Protein 6K5J (pdb70)

InterPro domains:
  IPR001764 Glycoside hydrolase, family 3, N-termina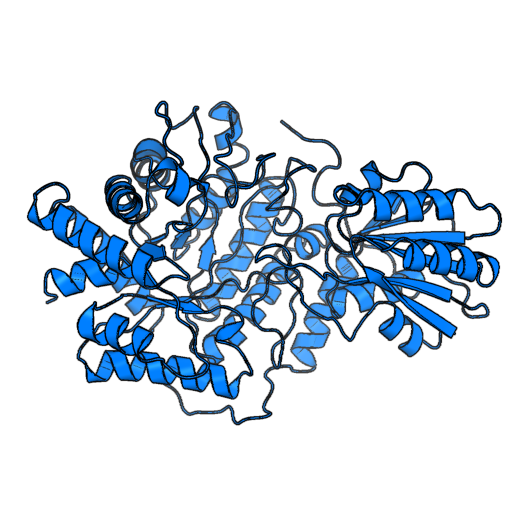l [PF00933] (12-335)
  IPR001764 Glycoside hydrolase, family 3, N-terminal [PR00133] (99-118)
  IPR001764 Glycoside hydrolase, family 3, N-terminal [PR00133] (177-193)
  IPR001764 Glycoside hydrolase, family 3, N-terminal [PR00133] (254-272)
  IPR017853 Glycoside hydrolase superfamily [SSF51445] (10-372)
  IPR036881 Glycoside hydrolase family 3 C-terminal domain superfamily [G3DSA:3.40.50.1700] (359-534)
  IPR036962 Glycoside hydrolase, family 3, N-terminal domain superfamily [G3DSA:3.20.20.300] (8-349)
  IPR050226 NagZ Beta-hexosaminidase [PTHR30480] (13-531)

Secondary structure (DSSP, 8-state):
---HHHHHHHTEEE----SS--HHHHHHHHTS--SEEE--GGG-S-HHHHHHHHHHHHHHHHHTT-PPPEEE----BTTB-S--TTS-----HHHHHHHT-HHHHHHHHHHHHHHHHHTT--EE---B------TT-SSSGGGSS-S-HHHHHHHHHHHHHHHHHTT-EEEEEEET--TT-SS-TTTS--B----HHHHHHTTHHHHHHHHHH--SEEEE-S-B-TTT--SS--GGG-TIIIIIIIIIIS---SEEE----SHHHHTTT-HHHHHHHHHHHT-SBEEE-S-HHHHHHHHHHHHHHHHTTSS-HHHHHHHHHHHHHHHHHTTTT--------TT-----HHHHHHHHHHHHHH-EEEE-SS-----TTS-EEEEEEE--S--SSS-----SS-HHHHHHHTT--EEEEEEESS--HHHHHHHHHHHHH--EEEEEESSGGG-HHHHHHHHHHHT-TT-EEEEEESS-GGGGGG-TT-S-EEE-SS--HHHHHHHHHHHTTSS-------S-SS---

Sequence (525 aa):
ALTLKQKVGQLVMAGFNGLEASDDARKLITEDHVGGIIYFRRNLAEPAQVAKLSAELQQIAAESDNVPLLISIDQEGGMVTRLENGVTVVPGNMALGAAGDAELAYEAAHIIGSELRALGINMNFAPSLDINNNPGNPVIGVRSYGGTAELVARLGTEAVRGFQDAGVAATVKHFPGHGDTGEDSHHALPTVPHARERLDRLELAPFREAIARGVDAVMTAHVLFPAVEPEKLPATLSSNVIEGLLRGELGYDGVVVTDLEMNAISKFYGVGEGAVQAVEAGADLILVSHRYERQKAALDALLAAVESGRISEERIDRSVGRLLALKQRRAVDAGAAVTLSSGDTLVTDEKTELVERISEKSITLLRSEGEFTLDKTKPVLVVWPEVRVGSEVDEVLPRKETLGYWLKSAGYDVNEQTIGVQPTEEEVAHIQELSGQISQVVVVSYNAIFSPDQAALIEALAAKPDVQLIVASARNPFDINALPTVKTFFAAYENTPSAMRALALVLTGQIAVVQGTLPAPLTTVTV

Nearest PDB structures (foldseek):
  6k5j-assembly1_A  TM=1.002E+00  e=5.428E-104  Paenibacillaceae
  3nvd-assembly2_B  TM=8.770E-01  e=1.686E-44  Bacillus subtilis
  3lk6-assembly1_A  TM=8.119E-01  e=3.381E-44  Bacillus subtilis
  3sql-assembly1_A  TM=7.931E-01  e=9.236E-35  Picosynechococcus sp. PCC 7002
  3sqm-assembly2_C  TM=7.866E-01  e=1.954E-34  Picosynechococcus sp. PCC 7002

Organism: NCBI:txid186822

Foldseek 3Di:
DDDPQLLLQLQEEEEDADLAQDPLLLCSCQPSLHAEYEDALRNEDELLSLLVRLVRSQVSNVVSVGDGHAYEYADQAFQFHRDDHQADRFHHQQLLLQLQDLVSLLLSLLRVQLSCVLSLHQEYADDELAAQLALLAPQCFLSANAHFNVSSLSNRLSSQVSNVVNLHAYEYDAPLHSNQWNDDQLAEATEDEDAPVVSVRGSNRSVLSNQVVDGQEYEHDLYHYCNQAVDPGGLLLALSNAVNVVCNVSVRLAAYEYPDNRCSHCVPPRLQRSLVSNLVSPHQHYYDYYDSVSSVSNSVSNSVCDVVVNADPVSSVSSSVNSVVSCVSSVSVDDDDSDDDPPHHPDDPVSNVSSLVSLLSRKFWDFADDDQADDQVFEEEEEAEAEDDADSSRHRDDDPLFLQNLLVVVNGHYDYDYAYLQGDPVSLVVVVVVCVVGQHYEYAHECCVPHVNRLVSLLVQLPDPSHSYAYEYAARQLSVVSRVSHRIYMYSNHRHNSNSNSVNCCNNVNGDHNTDSRYDNHRDD

Radius of gyration: 23.39 Å; Cα contacts (8 Å, |Δi|>4): 1267; chains: 1; bounding box: 54×74×45 Å

Solvent-accessible surface area: 18699 Å² total

CATH classification: 3.20.20.300

Structure (mmCIF, N/CA/C/O backbone):
data_6K5J
#
_entry.id   6K5J
#
_cell.length_a   84.230
_cell.length_b   84.230
_cell.length_c   157.805
_cell.angle_alpha   90.000
_cell.angle_beta   90.000
_cell.angle_gamma   90.000
#
_symmetry.space_group_name_H-M   'P 43 21 2'
#
loop_
_entity.id
_entity.type
_entity.pdbx_description
1 polymer 'GH3 beta-N-acetylglucosaminidase'
2 non-polymer 2-acetamido-2-deoxy-beta-D-glucopyranose
3 non-polymer GLYCEROL
4 water water
#
loop_
_atom_site.group_PDB
_atom_site.id
_atom_site.type_symbol
_atom_site.label_atom_id
_atom_site.label_alt_id
_atom_site.label_comp_id
_atom_site.label_asym_id
_atom_site.label_entity_id
_atom_site.label_seq_id
_atom_site.pdbx_PDB_ins_code
_atom_site.Cartn_x
_atom_site.Cartn_y
_atom_site.Cartn_z
_atom_site.occupancy
_atom_site.B_iso_or_equiv
_atom_site.auth_seq_id
_atom_site.auth_comp_id
_atom_site.auth_asym_id
_atom_site.auth_atom_id
_atom_site.pdbx_PDB_model_num
ATOM 1 N N . ALA A 1 10 ? 36.152 40.048 65.875 1.00 37.59 10 ALA A N 1
ATOM 2 C CA . ALA A 1 10 ? 34.734 40.380 65.911 1.00 42.39 10 ALA A CA 1
ATOM 3 C C . ALA A 1 10 ? 34.447 41.374 67.037 1.00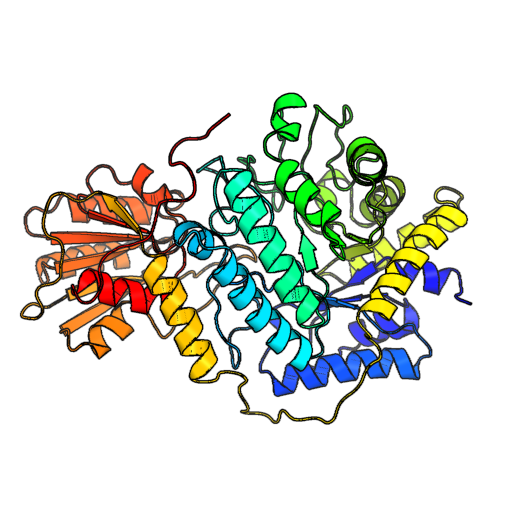 42.44 10 ALA A C 1
ATOM 4 O O . ALA A 1 10 ? 34.764 41.137 68.206 1.00 41.49 10 ALA A O 1
ATOM 6 N N . LEU A 1 11 ? 33.837 42.493 66.672 1.00 35.67 11 LEU A N 1
ATOM 7 C CA . LEU A 1 11 ? 33.647 43.599 67.597 1.00 36.56 11 LEU A CA 1
ATOM 8 C C . LEU A 1 11 ? 32.398 43.395 68.442 1.00 32.14 11 LEU A C 1
ATOM 9 O O . LEU A 1 11 ? 31.391 42.858 67.969 1.00 28.35 11 LEU A O 1
ATOM 14 N N . THR A 1 12 ? 32.475 43.822 69.702 1.00 29.94 12 THR A N 1
ATOM 15 C CA . THR A 1 12 ? 31.288 43.911 70.538 1.00 31.82 12 THR A CA 1
ATOM 16 C C . THR A 1 12 ? 30.398 45.053 70.062 1.00 31.92 12 THR A C 1
ATOM 17 O O . THR A 1 12 ? 30.811 45.918 69.282 1.00 28.31 12 THR A O 1
ATOM 21 N N . LEU A 1 13 ? 29.160 45.056 70.559 1.00 28.50 13 LEU A N 1
ATOM 22 C CA . LEU A 1 13 ? 28.244 46.139 70.234 1.00 32.03 13 LEU A CA 1
ATOM 23 C C . LEU A 1 13 ? 28.813 47.488 70.652 1.00 29.00 13 LEU A C 1
ATOM 24 O O . LEU A 1 13 ? 28.697 48.470 69.912 1.00 25.54 13 LEU A O 1
ATOM 29 N N . LYS A 1 14 ? 29.428 47.561 71.836 1.00 25.96 14 LYS A N 1
ATOM 30 C CA . LYS A 1 14 ? 29.980 48.837 72.279 1.00 26.74 14 LYS A CA 1
ATOM 31 C C . LYS A 1 14 ? 31.141 49.273 71.388 1.00 26.38 14 LYS A C 1
ATOM 32 O O . LYS A 1 14 ? 31.316 50.471 71.128 1.00 23.72 14 LYS A O 1
ATOM 38 N N . GLN A 1 15 ? 31.953 48.322 70.916 1.00 25.02 15 GLN A N 1
ATOM 39 C CA . GLN A 1 15 ? 33.017 48.677 69.979 1.00 26.48 15 GLN A CA 1
ATOM 40 C C . GLN A 1 15 ? 32.451 49.138 68.641 1.00 24.47 15 GLN A C 1
ATOM 41 O O . GLN A 1 15 ? 33.000 50.048 68.011 1.00 24.28 15 GLN A O 1
ATOM 47 N N . LYS A 1 16 ? 31.390 48.489 68.159 1.00 25.55 16 LYS A N 1
ATOM 48 C CA . LYS A 1 16 ? 30.799 48.912 66.892 1.00 25.39 16 LYS A CA 1
ATOM 49 C C . LYS A 1 16 ? 30.239 50.319 67.007 1.00 24.44 16 LYS A C 1
ATOM 50 O O . LYS A 1 16 ? 30.456 51.158 66.122 1.00 23.98 16 LYS A O 1
ATOM 56 N N . VAL A 1 17 ? 29.534 50.603 68.102 1.00 22.84 17 VAL A N 1
ATOM 57 C CA . VAL A 1 17 ? 28.972 51.937 68.283 1.00 22.33 17 VAL A CA 1
ATOM 58 C C . VAL A 1 17 ? 30.091 52.964 68.390 1.00 22.00 17 VAL A C 1
ATOM 59 O O . VAL A 1 17 ? 30.011 54.054 67.813 1.00 21.02 17 VAL A O 1
ATOM 63 N N . GLY A 1 18 ? 31.158 52.627 69.119 1.00 21.45 18 GLY A N 1
ATOM 64 C CA . GLY A 1 18 ? 32.279 53.547 69.243 1.00 23.90 18 GLY A CA 1
ATOM 65 C C . GLY A 1 18 ? 32.926 53.895 67.913 1.00 23.11 18 GLY A C 1
ATOM 66 O O . GLY A 1 18 ? 33.392 55.025 67.724 1.00 20.73 18 GLY A O 1
ATOM 67 N N . GLN A 1 19 ? 32.960 52.939 66.975 1.00 20.35 19 GLN A N 1
ATOM 68 C CA . GLN A 1 19 ? 33.528 53.205 65.653 1.00 22.21 19 GLN A CA 1
ATOM 69 C C . GLN A 1 19 ? 32.828 54.364 64.955 1.00 20.92 19 GLN A C 1
ATOM 70 O O . GLN A 1 19 ? 33.435 55.034 64.112 1.00 22.50 19 GLN A O 1
ATOM 76 N N . LEU A 1 20 ? 31.561 54.610 65.286 1.00 19.84 20 LEU A N 1
ATOM 77 C CA . LEU A 1 20 ? 30.757 55.632 64.627 1.00 20.35 20 LEU A CA 1
ATOM 78 C C . LEU A 1 20 ? 31.013 57.044 65.143 1.00 20.74 20 LEU A C 1
ATOM 79 O O . LEU A 1 20 ? 30.346 57.976 64.682 1.00 20.75 20 LEU A O 1
ATOM 84 N N . VAL A 1 21 ? 31.948 57.243 66.064 1.00 16.19 21 VAL A N 1
ATOM 85 C CA . VAL A 1 21 ? 32.146 58.556 66.676 1.00 19.17 21 VAL A CA 1
ATOM 86 C C . VAL A 1 21 ? 33.586 59.008 66.471 1.00 20.56 21 VAL A C 1
ATOM 87 O O . VAL A 1 21 ? 34.524 58.228 66.661 1.00 19.23 21 VAL A O 1
ATOM 91 N N . MET A 1 22 ? 33.755 60.265 66.072 1.00 21.16 22 MET A N 1
ATOM 92 C CA . MET A 1 22 ? 35.054 60.923 66.052 1.00 18.80 22 MET A CA 1
ATOM 93 C C . MET A 1 22 ? 35.015 62.071 67.048 1.00 17.77 22 MET A C 1
ATOM 94 O O . MET A 1 22 ? 34.092 62.897 67.011 1.00 18.31 22 MET A O 1
ATOM 99 N N . ALA A 1 23 ? 36.008 62.121 67.937 1.00 18.12 23 ALA A N 1
ATOM 100 C CA . ALA A 1 23 ? 35.994 63.065 69.048 1.00 19.94 23 ALA A CA 1
ATOM 101 C C . ALA A 1 23 ? 37.280 63.870 69.074 1.00 19.81 23 ALA A C 1
ATOM 102 O O . ALA A 1 23 ? 38.337 63.401 68.647 1.00 20.26 23 ALA A O 1
ATOM 104 N N . GLY A 1 24 ? 37.182 65.092 69.598 1.00 19.20 24 GLY A N 1
ATOM 105 C CA . GLY A 1 24 ? 38.355 65.875 69.911 1.00 20.86 24 GLY A CA 1
ATOM 106 C C . GLY A 1 24 ? 38.659 65.833 71.397 1.00 20.65 24 GLY A C 1
ATOM 107 O O . GLY A 1 24 ? 37.910 65.279 72.196 1.00 19.21 24 GLY A O 1
ATOM 108 N N . PHE A 1 25 ? 39.794 66.431 71.752 1.00 15.68 25 PHE A N 1
ATOM 109 C CA . PHE A 1 25 ? 40.246 66.448 73.131 1.00 21.21 25 PHE A CA 1
ATOM 110 C C . PHE A 1 25 ? 41.246 67.585 73.266 1.00 19.77 25 PHE A C 1
ATOM 111 O O . PHE A 1 25 ? 41.730 68.142 72.274 1.00 19.51 25 PHE A O 1
ATOM 119 N N . ASN A 1 26 ? 41.565 67.921 74.505 1.00 18.93 26 ASN A N 1
ATOM 120 C CA . ASN A 1 26 ? 42.574 68.935 74.768 1.00 18.08 26 ASN A CA 1
ATOM 121 C C . ASN A 1 26 ? 43.875 68.263 75.196 1.00 18.45 26 ASN A C 1
ATOM 122 O O . ASN A 1 26 ? 43.895 67.506 76.166 1.00 20.36 26 ASN A O 1
ATOM 127 N N . GLY A 1 27 ? 44.964 68.576 74.501 1.00 20.72 27 GLY A N 1
ATOM 128 C CA . GLY A 1 27 ? 46.255 68.052 74.900 1.00 18.90 27 GLY A CA 1
ATOM 129 C C . GLY A 1 27 ? 47.295 68.090 73.800 1.00 22.03 27 GLY A C 1
ATOM 130 O O . GLY A 1 27 ? 46.981 67.858 72.628 1.00 18.93 27 GLY A O 1
ATOM 131 N N . LEU A 1 28 ? 48.538 68.403 74.175 1.00 19.56 28 LEU A N 1
ATOM 132 C CA . LEU A 1 28 ? 49.701 68.167 73.325 1.00 19.26 28 LEU A CA 1
ATOM 133 C C . LEU A 1 28 ? 50.219 66.742 73.441 1.00 23.03 28 LEU A C 1
ATOM 134 O O . LEU A 1 28 ? 50.935 66.282 72.546 1.00 22.10 28 LEU A O 1
ATOM 139 N N . GLU A 1 29 ? 49.915 66.071 74.552 1.00 23.77 29 GLU A N 1
ATOM 140 C CA . GLU A 1 29 ? 50.015 64.631 74.722 1.00 21.07 29 GLU A CA 1
ATOM 141 C C . GLU A 1 29 ? 48.610 64.116 74.997 1.00 21.38 29 GLU A C 1
ATOM 142 O O . GLU A 1 29 ? 47.697 64.892 75.284 1.00 22.28 29 GLU A O 1
ATOM 148 N N . ALA A 1 30 ? 48.419 62.805 74.885 1.00 20.89 30 ALA A N 1
ATOM 149 C CA . ALA A 1 30 ? 47.084 62.249 75.091 1.00 21.36 30 ALA A CA 1
ATOM 150 C C . ALA A 1 30 ? 46.590 62.575 76.496 1.00 23.83 30 ALA A C 1
ATOM 151 O O . ALA A 1 30 ? 47.305 62.372 77.481 1.00 27.45 30 ALA A O 1
ATOM 153 N N . SER A 1 31 ? 45.377 63.101 76.592 1.00 23.71 31 SER A N 1
ATOM 154 C CA . SER A 1 31 ? 44.804 63.411 77.890 1.00 24.53 31 SER A CA 1
ATOM 155 C C . SER A 1 31 ? 44.085 62.188 78.461 1.00 26.38 31 SER A C 1
ATOM 156 O O . SER A 1 31 ? 43.896 61.170 77.789 1.00 23.86 31 SER A O 1
ATOM 159 N N . ASP A 1 32 ? 43.695 62.296 79.737 1.00 26.73 32 ASP A N 1
ATOM 160 C CA . ASP A 1 32 ? 42.884 61.250 80.356 1.00 28.05 32 ASP A CA 1
ATOM 161 C C . ASP A 1 32 ? 41.555 61.079 79.629 1.00 24.04 32 ASP A C 1
ATOM 162 O O . ASP A 1 32 ? 41.053 59.957 79.494 1.00 26.35 32 ASP A O 1
ATOM 167 N N . ASP A 1 33 ? 40.958 62.181 79.164 1.00 24.03 33 ASP A N 1
ATOM 168 C CA . ASP A 1 33 ? 39.740 62.066 78.369 1.00 22.45 33 ASP A CA 1
ATOM 169 C C . ASP A 1 33 ? 40.000 61.289 77.082 1.00 23.15 33 ASP A C 1
ATOM 170 O O . ASP A 1 33 ? 39.189 60.449 76.675 1.00 24.11 33 ASP A O 1
ATOM 175 N N . ALA A 1 34 ? 41.116 61.575 76.416 1.00 22.35 34 ALA A N 1
ATOM 176 C CA . ALA A 1 34 ? 41.431 60.859 75.183 1.00 22.27 34 ALA A CA 1
ATOM 177 C C . ALA A 1 34 ? 41.632 59.370 75.459 1.00 24.06 34 ALA A C 1
ATOM 178 O O . ALA A 1 34 ? 41.162 58.509 74.698 1.00 20.51 34 ALA A O 1
ATOM 180 N N . ARG A 1 35 ? 42.285 59.055 76.576 1.00 22.89 35 ARG A N 1
ATOM 181 C CA . ARG A 1 35 ? 42.532 57.665 76.945 1.00 24.66 35 ARG A CA 1
ATOM 182 C C . ARG A 1 35 ? 41.227 56.908 77.189 1.00 24.45 35 ARG A C 1
ATOM 183 O O . ARG A 1 35 ? 41.076 55.757 76.757 1.00 24.02 35 ARG A O 1
ATOM 191 N N . LYS A 1 36 ? 40.269 57.544 77.867 1.00 24.03 36 LYS A N 1
ATOM 192 C CA . LYS A 1 36 ? 38.989 56.900 78.158 1.00 29.17 36 LYS A CA 1
ATOM 193 C C . LYS A 1 36 ? 38.125 56.781 76.902 1.00 26.27 36 LYS A C 1
ATOM 194 O O . LYS A 1 36 ? 37.438 55.769 76.702 1.00 25.65 36 LYS A O 1
ATOM 200 N N . LEU A 1 37 ? 38.144 57.805 76.045 1.00 24.25 37 LEU A N 1
ATOM 201 C CA . LEU A 1 37 ? 37.429 57.717 74.774 1.00 26.28 37 LEU A CA 1
ATOM 202 C C . LEU A 1 37 ? 37.915 56.525 73.958 1.00 22.77 37 LEU A C 1
ATOM 203 O O . LEU A 1 37 ? 37.112 55.805 73.353 1.00 25.00 37 LEU A O 1
ATOM 208 N N . ILE A 1 38 ? 39.227 56.301 73.936 1.00 20.68 38 ILE A N 1
ATOM 209 C CA . ILE A 1 38 ? 39.781 55.222 73.130 1.00 23.89 38 ILE A CA 1
ATOM 210 C C . ILE A 1 38 ? 39.565 53.875 73.806 1.00 25.66 38 ILE A C 1
ATOM 211 O O . ILE A 1 38 ? 39.063 52.934 73.184 1.00 25.14 38 ILE A O 1
ATOM 216 N N . THR A 1 39 ? 39.939 53.760 75.088 1.00 24.50 39 THR A N 1
ATOM 217 C CA . THR A 1 39 ? 39.956 52.447 75.737 1.00 26.20 39 THR A CA 1
ATOM 218 C C . THR A 1 39 ? 38.599 52.053 76.305 1.00 29.30 39 THR A C 1
ATOM 219 O O . THR A 1 39 ? 38.262 50.866 76.315 1.00 32.81 39 THR A O 1
ATOM 223 N N . GLU A 1 40 ? 37.806 53.007 76.777 1.00 28.76 40 GLU A N 1
ATOM 224 C CA . GLU A 1 40 ? 36.521 52.670 77.373 1.00 31.59 40 GLU A CA 1
ATOM 225 C C . GLU A 1 40 ? 35.351 52.891 76.433 1.00 29.55 40 GLU A C 1
ATOM 226 O O . GLU A 1 40 ? 34.412 52.097 76.433 1.00 30.00 40 GLU A O 1
ATOM 232 N N . ASP A 1 41 ? 35.383 53.939 75.618 1.00 28.32 41 ASP A N 1
ATOM 233 C CA . ASP A 1 41 ? 34.291 54.179 74.690 1.00 26.11 41 ASP A CA 1
ATOM 234 C C . ASP A 1 41 ? 34.584 53.675 73.284 1.00 26.69 41 ASP A C 1
ATOM 235 O O . ASP A 1 41 ? 33.689 53.706 72.439 1.00 24.85 41 ASP A O 1
ATOM 240 N N . HIS A 1 42 ? 35.803 53.211 73.022 1.00 23.27 42 HIS A N 1
ATOM 241 C CA . HIS A 1 42 ? 36.143 52.551 71.760 1.00 25.19 42 HIS A CA 1
ATOM 242 C C . HIS A 1 42 ? 35.932 53.473 70.558 1.00 24.78 42 HIS A C 1
ATOM 243 O O . HIS A 1 42 ? 35.508 53.027 69.487 1.00 21.61 42 HIS A O 1
ATOM 250 N N . VAL A 1 43 ? 36.227 54.769 70.722 1.00 21.73 43 VAL A N 1
ATOM 251 C CA . VAL A 1 43 ? 35.972 55.705 69.630 1.00 20.49 43 VAL A CA 1
ATOM 252 C C . VAL A 1 43 ? 36.757 55.295 68.385 1.00 20.22 43 VAL A C 1
ATOM 253 O O . VAL A 1 43 ? 37.852 54.724 68.459 1.00 21.53 43 VAL A O 1
ATOM 257 N N . GLY A 1 44 ? 36.191 55.607 67.227 1.00 18.04 44 GLY A N 1
ATOM 258 C CA . GLY A 1 44 ? 36.796 55.223 65.965 1.00 22.42 44 GLY A CA 1
ATOM 259 C C . GLY A 1 44 ? 37.774 56.250 65.441 1.00 19.60 44 GLY A C 1
ATOM 260 O O . GLY A 1 44 ? 38.641 55.929 64.620 1.00 19.88 44 GLY A O 1
ATOM 261 N N . GLY A 1 45 ? 37.659 57.489 65.913 1.00 19.71 45 GLY A N 1
ATOM 262 C CA . GLY A 1 45 ? 38.448 58.567 65.344 1.00 19.77 45 GLY A CA 1
ATOM 263 C C . GLY A 1 45 ? 38.710 59.686 66.331 1.00 20.45 45 GLY A C 1
ATOM 264 O O . GLY A 1 45 ? 37.990 59.862 67.319 1.00 19.20 45 GLY A O 1
ATOM 265 N N . ILE A 1 46 ? 39.757 60.453 66.022 1.00 19.14 46 ILE A N 1
ATOM 266 C CA . ILE A 1 46 ? 40.166 61.648 66.751 1.00 19.64 46 ILE A CA 1
ATOM 267 C C . ILE A 1 46 ? 40.265 62.786 65.747 1.00 20.36 46 ILE A C 1
ATOM 268 O O . ILE A 1 46 ? 40.772 62.588 64.640 1.00 20.13 46 ILE A O 1
ATOM 273 N N . ILE A 1 47 ? 39.781 63.971 66.114 1.00 17.79 47 ILE A N 1
ATOM 274 C CA . ILE A 1 47 ? 40.000 65.179 65.321 1.00 16.21 47 ILE A CA 1
ATOM 275 C C . ILE A 1 47 ? 40.884 66.134 66.119 1.00 18.16 47 ILE A C 1
ATOM 276 O O . ILE A 1 47 ? 40.645 66.367 67.312 1.00 19.47 47 ILE A O 1
ATOM 281 N N . TYR A 1 48 ? 41.904 66.683 65.458 1.00 17.96 48 TYR A N 1
ATOM 282 C CA . TYR A 1 48 ? 42.816 67.659 66.045 1.00 17.38 48 TYR A CA 1
ATOM 283 C C . TYR A 1 48 ? 42.327 69.087 65.795 1.00 18.32 48 TYR A C 1
ATOM 284 O O . TYR A 1 48 ? 41.797 69.401 64.722 1.00 18.10 48 TYR A O 1
ATOM 293 N N . PHE A 1 49 ? 42.569 69.960 66.775 1.00 16.28 49 PHE A N 1
ATOM 294 C CA . PHE A 1 49 ? 42.457 71.410 66.619 1.00 19.17 49 PHE A CA 1
ATOM 295 C C . PHE A 1 49 ? 43.778 72.065 67.023 1.00 20.36 49 PHE A C 1
ATOM 296 O O . PHE A 1 49 ? 44.733 71.384 67.386 1.00 19.03 49 PHE A O 1
ATOM 304 N N . ARG A 1 50 ? 43.830 73.401 66.911 1.00 18.52 50 ARG A N 1
ATOM 305 C CA . ARG A 1 50 ? 45.053 74.153 67.213 1.00 21.16 50 ARG A CA 1
ATOM 306 C C . ARG A 1 50 ? 45.617 73.797 68.592 1.00 21.44 50 ARG A C 1
ATOM 307 O O . ARG A 1 50 ? 46.839 73.749 68.781 1.00 19.96 50 ARG A O 1
ATOM 315 N N . ARG A 1 51 ? 44.736 73.531 69.564 1.00 21.13 51 ARG A N 1
ATOM 316 C CA . ARG A 1 51 ? 45.148 73.178 70.924 1.00 19.25 51 ARG A CA 1
ATOM 317 C C . ARG A 1 51 ? 45.988 71.904 70.980 1.00 20.33 51 ARG A C 1
ATOM 318 O O . ARG A 1 51 ? 46.729 71.711 71.950 1.00 18.56 51 ARG A O 1
ATOM 326 N N . ASN A 1 52 ? 45.898 71.035 69.973 1.00 20.77 52 ASN A N 1
ATOM 327 C CA . ASN A 1 52 ? 46.691 69.808 69.935 1.00 18.55 52 ASN A CA 1
ATOM 328 C C . ASN A 1 52 ? 47.973 69.948 69.135 1.00 17.99 52 ASN A C 1
ATOM 329 O O . ASN A 1 52 ? 48.722 68.974 69.037 1.00 18.14 52 ASN A O 1
ATOM 334 N N . LEU A 1 53 ? 48.234 71.108 68.530 1.00 19.05 53 LEU A N 1
ATOM 335 C CA . LEU A 1 53 ? 49.227 71.205 67.459 1.00 19.46 53 LEU A CA 1
ATOM 336 C C . LEU A 1 53 ? 50.215 72.324 67.780 1.00 21.42 53 LEU A C 1
ATOM 337 O O . LEU A 1 53 ? 49.964 73.493 67.479 1.00 20.51 53 LEU A O 1
ATOM 342 N N . ALA A 1 54 ? 51.347 71.961 68.381 1.00 20.03 54 ALA A N 1
ATOM 343 C CA . ALA A 1 54 ? 52.410 72.916 68.673 1.00 21.24 54 ALA A CA 1
ATOM 344 C C . ALA A 1 54 ? 53.523 72.885 67.628 1.00 24.64 54 ALA A C 1
ATOM 345 O O . ALA A 1 54 ? 53.866 73.929 67.059 1.00 21.83 54 ALA A O 1
ATOM 347 N N . GLU A 1 55 ? 54.095 71.713 67.342 1.00 21.45 55 GLU A N 1
ATOM 348 C CA . GLU A 1 55 ? 55.148 71.623 66.335 1.00 21.23 55 GLU A CA 1
ATOM 349 C C . GLU A 1 55 ? 55.168 70.202 65.781 1.00 19.37 55 GLU A C 1
ATOM 350 O O . GLU A 1 55 ? 54.627 69.288 66.408 1.00 21.25 55 GLU A O 1
ATOM 356 N N . PRO A 1 56 ? 55.776 69.993 64.603 1.00 21.29 56 PRO A N 1
ATOM 357 C CA . PRO A 1 56 ? 55.729 68.659 63.967 1.00 21.10 56 PRO A CA 1
ATOM 358 C C . PRO A 1 56 ? 56.162 67.494 64.846 1.00 22.82 56 PRO A C 1
ATOM 359 O O . PRO A 1 56 ? 55.486 66.460 64.857 1.00 20.31 56 PRO A O 1
ATOM 363 N N . ALA A 1 57 ? 57.286 67.614 65.562 1.00 21.38 57 ALA A N 1
ATOM 364 C CA . ALA A 1 57 ? 57.751 66.496 66.380 1.00 21.13 57 ALA A CA 1
ATOM 365 C C . ALA A 1 57 ? 56.721 66.128 67.438 1.00 20.76 57 ALA A C 1
ATOM 366 O O . ALA A 1 57 ? 56.477 64.944 67.695 1.00 19.40 57 ALA A O 1
ATOM 368 N N . GLN A 1 58 ? 56.087 67.136 68.038 1.00 20.26 58 GLN A N 1
ATOM 369 C CA . GLN A 1 58 ? 55.080 66.892 69.063 1.00 21.31 58 GLN A CA 1
ATOM 370 C C . GLN A 1 58 ? 53.821 66.255 68.472 1.00 18.45 58 GLN A C 1
ATOM 371 O O . GLN A 1 58 ? 53.223 65.360 69.090 1.00 18.87 58 GLN A O 1
ATOM 377 N N . VAL A 1 59 ? 53.401 66.694 67.279 1.00 17.79 59 VAL A N 1
ATOM 378 C CA . VAL A 1 59 ? 52.191 66.139 66.671 1.00 17.35 59 VAL A CA 1
ATOM 379 C C . VAL A 1 59 ? 52.415 64.680 66.288 1.00 17.19 59 VAL A C 1
ATOM 380 O O . VAL A 1 59 ? 51.578 63.812 66.559 1.00 18.63 59 VAL A O 1
ATOM 384 N N . ALA A 1 60 ? 53.541 64.398 65.629 1.00 19.41 60 ALA A N 1
ATOM 385 C CA . ALA A 1 60 ? 53.869 63.020 65.274 1.00 19.82 60 ALA A CA 1
ATOM 386 C C . ALA A 1 60 ? 53.912 62.130 66.511 1.00 19.99 60 ALA A C 1
ATOM 387 O O . ALA A 1 60 ? 53.398 61.002 66.497 1.00 22.01 60 ALA A O 1
ATOM 389 N N . LYS A 1 61 ? 54.517 62.621 67.596 1.00 18.89 61 LYS A N 1
ATOM 390 C CA . LYS A 1 61 ? 54.523 61.859 68.843 1.00 23.21 61 LYS A CA 1
ATOM 391 C C . LYS A 1 61 ? 53.110 61.619 69.352 1.00 21.55 61 LYS A C 1
ATOM 392 O O . LYS A 1 61 ? 52.789 60.524 69.834 1.00 19.49 61 LYS A O 1
ATOM 398 N N . LEU A 1 62 ? 52.261 62.645 69.274 1.00 19.27 62 LEU A N 1
ATOM 399 C CA . LEU A 1 62 ? 50.897 62.535 69.781 1.00 17.15 62 LEU A CA 1
ATOM 400 C C . LEU A 1 62 ? 50.084 61.527 68.975 1.00 20.33 62 LEU A C 1
ATOM 401 O O . LEU A 1 62 ? 49.363 60.698 69.543 1.00 20.76 62 LEU A O 1
ATOM 406 N N . SER A 1 63 ? 50.181 61.582 67.643 1.00 18.44 63 SER A N 1
ATOM 407 C CA . SER A 1 63 ? 49.469 60.605 66.826 1.00 19.85 63 SER A CA 1
ATOM 408 C C . SER A 1 63 ? 49.931 59.189 67.131 1.00 18.69 63 SER A C 1
ATOM 409 O O . SER A 1 63 ? 49.111 58.272 67.246 1.00 18.02 63 SER A O 1
ATOM 412 N N . ALA A 1 64 ? 51.241 58.988 67.268 1.00 19.12 64 ALA A N 1
ATOM 413 C CA . ALA A 1 64 ? 51.740 57.649 67.565 1.00 21.19 64 ALA A CA 1
ATOM 414 C C . ALA A 1 64 ? 51.282 57.186 68.943 1.00 23.26 64 ALA A C 1
ATOM 415 O O . ALA A 1 64 ? 50.992 55.998 69.142 1.00 19.76 64 ALA A O 1
ATOM 417 N N . GLU A 1 65 ? 51.216 58.115 69.907 1.00 20.85 65 GLU A N 1
ATOM 418 C CA . GLU A 1 65 ? 50.733 57.786 71.245 1.00 21.01 65 GLU A CA 1
ATOM 419 C C . GLU A 1 65 ? 49.277 57.353 71.209 1.00 22.27 65 GLU A C 1
ATOM 420 O O . GLU A 1 65 ? 48.905 56.346 71.821 1.00 20.29 65 GLU A O 1
ATOM 426 N N . LEU A 1 66 ? 48.429 58.112 70.505 1.00 20.44 66 LEU A N 1
ATOM 427 C CA . LEU A 1 66 ? 47.023 57.735 70.411 1.00 18.96 66 LEU A CA 1
ATOM 428 C C . LEU A 1 66 ? 46.863 56.355 69.781 1.00 21.49 66 LEU A C 1
ATOM 429 O O . LEU A 1 66 ? 46.045 55.548 70.236 1.00 20.70 66 LEU A O 1
ATOM 434 N N . GLN A 1 67 ? 47.623 56.074 68.723 1.00 21.18 67 GLN A N 1
ATOM 435 C CA . GLN A 1 67 ? 47.542 54.763 68.090 1.00 22.87 67 GLN A CA 1
ATOM 436 C C . GLN A 1 67 ? 48.047 53.667 69.020 1.00 22.75 67 GLN A C 1
ATOM 437 O O . GLN A 1 67 ? 47.511 52.551 69.028 1.00 21.31 67 GLN A O 1
ATOM 443 N N . GLN A 1 68 ? 49.071 53.971 69.814 1.00 21.12 68 GLN A N 1
ATOM 444 C CA . GLN A 1 68 ? 49.582 52.992 70.766 1.00 25.19 68 GLN A CA 1
ATOM 445 C C . GLN A 1 68 ? 48.559 52.694 71.851 1.00 26.39 68 GLN A C 1
ATOM 446 O O . GLN A 1 68 ? 48.404 51.541 72.265 1.00 25.53 68 GLN A O 1
ATOM 452 N N . ILE A 1 69 ? 47.857 53.726 72.326 1.00 24.32 69 ILE A N 1
ATOM 453 C CA . ILE A 1 69 ? 46.809 53.528 73.324 1.00 22.86 69 ILE A CA 1
ATOM 454 C C . ILE A 1 69 ? 45.726 52.615 72.775 1.00 26.63 69 ILE A C 1
ATOM 455 O O . ILE A 1 69 ? 45.226 51.724 73.477 1.00 24.53 69 ILE A O 1
ATOM 460 N N . ALA A 1 70 ? 45.348 52.815 71.511 1.00 21.37 70 ALA A N 1
ATOM 461 C CA . ALA A 1 70 ? 44.347 51.943 70.913 1.00 23.38 70 ALA A CA 1
ATOM 462 C C . ALA A 1 70 ? 44.896 50.534 70.725 1.00 25.55 70 ALA A C 1
ATOM 463 O O . ALA A 1 70 ? 44.202 49.552 71.007 1.00 25.56 70 ALA A O 1
ATOM 465 N N . ALA A 1 71 ? 46.139 50.416 70.256 1.00 23.79 71 ALA A N 1
ATOM 466 C CA . ALA A 1 71 ? 46.693 49.093 69.976 1.00 29.09 71 ALA A CA 1
ATOM 467 C C . ALA A 1 71 ? 46.828 48.284 71.255 1.00 30.81 71 ALA A C 1
ATOM 468 O O . ALA A 1 71 ? 46.438 47.112 71.309 1.00 30.71 71 ALA A O 1
ATOM 470 N N . GLU A 1 72 ? 47.355 48.910 72.310 1.00 29.81 72 GLU A N 1
ATOM 471 C CA . GLU A 1 72 ? 47.613 48.206 73.558 1.00 30.39 72 GLU A CA 1
ATOM 472 C C . GLU A 1 72 ? 46.340 47.852 74.313 1.00 33.67 72 GLU A C 1
ATOM 473 O O . GLU A 1 72 ? 46.390 47.002 75.207 1.00 33.85 72 GLU A O 1
ATOM 479 N N . SER A 1 73 ? 45.209 48.474 73.979 1.00 26.58 73 SER A N 1
ATOM 480 C CA . SER A 1 73 ? 43.915 48.140 74.563 1.00 26.18 73 SER A CA 1
ATOM 481 C C . SER A 1 73 ? 43.047 47.311 73.623 1.00 29.51 73 SER A C 1
ATOM 482 O O . SER A 1 73 ? 41.840 47.181 73.862 1.00 29.50 73 SER A O 1
ATOM 485 N N . ASP A 1 74 ? 43.643 46.756 72.562 1.00 31.04 74 ASP A N 1
ATOM 486 C CA . ASP A 1 74 ? 42.967 45.881 71.603 1.00 30.42 74 ASP A CA 1
ATOM 487 C C . ASP A 1 74 ? 41.776 46.567 70.947 1.00 30.69 74 ASP A C 1
ATOM 488 O O . ASP A 1 74 ? 40.720 45.964 70.742 1.00 29.00 74 ASP A O 1
ATOM 493 N N . ASN A 1 75 ? 41.951 47.835 70.601 1.00 26.69 75 ASN A N 1
ATOM 494 C CA . ASN A 1 75 ? 40.952 48.571 69.847 1.00 27.10 75 ASN A CA 1
ATOM 495 C C . ASN A 1 75 ? 41.402 48.768 68.403 1.00 23.46 75 ASN A C 1
ATOM 496 O O . ASN A 1 75 ? 42.586 48.691 68.075 1.00 26.14 75 ASN A O 1
ATOM 501 N N . VAL A 1 76 ? 40.425 49.014 67.536 1.00 25.90 76 VAL A N 1
ATOM 502 C CA . VAL A 1 76 ? 40.699 49.221 66.111 1.00 21.56 76 VAL A CA 1
ATOM 503 C C . VAL A 1 76 ? 41.600 50.441 65.946 1.00 23.64 76 VAL A C 1
ATOM 504 O O . VAL A 1 76 ? 41.452 51.421 66.705 1.00 24.68 76 VAL A O 1
ATOM 508 N N . PRO A 1 77 ? 42.570 50.437 65.021 1.00 22.64 77 PRO A N 1
ATOM 509 C CA . PRO A 1 77 ? 43.372 51.649 64.787 1.00 22.64 77 PRO A CA 1
ATOM 510 C C . PRO A 1 77 ? 42.489 52.843 64.450 1.00 20.33 77 PRO A C 1
ATOM 511 O O . PRO A 1 77 ? 41.385 52.696 63.924 1.00 19.22 77 PRO A O 1
ATOM 515 N N . LEU A 1 78 ? 42.993 54.037 64.762 1.00 20.26 78 LEU A N 1
ATOM 516 C CA . LEU A 1 78 ? 42.186 55.253 64.713 1.00 18.60 78 LEU A CA 1
ATOM 517 C C . LEU A 1 78 ? 42.317 55.995 63.389 1.00 19.39 78 LEU A C 1
ATOM 518 O O . LEU A 1 78 ? 43.408 56.099 62.819 1.00 20.65 78 LEU A O 1
ATOM 523 N N . LEU A 1 79 ? 41.200 56.552 62.927 1.00 19.44 79 LEU A N 1
ATOM 524 C CA . LEU A 1 79 ? 41.275 57.703 62.038 1.00 19.86 79 LEU A CA 1
ATOM 525 C C . LEU A 1 79 ? 41.669 58.937 62.848 1.00 21.30 79 LEU A C 1
ATOM 526 O O . LEU A 1 79 ? 41.171 59.161 63.953 1.00 18.12 79 LEU A O 1
ATOM 531 N N . ILE A 1 80 ? 42.573 59.742 62.296 1.00 19.17 80 ILE A N 1
ATOM 532 C CA . ILE A 1 80 ? 43.025 60.971 62.932 1.00 20.05 80 ILE A CA 1
ATOM 533 C C . ILE A 1 80 ? 42.890 62.073 61.888 1.00 19.55 80 ILE A C 1
ATOM 534 O O . ILE A 1 80 ? 43.582 62.052 60.860 1.00 15.94 80 ILE A O 1
ATOM 539 N N . SER A 1 81 ? 41.982 63.014 62.133 1.00 17.80 81 SER A N 1
ATOM 540 C CA . SER A 1 81 ? 41.607 64.023 61.152 1.00 18.17 81 SER A CA 1
ATOM 541 C C . SER A 1 81 ? 41.920 65.428 61.667 1.00 17.00 81 SER A C 1
ATOM 542 O O . SER A 1 81 ? 42.411 65.608 62.786 1.00 18.10 81 SER A O 1
ATOM 545 N N . ILE A 1 82 ? 41.592 66.414 60.843 1.00 19.46 82 ILE A N 1
ATOM 546 C CA . ILE A 1 82 ? 42.000 67.802 61.046 1.00 19.07 82 ILE A CA 1
ATOM 547 C C . ILE A 1 82 ? 41.294 68.640 59.990 1.00 18.84 82 ILE A C 1
ATOM 548 O O . ILE A 1 82 ? 40.876 68.114 58.955 1.00 18.21 82 ILE A O 1
ATOM 553 N N . ASP A 1 83 ? 41.126 69.942 60.253 1.00 19.30 83 ASP A N 1
ATOM 554 C CA . ASP A 1 83 ? 40.634 70.880 59.229 1.00 17.53 83 ASP A CA 1
ATOM 555 C C . ASP A 1 83 ? 41.810 71.646 58.623 1.00 21.74 83 ASP A C 1
ATOM 556 O O . ASP A 1 83 ? 42.012 72.829 58.881 1.00 19.50 83 ASP A O 1
ATOM 561 N N . GLN A 1 84 ? 42.600 70.947 57.817 1.00 18.40 84 GLN A N 1
ATOM 562 C CA . GLN A 1 84 ? 43.751 71.568 57.155 1.00 18.80 84 GLN A CA 1
ATOM 563 C C . GLN A 1 84 ? 43.412 71.820 55.683 1.00 18.27 84 GLN A C 1
ATOM 564 O O . GLN A 1 84 ? 43.892 71.152 54.765 1.00 19.46 84 GLN A O 1
ATOM 570 N N . GLU A 1 85 ? 42.547 72.830 55.475 1.00 17.31 85 GLU A N 1
ATOM 571 C CA . GLU A 1 85 ? 42.043 73.136 54.137 1.00 18.59 85 GLU A CA 1
ATOM 572 C C . GLU A 1 85 ? 43.087 73.846 53.287 1.00 17.93 85 GLU A C 1
ATOM 573 O O . GLU A 1 85 ? 43.135 73.638 52.070 1.00 21.92 85 GLU A O 1
ATOM 579 N N . GLY A 1 86 ? 43.942 74.646 53.906 1.00 18.15 86 GLY A N 1
ATOM 580 C CA . GLY A 1 86 ? 44.868 75.510 53.201 1.00 18.17 86 GLY A CA 1
ATOM 581 C C . GLY A 1 86 ? 44.450 76.969 53.296 1.00 18.20 86 GLY A C 1
ATOM 582 O O . GLY A 1 86 ? 43.331 77.308 53.687 1.00 18.79 86 GLY A O 1
ATOM 583 N N . GLY A 1 87 ? 45.386 77.847 52.929 1.00 20.40 87 GLY A N 1
ATOM 584 C CA . GLY A 1 87 ? 45.103 79.274 52.953 1.00 23.59 87 GLY A CA 1
ATOM 585 C C . GLY A 1 87 ? 44.562 79.838 54.265 1.00 20.37 87 GLY A C 1
ATOM 586 O O . GLY A 1 87 ? 45.300 79.953 55.239 1.00 24.58 87 GLY A O 1
ATOM 587 N N . MET A 1 88 ? 43.276 80.191 54.317 1.00 25.87 88 MET A N 1
ATOM 588 C CA . MET A 1 88 ? 42.743 80.847 55.509 1.00 27.92 88 MET A CA 1
ATOM 589 C C . MET A 1 88 ? 42.146 79.876 56.527 1.00 29.88 88 MET A C 1
ATOM 590 O O . MET A 1 88 ? 41.678 80.321 57.580 1.00 29.92 88 MET A O 1
ATOM 595 N N . VAL A 1 89 ? 42.157 78.569 56.276 1.00 22.52 89 VAL A N 1
ATOM 596 C CA . VAL A 1 89 ? 41.681 77.592 57.257 1.00 22.64 89 VAL A CA 1
ATOM 597 C C . VAL A 1 89 ? 42.788 76.553 57.404 1.00 19.90 89 VAL A C 1
ATOM 598 O O . VAL A 1 89 ? 42.863 75.583 56.644 1.00 19.89 89 VAL A O 1
ATOM 602 N N . THR A 1 90 ? 43.674 76.771 58.367 1.00 19.14 90 THR A N 1
ATOM 603 C CA . THR A 1 90 ? 44.647 75.773 58.778 1.00 22.78 90 THR A CA 1
ATOM 604 C C . THR A 1 90 ? 44.656 75.727 60.300 1.00 25.01 90 THR A C 1
ATOM 605 O O . THR A 1 90 ? 44.282 76.695 60.969 1.00 22.13 90 THR A O 1
ATOM 609 N N . ARG A 1 91 ? 45.068 74.582 60.848 1.00 20.17 91 ARG A N 1
ATOM 610 C CA . ARG A 1 91 ? 45.201 74.430 62.292 1.00 20.13 91 ARG A CA 1
ATOM 611 C C . ARG A 1 91 ? 46.644 74.395 62.757 1.00 22.41 91 ARG A C 1
ATOM 612 O O . ARG A 1 91 ? 46.896 74.568 63.955 1.00 24.13 91 ARG A O 1
ATOM 620 N N . LEU A 1 92 ? 47.580 74.160 61.842 1.00 22.29 92 LEU A N 1
ATOM 621 C CA . LEU A 1 92 ? 49.005 74.135 62.140 1.00 23.15 92 LEU A CA 1
ATOM 622 C C . LEU A 1 92 ? 49.737 74.858 61.023 1.00 21.48 92 LEU A C 1
ATOM 623 O O . LEU A 1 92 ? 49.583 74.506 59.853 1.00 21.66 92 LEU A O 1
ATOM 628 N N . GLU A 1 93 ? 50.530 75.866 61.387 1.00 19.92 93 GLU A N 1
ATOM 629 C CA . GLU A 1 93 ? 51.466 76.489 60.468 1.00 22.09 93 GLU A CA 1
ATOM 630 C C . GLU A 1 93 ? 52.915 76.395 60.928 1.00 23.26 93 GLU A C 1
ATOM 631 O O . GLU A 1 93 ? 53.814 76.543 60.100 1.00 23.89 93 GLU A O 1
ATOM 637 N N . ASN A 1 94 ? 53.166 76.124 62.207 1.00 23.58 94 ASN A N 1
ATOM 638 C CA . ASN A 1 94 ? 54.532 76.060 62.705 1.00 23.00 94 ASN A CA 1
ATOM 639 C C . ASN A 1 94 ? 55.202 74.790 62.200 1.00 21.96 94 ASN A C 1
ATOM 640 O O . ASN A 1 94 ? 54.743 73.689 62.508 1.00 22.65 94 ASN A O 1
ATOM 645 N N . GLY A 1 95 ? 56.279 74.937 61.424 1.00 20.58 95 GLY A N 1
ATOM 646 C CA . GLY A 1 95 ? 57.023 73.782 60.963 1.00 22.60 95 GLY A CA 1
ATOM 647 C C . GLY A 1 95 ? 56.446 73.058 59.769 1.00 22.08 95 GLY A C 1
ATOM 648 O O . GLY A 1 95 ? 56.937 71.975 59.427 1.00 19.47 95 GLY A O 1
ATOM 649 N N . VAL A 1 96 ? 55.408 73.602 59.133 1.00 20.11 96 VAL A N 1
ATOM 650 C CA . VAL A 1 96 ? 54.828 73.017 57.933 1.00 21.15 96 VAL A CA 1
ATOM 651 C C . VAL A 1 96 ? 54.675 74.118 56.893 1.00 22.28 96 VAL A C 1
ATOM 652 O O . VAL A 1 96 ? 54.749 75.310 57.200 1.00 20.90 96 VAL A O 1
ATOM 656 N N . THR A 1 97 ? 54.487 73.696 55.643 1.00 22.14 97 THR A N 1
ATOM 657 C CA . THR A 1 97 ? 54.284 74.633 54.546 1.00 24.20 97 THR A CA 1
ATOM 658 C C . THR A 1 97 ? 52.911 75.272 54.663 1.00 22.60 97 THR A C 1
ATOM 659 O O . THR A 1 97 ? 51.909 74.569 54.814 1.00 21.38 97 THR A O 1
ATOM 663 N N . VAL A 1 98 ? 52.853 76.596 54.553 1.00 18.15 98 VAL A N 1
ATOM 664 C CA . VAL A 1 98 ? 51.575 77.292 54.456 1.00 20.40 98 VAL A CA 1
ATOM 665 C C . VAL A 1 98 ? 51.191 77.284 52.979 1.00 24.33 98 VAL A C 1
ATOM 666 O O . VAL A 1 98 ? 51.855 77.903 52.147 1.00 25.28 98 VAL A O 1
ATOM 670 N N . VAL A 1 99 ? 50.142 76.543 52.649 1.00 16.93 99 VAL A N 1
ATOM 671 C CA . VAL A 1 99 ? 49.765 76.264 51.271 1.00 20.41 99 VAL A CA 1
ATOM 672 C C . VAL A 1 99 ? 48.643 77.230 50.892 1.00 20.80 99 VAL A C 1
ATOM 673 O O . VAL A 1 99 ? 47.795 77.528 51.741 1.00 23.60 99 VAL A O 1
ATOM 677 N N . PRO A 1 100 ? 48.590 77.734 49.656 1.00 21.86 100 PRO A N 1
ATOM 678 C CA . PRO A 1 100 ? 47.458 78.582 49.249 1.00 22.14 100 PRO A CA 1
ATOM 679 C C . PRO A 1 100 ? 46.127 77.862 49.394 1.00 21.30 100 PRO A C 1
ATOM 680 O O . PRO A 1 100 ? 46.030 76.645 49.218 1.00 20.76 100 PRO A O 1
ATOM 684 N N . GLY A 1 101 ? 45.089 78.643 49.699 1.00 20.87 101 GLY A N 1
ATOM 685 C CA . GLY A 1 101 ? 43.768 78.108 49.935 1.00 18.90 101 GLY A CA 1
ATOM 686 C C . GLY A 1 101 ? 42.933 78.097 48.668 1.00 18.40 101 GLY A C 1
ATOM 687 O O . GLY A 1 101 ? 43.378 78.473 47.588 1.00 16.97 101 GLY A O 1
ATOM 688 N N . ASN A 1 102 ? 41.680 77.675 48.829 1.00 17.19 102 ASN A N 1
ATOM 689 C CA . ASN A 1 102 ? 40.882 77.278 47.674 1.00 18.52 102 ASN A CA 1
ATOM 690 C C . ASN A 1 102 ? 40.660 78.437 46.711 1.00 16.36 102 ASN A C 1
ATOM 691 O O . ASN A 1 102 ? 40.917 78.307 45.512 1.00 16.21 102 ASN A O 1
ATOM 696 N N . MET A 1 103 ? 40.181 79.582 47.201 1.00 15.50 103 MET A N 1
ATOM 697 C CA . MET A 1 103 ? 39.852 80.618 46.229 1.00 17.77 103 MET A CA 1
ATOM 698 C C . MET A 1 103 ? 41.109 81.221 45.605 1.00 18.09 103 MET A C 1
ATOM 699 O O . MET A 1 103 ? 41.077 81.635 44.443 1.00 16.56 103 MET A O 1
ATOM 704 N N . ALA A 1 104 ? 42.230 81.239 46.332 1.00 17.49 104 ALA A N 1
ATOM 705 C CA . ALA A 1 104 ? 43.495 81.612 45.702 1.00 18.12 104 ALA A CA 1
ATOM 706 C C . ALA A 1 104 ? 43.839 80.647 44.570 1.00 16.31 104 ALA A C 1
ATOM 707 O O . ALA A 1 104 ? 44.258 81.068 43.481 1.00 15.52 104 ALA A O 1
ATOM 709 N N . LEU A 1 105 ? 43.630 79.348 44.793 1.00 15.78 105 LEU A N 1
ATOM 710 C CA . LEU A 1 105 ? 43.878 78.370 43.737 1.00 17.36 105 LEU A CA 1
ATOM 711 C C . LEU A 1 105 ? 42.899 78.549 42.579 1.00 18.92 105 LEU A C 1
ATOM 712 O O . LEU A 1 105 ? 43.275 78.395 41.412 1.00 18.58 105 LEU A O 1
ATOM 717 N N . GLY A 1 106 ? 41.636 78.858 42.887 1.00 18.72 106 GLY A N 1
ATOM 718 C CA . GLY A 1 106 ? 40.652 79.083 41.834 1.00 14.93 106 GLY A CA 1
ATOM 719 C C . GLY A 1 106 ? 41.010 80.247 40.928 1.00 17.23 106 GLY A C 1
ATOM 720 O O . GLY A 1 106 ? 40.823 80.176 39.708 1.00 16.95 106 GLY A O 1
ATOM 721 N N . ALA A 1 107 ? 41.537 81.332 41.507 1.00 16.80 107 ALA A N 1
ATOM 722 C CA . ALA A 1 107 ? 41.933 82.485 40.695 1.00 18.46 107 ALA A CA 1
ATOM 723 C C . ALA A 1 107 ? 43.128 82.177 39.802 1.00 19.03 107 ALA A C 1
ATOM 724 O O . ALA A 1 107 ? 43.266 82.779 38.731 1.00 20.46 107 ALA A O 1
ATOM 726 N N . ALA A 1 108 ? 44.020 81.281 40.231 1.00 19.08 108 ALA A N 1
ATOM 727 C CA . ALA A 1 108 ? 45.103 80.847 39.348 1.00 19.41 108 ALA A CA 1
ATOM 728 C C . ALA A 1 108 ? 44.585 79.946 38.226 1.00 23.86 108 ALA A C 1
ATOM 729 O O . ALA A 1 108 ? 45.182 79.898 37.143 1.00 21.80 108 ALA A O 1
ATOM 731 N N . GLY A 1 109 ? 43.489 79.226 38.466 1.00 21.59 109 GLY A N 1
ATOM 732 C CA . GLY A 1 109 ? 42.755 78.530 37.423 1.00 23.51 109 GLY A CA 1
ATOM 733 C C . GLY A 1 109 ? 43.314 77.194 36.987 1.00 26.30 109 GLY A C 1
ATOM 734 O O . GLY A 1 109 ? 42.831 76.640 35.992 1.00 27.73 109 GLY A O 1
ATOM 735 N N . ASP A 1 110 ? 44.296 76.642 37.697 1.00 24.13 110 ASP A N 1
ATOM 736 C CA . ASP A 1 110 ? 45.080 75.505 37.208 1.00 25.12 110 ASP A CA 1
ATOM 737 C C . ASP A 1 110 ? 44.844 74.297 38.109 1.00 23.14 110 ASP A C 1
ATOM 738 O O . ASP A 1 110 ? 45.233 74.308 39.280 1.00 21.77 110 ASP A O 1
ATOM 743 N N . ALA A 1 111 ? 44.224 73.245 37.562 1.00 22.84 111 ALA A N 1
ATOM 744 C CA . ALA A 1 111 ? 43.918 72.074 38.385 1.00 23.88 111 ALA A CA 1
ATOM 745 C C . ALA A 1 111 ? 45.180 71.376 38.870 1.00 25.73 111 ALA A C 1
ATOM 746 O O . ALA A 1 111 ? 45.176 70.769 39.951 1.00 23.98 111 ALA A O 1
ATOM 748 N N . GLU A 1 112 ? 46.263 71.442 38.088 1.00 21.75 112 GLU A N 1
ATOM 749 C CA . GLU A 1 112 ? 47.521 70.836 38.501 1.00 27.50 112 GLU A CA 1
ATOM 750 C C . GLU A 1 112 ? 48.071 71.482 39.770 1.00 23.03 112 GLU A C 1
ATOM 751 O O . GLU A 1 112 ? 48.720 70.812 40.579 1.00 20.32 112 GLU A O 1
ATOM 757 N N . LEU A 1 113 ? 47.829 72.775 39.965 1.00 23.69 113 LEU A N 1
ATOM 758 C CA . LEU A 1 113 ? 48.333 73.416 41.172 1.00 24.14 113 LEU A CA 1
ATOM 759 C C . LEU A 1 113 ? 47.509 73.036 42.386 1.00 21.55 113 LEU A C 1
ATOM 760 O O . LEU A 1 113 ? 48.042 72.997 43.501 1.00 20.91 113 LEU A O 1
ATOM 765 N N . ALA A 1 114 ? 46.215 72.771 42.199 1.00 19.73 114 ALA A N 1
ATOM 766 C CA . ALA A 1 114 ? 45.418 72.276 43.316 1.00 20.40 114 ALA A CA 1
ATOM 767 C C . ALA A 1 114 ? 45.886 70.890 43.738 1.00 19.32 114 ALA A C 1
ATOM 768 O O . ALA A 1 114 ? 45.909 70.575 44.935 1.00 20.78 114 ALA A O 1
ATOM 770 N N . TYR A 1 115 ? 46.275 70.049 42.774 1.00 17.22 115 TYR A N 1
ATOM 771 C CA . TYR A 1 115 ? 46.880 68.767 43.131 1.00 23.02 115 TYR A CA 1
ATOM 772 C C . TYR A 1 115 ? 48.142 68.973 43.959 1.00 22.37 115 TYR A C 1
ATOM 773 O O . TYR A 1 115 ? 48.323 68.341 45.006 1.00 19.84 115 TYR A O 1
ATOM 782 N N . GLU A 1 116 ? 49.055 69.814 43.476 1.00 20.95 116 GLU A N 1
ATOM 783 C CA . GLU A 1 116 ? 50.326 69.948 44.175 1.00 20.10 116 GLU A CA 1
ATOM 784 C C . GLU A 1 116 ? 50.130 70.563 45.553 1.00 20.21 116 GLU A C 1
ATOM 785 O O . GLU A 1 116 ? 50.778 70.145 46.516 1.00 19.73 116 GLU A O 1
ATOM 791 N N . ALA A 1 117 ? 49.233 71.547 45.667 1.00 18.51 117 ALA A N 1
ATOM 792 C CA . ALA A 1 117 ? 48.943 72.134 46.971 1.00 18.99 117 ALA A CA 1
ATOM 793 C C . ALA A 1 117 ? 48.422 71.077 47.939 1.00 21.07 117 ALA A C 1
ATOM 794 O O . ALA A 1 117 ? 48.888 70.971 49.082 1.00 20.79 117 ALA A O 1
ATOM 796 N N . ALA A 1 118 ? 47.468 70.267 47.485 1.00 17.37 118 ALA A N 1
ATOM 797 C CA . ALA A 1 118 ? 46.894 69.240 48.346 1.00 19.23 118 ALA A CA 1
ATOM 798 C C . ALA A 1 118 ? 47.909 68.157 48.662 1.00 21.07 118 ALA A C 1
ATOM 799 O O . ALA A 1 118 ? 47.910 67.597 49.768 1.00 19.10 118 ALA A O 1
ATOM 801 N N . HIS A 1 119 ? 48.779 67.834 47.702 1.00 18.25 119 HIS A N 1
ATOM 802 C CA . HIS A 1 119 ? 49.770 66.790 47.956 1.00 20.44 119 HIS A CA 1
ATOM 803 C C . HIS A 1 119 ? 50.802 67.240 48.986 1.00 17.97 119 HIS A C 1
ATOM 804 O O . HIS A 1 119 ? 51.269 66.433 49.796 1.00 18.29 119 HIS A O 1
ATOM 811 N N . ILE A 1 120 ? 51.176 68.518 48.977 1.00 19.49 120 ILE A N 1
ATOM 812 C CA . ILE A 1 120 ? 52.052 69.022 50.032 1.00 18.91 120 ILE A CA 1
ATOM 813 C C . ILE A 1 120 ? 51.360 68.918 51.386 1.00 20.06 120 ILE A C 1
ATOM 814 O O . ILE A 1 120 ? 51.933 68.407 52.357 1.00 19.08 120 ILE A O 1
ATOM 819 N N . ILE A 1 121 ? 50.122 69.420 51.477 1.00 15.97 121 ILE A N 1
ATOM 820 C CA . ILE A 1 121 ? 49.384 69.314 52.740 1.00 17.61 121 ILE A CA 1
ATOM 821 C C . ILE A 1 121 ? 49.320 67.861 53.196 1.00 18.35 121 ILE A C 1
ATOM 822 O O . ILE A 1 121 ? 49.580 67.541 54.363 1.00 17.75 121 ILE A O 1
ATOM 827 N N . GLY A 1 122 ? 48.938 66.965 52.284 1.00 18.38 122 GLY A N 1
ATOM 828 C CA . GLY A 1 122 ? 48.728 65.578 52.669 1.00 18.38 122 GLY A CA 1
ATOM 829 C C . GLY A 1 122 ? 50.017 64.867 53.037 1.00 17.23 122 GLY A C 1
ATOM 830 O O . GLY A 1 122 ? 50.040 64.034 53.947 1.00 16.23 122 GLY A O 1
ATOM 831 N N . SER A 1 123 ? 51.103 65.174 52.324 1.00 19.11 123 SER A N 1
ATOM 832 C CA . SER A 1 123 ? 52.398 64.578 52.641 1.00 20.18 123 SER A CA 1
ATOM 833 C C . SER A 1 123 ? 52.839 64.974 54.034 1.00 22.16 123 SER A C 1
ATOM 834 O O . SER A 1 123 ? 53.343 64.146 54.802 1.00 20.68 123 SER A O 1
ATOM 837 N N . GLU A 1 124 ? 52.678 66.251 54.365 1.00 20.77 124 GLU A N 1
ATOM 838 C CA . GLU A 1 124 ? 53.091 66.722 55.675 1.00 19.01 124 GLU A CA 1
ATOM 839 C C . GLU A 1 124 ? 52.165 66.188 56.766 1.00 20.00 124 GLU A C 1
ATOM 840 O O . GLU A 1 124 ? 52.633 65.790 57.838 1.00 20.61 124 GLU A O 1
ATOM 846 N N . LEU A 1 125 ? 50.856 66.133 56.506 1.00 18.98 125 LEU A N 1
ATOM 847 C CA . LEU A 1 125 ? 49.950 65.570 57.505 1.00 19.78 125 LEU A CA 1
ATOM 848 C C . LEU A 1 125 ? 50.302 64.117 57.795 1.00 19.78 125 LEU A C 1
ATOM 849 O O . LEU A 1 125 ? 50.371 63.701 58.959 1.00 19.62 125 LEU A O 1
ATOM 854 N N . ARG A 1 126 ? 50.520 63.324 56.743 1.00 20.25 126 ARG A N 1
ATOM 855 C CA . ARG A 1 126 ? 50.800 61.903 56.938 1.00 22.42 126 ARG A CA 1
ATOM 856 C C . ARG A 1 126 ? 52.091 61.700 57.723 1.00 21.07 126 ARG A C 1
ATOM 857 O O . ARG A 1 126 ? 52.182 60.796 58.566 1.00 21.03 126 ARG A O 1
ATOM 865 N N . ALA A 1 127 ? 53.089 62.554 57.482 1.00 20.12 127 ALA A N 1
ATOM 866 C CA . ALA A 1 127 ? 54.320 62.510 58.266 1.00 22.68 127 ALA A CA 1
ATOM 867 C C . ALA A 1 127 ? 54.067 62.780 59.741 1.00 24.36 127 ALA A C 1
ATOM 868 O O . ALA A 1 127 ? 54.874 62.369 60.584 1.00 23.24 127 ALA A O 1
ATOM 870 N N . LEU A 1 128 ? 52.957 63.444 60.080 1.00 19.56 128 LEU A N 1
ATOM 871 C CA . LEU A 1 128 ? 52.609 63.704 61.466 1.00 17.29 128 LEU A CA 1
ATOM 872 C C . LEU A 1 128 ? 51.656 62.660 62.042 1.00 21.42 128 LEU A C 1
ATOM 873 O O . LEU A 1 128 ? 51.150 62.849 63.152 1.00 20.75 128 LEU A O 1
ATOM 878 N N . GLY A 1 129 ? 51.394 61.570 61.319 1.00 18.64 129 GLY A N 1
ATOM 879 C CA . GLY A 1 129 ? 50.465 60.566 61.796 1.00 20.54 129 GLY A CA 1
ATOM 880 C C . GLY A 1 129 ? 49.008 60.901 61.570 1.00 18.00 129 GLY A C 1
ATOM 881 O O . GLY A 1 129 ? 48.130 60.186 62.076 1.00 20.32 129 GLY A O 1
ATOM 882 N N . ILE A 1 130 ? 48.723 61.967 60.839 1.00 18.14 130 ILE A N 1
ATOM 883 C CA . ILE A 1 130 ? 47.356 62.341 60.483 1.00 17.61 130 ILE A CA 1
ATOM 884 C C . ILE A 1 130 ? 47.004 61.660 59.164 1.00 19.21 130 ILE A C 1
ATOM 885 O O . ILE A 1 130 ? 47.727 61.797 58.171 1.00 20.96 130 ILE A O 1
ATOM 890 N N . ASN A 1 131 ? 45.893 60.928 59.145 1.00 17.12 131 ASN A N 1
ATOM 891 C CA . ASN A 1 131 ? 45.556 60.086 58.002 1.00 17.98 131 ASN A CA 1
ATOM 892 C C . ASN A 1 131 ? 44.218 60.457 57.378 1.00 18.90 131 ASN A C 1
ATOM 893 O O . ASN A 1 131 ? 43.735 59.740 56.497 1.00 16.98 131 ASN A O 1
ATOM 898 N N . MET A 1 132 ? 43.621 61.566 57.800 1.00 18.06 132 MET A N 1
ATOM 899 C CA . MET A 1 132 ? 42.351 62.034 57.270 1.00 17.40 132 MET A CA 1
ATOM 900 C C . MET A 1 132 ? 42.361 63.556 57.322 1.00 16.59 132 MET A C 1
ATOM 901 O O . MET A 1 132 ? 42.968 64.155 58.214 1.00 18.80 132 MET A O 1
ATOM 906 N N . ASN A 1 133 ? 41.709 64.178 56.343 1.00 18.06 133 ASN A N 1
ATOM 907 C CA . ASN A 1 133 ? 41.614 65.635 56.299 1.00 18.36 133 ASN A CA 1
ATOM 908 C C . ASN A 1 133 ? 40.176 65.986 55.974 1.00 19.93 133 ASN A C 1
ATOM 909 O O . ASN A 1 133 ? 39.576 65.380 55.081 1.00 17.71 133 ASN A O 1
ATOM 914 N N . PHE A 1 134 ? 39.615 66.946 56.699 1.00 18.77 134 PHE A N 1
ATOM 915 C CA . PHE A 1 134 ? 38.280 67.423 56.354 1.00 18.65 134 PHE A CA 1
ATOM 916 C C . PHE A 1 134 ? 38.416 68.504 55.284 1.00 20.51 134 PHE A C 1
ATOM 917 O O . PHE A 1 134 ? 38.242 69.702 55.513 1.00 19.03 134 PHE A O 1
ATOM 925 N N . ALA A 1 135 ? 38.738 68.028 54.088 1.00 17.43 135 ALA A N 1
ATOM 926 C CA . ALA A 1 135 ? 39.028 68.850 52.924 1.00 18.76 135 ALA A CA 1
ATOM 927 C C . ALA A 1 135 ? 39.047 67.934 51.706 1.00 15.38 135 ALA A C 1
ATOM 928 O O . ALA A 1 135 ? 39.300 66.734 51.847 1.00 17.72 135 ALA A O 1
ATOM 930 N N . PRO A 1 136 ? 38.798 68.476 50.498 1.00 15.72 136 PRO A N 1
ATOM 931 C CA . PRO A 1 136 ? 38.535 69.885 50.203 1.00 17.12 136 PRO A CA 1
ATOM 932 C C . PRO A 1 136 ? 37.059 70.260 50.319 1.00 21.01 136 PRO A C 1
ATOM 933 O O . PRO A 1 136 ? 36.184 69.415 50.122 1.00 16.81 136 PRO A O 1
ATOM 937 N N . SER A 1 137 ? 36.791 71.527 50.622 1.00 16.22 137 SER A N 1
ATOM 938 C CA . SER A 1 137 ? 35.467 72.064 50.340 1.00 19.03 137 SER A CA 1
ATOM 939 C C . SER A 1 137 ? 35.193 72.010 48.841 1.00 20.72 137 SER A C 1
ATOM 940 O O . SER A 1 137 ? 35.993 72.500 48.037 1.00 18.30 137 SER A O 1
ATOM 943 N N . LEU A 1 138 ? 34.058 71.409 48.469 1.00 16.96 138 LEU A N 1
ATOM 944 C CA . LEU A 1 138 ? 33.513 71.498 47.124 1.00 17.06 138 LEU A CA 1
ATOM 945 C C . LEU A 1 138 ? 32.332 72.455 47.066 1.00 17.18 138 LEU A C 1
ATOM 946 O O . LEU A 1 138 ? 31.533 72.400 46.122 1.00 19.55 138 LEU A O 1
ATOM 951 N N . ASP A 1 139 ? 32.196 73.319 48.067 1.00 17.42 139 ASP A N 1
ATOM 952 C CA . ASP A 1 139 ? 31.147 74.326 48.024 1.00 17.24 139 ASP A CA 1
ATOM 953 C C . ASP A 1 139 ? 31.440 75.332 46.917 1.00 20.74 139 ASP A C 1
ATOM 954 O O . ASP A 1 139 ? 32.596 75.659 46.634 1.00 18.81 139 ASP A O 1
ATOM 959 N N . ILE A 1 140 ? 30.377 75.803 46.269 1.00 17.91 140 ILE A N 1
ATOM 960 C CA . ILE A 1 140 ? 30.470 76.731 45.147 1.00 18.02 140 ILE A CA 1
ATOM 961 C C . ILE A 1 140 ? 29.945 78.071 45.644 1.00 18.81 140 ILE A C 1
ATOM 962 O O . ILE A 1 140 ? 28.736 78.229 45.870 1.00 18.50 140 ILE A O 1
ATOM 967 N N . ASN A 1 141 ? 30.846 79.037 45.834 1.00 16.65 141 ASN A N 1
ATOM 968 C CA . ASN A 1 141 ? 30.487 80.312 46.461 1.00 16.97 141 ASN A CA 1
ATOM 969 C C . ASN A 1 141 ? 29.917 81.256 45.403 1.00 20.77 141 ASN A C 1
ATOM 970 O O . ASN A 1 141 ? 30.565 82.192 44.931 1.00 22.47 141 ASN A O 1
ATOM 975 N N . ASN A 1 142 ? 28.676 80.970 45.010 1.00 20.03 142 ASN A N 1
ATOM 976 C CA . ASN A 1 142 ? 27.936 81.783 44.050 1.00 22.39 142 ASN A CA 1
ATOM 977 C C . ASN A 1 142 ? 27.191 82.933 44.718 1.00 22.60 142 ASN A C 1
ATOM 978 O O . ASN A 1 142 ? 26.526 83.710 44.025 1.00 21.49 142 ASN A O 1
ATOM 983 N N . ASN A 1 143 ? 27.261 83.032 46.039 1.00 19.67 143 ASN A N 1
ATOM 984 C CA . ASN A 1 143 ? 26.649 84.126 46.793 1.00 18.31 143 ASN A CA 1
ATOM 985 C C . ASN A 1 143 ? 27.741 84.944 47.465 1.00 17.69 143 ASN A C 1
ATOM 986 O O . ASN A 1 143 ? 28.364 84.457 48.427 1.00 19.04 143 ASN A O 1
ATOM 991 N N . PRO A 1 144 ? 27.996 86.185 47.038 1.00 21.53 144 PRO A N 1
ATOM 992 C CA . PRO A 1 144 ? 29.106 86.946 47.642 1.00 16.69 144 PRO A CA 1
ATOM 993 C C . PRO A 1 144 ? 28.886 87.259 49.111 1.00 20.56 144 PRO A C 1
ATOM 994 O O . PRO A 1 144 ? 29.869 87.480 49.833 1.00 20.62 144 PRO A O 1
ATOM 998 N N . GLY A 1 145 ? 27.635 87.243 49.580 1.00 21.21 145 GLY A N 1
ATOM 999 C CA . GLY A 1 145 ? 27.291 87.405 50.982 1.00 22.26 145 GLY A CA 1
ATOM 1000 C C . GLY A 1 145 ? 27.519 86.198 51.868 1.00 23.68 145 GLY A C 1
ATOM 1001 O O . GLY A 1 145 ? 27.318 86.304 53.080 1.00 21.39 145 GLY A O 1
ATOM 1002 N N . ASN A 1 146 ? 27.938 85.060 51.319 1.00 21.47 146 ASN A N 1
ATOM 1003 C CA . ASN A 1 146 ? 28.079 83.848 52.124 1.00 18.68 146 ASN A CA 1
ATOM 1004 C C . ASN A 1 146 ? 29.020 84.102 53.304 1.00 20.71 146 ASN A C 1
ATOM 1005 O O . ASN A 1 146 ? 30.197 84.436 53.092 1.00 20.99 146 ASN A O 1
ATOM 1010 N N . PRO A 1 147 ? 28.547 83.985 54.547 1.00 21.06 147 PRO A N 1
ATOM 1011 C CA . PRO A 1 147 ? 29.377 84.359 55.698 1.00 23.35 147 PRO A CA 1
ATOM 1012 C C . PRO A 1 147 ? 30.275 83.254 56.228 1.00 20.98 147 PRO A C 1
ATOM 1013 O O . PRO A 1 147 ? 31.059 83.520 57.145 1.00 22.02 147 PRO A O 1
ATOM 1017 N N . VAL A 1 148 ? 30.184 82.036 55.704 1.00 17.40 148 VAL A N 1
ATOM 1018 C CA . VAL A 1 148 ? 30.948 80.926 56.257 1.00 18.29 148 VAL A CA 1
ATOM 1019 C C . VAL A 1 148 ? 31.862 80.253 55.235 1.00 20.16 148 VAL A C 1
ATOM 1020 O O . VAL A 1 148 ? 32.884 79.665 55.634 1.00 18.69 148 VAL A O 1
ATOM 1024 N N . ILE A 1 149 ? 31.577 80.345 53.937 1.00 19.35 149 ILE A N 1
ATOM 1025 C CA . ILE A 1 149 ? 32.435 79.723 52.929 1.00 19.48 149 ILE A CA 1
ATOM 1026 C C . ILE A 1 149 ? 33.439 80.756 52.414 1.00 17.99 149 ILE A C 1
ATOM 1027 O O . ILE A 1 149 ? 34.591 80.777 52.860 1.00 17.76 149 ILE A O 1
ATOM 1032 N N . GLY A 1 150 ? 33.021 81.631 51.497 1.00 18.44 150 GLY A N 1
ATOM 1033 C CA . GLY A 1 150 ? 33.931 82.683 51.046 1.00 18.44 150 GLY A CA 1
ATOM 1034 C C . GLY A 1 150 ? 35.149 82.084 50.365 1.00 18.27 150 GLY A C 1
ATOM 1035 O O . GLY A 1 150 ? 35.022 81.206 49.504 1.00 18.02 150 GLY A O 1
ATOM 1036 N N . VAL A 1 151 ? 36.355 82.497 50.788 1.00 14.62 151 VAL A N 1
ATOM 1037 C CA . VAL A 1 151 ? 37.581 82.029 50.121 1.00 15.46 151 VAL A CA 1
ATOM 1038 C C . VAL A 1 151 ? 37.867 80.552 50.382 1.00 17.64 151 VAL A C 1
ATOM 1039 O O . VAL A 1 151 ? 38.831 79.994 49.841 1.00 18.09 151 VAL A O 1
ATOM 1043 N N . ARG A 1 152 ? 37.057 79.904 51.222 1.00 17.57 152 ARG A N 1
ATOM 1044 C CA . ARG A 1 152 ? 37.187 78.457 51.376 1.00 16.66 152 ARG A CA 1
ATOM 1045 C C . ARG A 1 152 ? 36.693 77.686 50.156 1.00 17.86 152 ARG A C 1
ATOM 1046 O O . ARG A 1 152 ? 36.955 76.484 50.060 1.00 18.19 152 ARG A O 1
ATOM 1054 N N . SER A 1 153 ? 35.999 78.341 49.230 1.00 17.98 153 SER A N 1
ATOM 1055 C CA . SER A 1 153 ? 35.558 77.750 47.976 1.00 15.40 153 SER A CA 1
ATOM 1056 C C . SER A 1 153 ? 36.531 78.122 46.864 1.00 17.05 153 SER A C 1
ATOM 1057 O O . SER A 1 153 ? 37.078 79.226 46.858 1.00 17.39 153 SER A O 1
ATOM 1060 N N . TYR A 1 154 ? 36.741 77.201 45.907 1.00 17.13 154 TYR A N 1
ATOM 1061 C CA . TYR A 1 154 ? 37.566 77.557 44.747 1.00 17.85 154 TYR A CA 1
ATOM 1062 C C . TYR A 1 154 ? 36.934 78.684 43.931 1.00 18.58 154 TYR A C 1
ATOM 1063 O O . TYR A 1 154 ? 37.649 79.481 43.316 1.00 18.46 154 TYR A O 1
ATOM 1072 N N . GLY A 1 155 ? 35.609 78.758 43.884 1.00 16.67 155 GLY A N 1
ATOM 1073 C CA . GLY A 1 155 ? 34.986 79.791 43.083 1.00 17.77 155 GLY A CA 1
ATOM 1074 C C . GLY A 1 155 ? 33.507 79.520 42.890 1.00 18.43 155 GLY A C 1
ATOM 1075 O O . GLY A 1 155 ? 32.927 78.638 43.528 1.00 18.48 155 GLY A O 1
ATOM 1076 N N . GLY A 1 156 ? 32.920 80.293 41.982 1.00 18.29 156 GLY A N 1
ATOM 1077 C CA . GLY A 1 156 ? 31.485 80.354 41.795 1.00 18.63 156 GLY A CA 1
ATOM 1078 C C . GLY A 1 156 ? 30.901 79.527 40.668 1.00 22.28 156 GLY A C 1
ATOM 1079 O O . GLY A 1 156 ? 29.703 79.658 40.390 1.00 20.19 156 GLY A O 1
ATOM 1080 N N . THR A 1 157 ? 31.679 78.662 40.022 1.00 20.96 157 THR A N 1
ATOM 1081 C CA . THR A 1 157 ? 31.125 77.793 38.993 1.00 23.58 157 THR A CA 1
ATOM 1082 C C . THR A 1 157 ? 31.373 76.337 39.347 1.00 22.40 157 THR A C 1
ATOM 1083 O O . THR A 1 157 ? 32.398 75.990 39.941 1.00 20.17 157 THR A O 1
ATOM 1087 N N . ALA A 1 158 ? 30.418 75.488 38.962 1.00 22.16 158 ALA A N 1
ATOM 1088 C CA . ALA A 1 158 ? 30.578 74.056 39.169 1.00 20.99 158 ALA A CA 1
ATOM 1089 C C . ALA A 1 158 ? 31.801 73.527 38.431 1.00 22.93 158 ALA A C 1
ATOM 1090 O O . ALA A 1 158 ? 32.515 72.659 38.944 1.00 22.25 158 ALA A O 1
ATOM 1092 N N . GLU A 1 159 ? 32.062 74.047 37.227 1.00 20.95 159 GLU A N 1
ATOM 1093 C CA . GLU A 1 159 ? 33.166 73.531 36.421 1.00 23.80 159 GLU A CA 1
ATOM 1094 C C . GLU A 1 159 ? 34.508 73.749 37.112 1.00 22.16 159 GLU A C 1
ATOM 1095 O O . GLU A 1 159 ? 35.339 72.836 37.183 1.00 21.46 159 GLU A O 1
ATOM 1101 N N . LEU A 1 160 ? 34.747 74.966 37.605 1.00 21.01 160 LEU A N 1
ATOM 1102 C CA . LEU A 1 160 ? 36.026 75.267 38.244 1.00 21.94 160 LEU A CA 1
ATOM 1103 C C . LEU A 1 160 ? 36.197 74.471 39.532 1.00 19.73 160 LEU A C 1
ATOM 1104 O O . LEU A 1 160 ? 37.261 73.890 39.778 1.00 19.87 160 LEU A O 1
ATOM 1109 N N . VAL A 1 161 ? 35.152 74.432 40.362 1.00 19.91 161 VAL A N 1
ATOM 1110 C CA . VAL A 1 161 ? 35.219 73.710 41.634 1.00 16.84 161 VAL A CA 1
ATOM 1111 C C . VAL A 1 161 ? 35.424 72.219 41.401 1.00 17.70 161 VAL A C 1
ATOM 1112 O O . VAL A 1 161 ? 36.216 71.574 42.099 1.00 17.26 161 VAL A O 1
ATOM 1116 N N . ALA A 1 162 ? 34.739 71.644 40.404 1.00 18.94 162 ALA A N 1
ATOM 1117 C CA . ALA A 1 162 ? 34.935 70.221 40.133 1.00 19.62 162 ALA A CA 1
ATOM 1118 C C . ALA A 1 162 ? 36.342 69.942 39.616 1.00 20.07 162 ALA A C 1
ATOM 1119 O O . ALA A 1 162 ? 36.971 68.956 40.014 1.00 20.04 162 ALA A O 1
ATOM 1121 N N . ARG A 1 163 ? 36.841 70.794 38.720 1.00 20.21 163 ARG A N 1
ATOM 1122 C CA . ARG A 1 163 ? 38.132 70.548 38.087 1.00 23.11 163 ARG A CA 1
ATOM 1123 C C . ARG A 1 163 ? 39.263 70.619 39.108 1.00 22.93 163 ARG A C 1
ATOM 1124 O O . ARG A 1 163 ? 40.142 69.748 39.146 1.00 22.09 163 ARG A O 1
ATOM 1132 N N . LEU A 1 164 ? 39.245 71.640 39.959 1.00 19.68 164 LEU A N 1
ATOM 1133 C CA . LEU A 1 164 ? 40.286 71.768 40.974 1.00 17.87 164 LEU A CA 1
ATOM 1134 C C . LEU A 1 164 ? 40.030 70.833 42.150 1.00 17.82 164 LEU A C 1
ATOM 1135 O O . LEU A 1 164 ? 40.973 70.249 42.698 1.00 18.63 164 LEU A O 1
ATOM 1140 N N . GLY A 1 165 ? 38.761 70.675 42.538 1.00 17.93 165 GLY A N 1
ATOM 1141 C CA . GLY A 1 165 ? 38.447 69.888 43.721 1.00 17.22 165 GLY A CA 1
ATOM 1142 C C . GLY A 1 165 ? 38.790 68.418 43.589 1.00 20.39 165 GLY A C 1
ATOM 1143 O O . GLY A 1 165 ? 39.268 67.806 44.546 1.00 18.96 165 GLY A O 1
ATOM 1144 N N . THR A 1 166 ? 38.542 67.817 42.416 1.00 19.90 166 THR A N 1
ATOM 1145 C CA . THR A 1 166 ? 38.886 66.403 42.289 1.00 20.99 166 THR A CA 1
ATOM 1146 C C . THR A 1 166 ? 40.388 66.198 42.283 1.00 19.37 166 THR A C 1
ATOM 1147 O O . THR A 1 166 ? 40.867 65.167 42.763 1.00 18.99 166 THR A O 1
ATOM 1151 N N . GLU A 1 167 ? 41.147 67.161 41.756 1.00 19.30 167 GLU A N 1
ATOM 1152 C CA . GLU A 1 167 ? 42.599 67.058 41.830 1.00 22.20 167 GLU A CA 1
ATOM 1153 C C . GLU A 1 167 ? 43.100 67.227 43.259 1.00 21.18 167 GLU A C 1
ATOM 1154 O O . GLU A 1 167 ? 44.098 66.603 43.638 1.00 20.23 167 GLU A O 1
ATOM 1160 N N . ALA A 1 168 ? 42.437 68.066 44.062 1.00 19.27 168 ALA A N 1
ATOM 1161 C CA . ALA A 1 168 ? 42.808 68.160 45.473 1.00 17.88 168 ALA A CA 1
ATOM 1162 C C . ALA A 1 168 ? 42.567 66.838 46.187 1.00 18.22 168 ALA A C 1
ATOM 1163 O O . ALA A 1 168 ? 43.406 66.392 46.982 1.00 19.24 168 ALA A O 1
ATOM 1165 N N . VAL A 1 169 ? 41.418 66.208 45.931 1.00 17.83 169 VAL A N 1
ATOM 1166 C CA . VAL A 1 169 ? 41.144 64.874 46.476 1.00 20.21 169 VAL A CA 1
ATOM 1167 C C . VAL A 1 169 ? 42.275 63.916 46.131 1.00 19.30 169 VAL A C 1
ATOM 1168 O O . VAL A 1 169 ? 42.778 63.181 46.992 1.00 17.50 169 VAL A O 1
ATOM 1172 N N . ARG A 1 170 ? 42.678 63.899 44.857 1.00 17.41 170 ARG A N 1
ATOM 1173 C CA . ARG A 1 170 ? 43.738 62.985 44.430 1.00 19.37 170 ARG A CA 1
ATOM 1174 C C . ARG A 1 170 ? 45.069 63.300 45.114 1.00 22.29 170 ARG A C 1
ATOM 1175 O O . ARG A 1 170 ? 45.805 62.386 45.501 1.00 21.40 170 ARG A O 1
ATOM 1183 N N . GLY A 1 171 ? 45.405 64.584 45.257 1.00 18.93 171 GLY A N 1
ATOM 1184 C CA . GLY A 1 171 ? 46.643 64.936 45.945 1.00 20.92 171 GLY A CA 1
ATOM 1185 C C . GLY A 1 171 ? 46.658 64.501 47.401 1.00 20.58 171 GLY A C 1
ATOM 1186 O O . GLY A 1 171 ? 47.674 64.008 47.901 1.00 17.78 171 GLY A O 1
ATOM 1187 N N . PHE A 1 172 ? 45.534 64.686 48.108 1.00 18.35 172 PHE A N 1
ATOM 1188 C CA . PHE A 1 172 ? 45.441 64.198 49.484 1.00 19.00 172 PHE A CA 1
ATOM 1189 C C . PHE A 1 172 ? 45.583 62.678 49.526 1.00 18.21 172 PHE A C 1
ATOM 1190 O O . PHE A 1 172 ? 46.378 62.137 50.304 1.00 19.46 172 PHE A O 1
ATOM 1198 N N . GLN A 1 173 ? 44.808 61.970 48.702 1.00 16.84 173 GLN A N 1
ATOM 1199 C CA . GLN A 1 173 ? 44.770 60.513 48.830 1.00 18.37 173 GLN A CA 1
ATOM 1200 C C . GLN A 1 173 ? 46.036 59.856 48.284 1.00 21.32 173 GLN A C 1
ATOM 1201 O O . GLN A 1 173 ? 46.460 58.823 48.810 1.00 19.98 173 GLN A O 1
ATOM 1207 N N . ASP A 1 174 ? 46.676 60.460 47.274 1.00 22.68 174 ASP A N 1
ATOM 1208 C CA . ASP A 1 174 ? 47.980 59.981 46.815 1.00 23.51 174 ASP A CA 1
ATOM 1209 C C . ASP A 1 174 ? 49.011 60.025 47.933 1.00 24.84 174 ASP A C 1
ATOM 1210 O O . ASP A 1 174 ? 49.917 59.185 47.978 1.00 21.33 174 ASP A O 1
ATOM 1215 N N . ALA A 1 175 ? 48.886 60.984 48.848 1.00 22.47 175 ALA A N 1
ATOM 1216 C CA . ALA A 1 175 ? 49.805 61.117 49.969 1.00 22.86 175 ALA A CA 1
ATOM 1217 C C . ALA A 1 175 ? 49.408 60.260 51.164 1.00 22.78 175 ALA A C 1
ATOM 1218 O O . ALA A 1 175 ? 50.066 60.333 52.207 1.00 27.90 175 ALA A O 1
ATOM 1220 N N . GLY A 1 176 ? 48.363 59.447 51.039 1.00 22.72 176 GLY A N 1
ATOM 1221 C CA . GLY A 1 176 ? 47.947 58.594 52.128 1.00 23.94 176 GLY A CA 1
ATOM 1222 C C . GLY A 1 176 ? 47.013 59.241 53.131 1.00 22.79 176 GLY A C 1
ATOM 1223 O O . GLY A 1 176 ? 46.902 58.752 54.256 1.00 26.05 176 GLY A O 1
ATOM 1224 N N . VAL A 1 177 ? 46.332 60.323 52.762 1.00 20.85 177 VAL A N 1
ATOM 1225 C CA . VAL A 1 177 ? 45.390 60.997 53.654 1.00 18.22 177 VAL A CA 1
ATOM 1226 C C . VAL A 1 177 ? 44.003 60.898 53.034 1.00 20.20 177 VAL A C 1
ATOM 1227 O O . VAL A 1 177 ? 43.799 61.314 51.886 1.00 17.91 177 VAL A O 1
ATOM 1231 N N . ALA A 1 178 ? 43.055 60.333 53.782 1.00 18.44 178 ALA A N 1
ATOM 1232 C CA . ALA A 1 178 ? 41.679 60.268 53.308 1.00 19.95 178 ALA A CA 1
ATOM 1233 C C . ALA A 1 178 ? 41.124 61.671 53.111 1.00 20.91 178 ALA A C 1
ATOM 1234 O O . ALA A 1 178 ? 41.165 62.495 54.025 1.00 20.30 178 ALA A O 1
ATOM 1236 N N . ALA A 1 179 ? 40.620 61.947 51.914 1.00 18.60 179 ALA A N 1
ATOM 1237 C CA . ALA A 1 179 ? 39.961 63.217 51.647 1.00 19.22 179 ALA A CA 1
ATOM 1238 C C . ALA A 1 179 ? 38.494 63.144 52.046 1.00 20.92 179 ALA A C 1
ATOM 1239 O O . ALA A 1 179 ? 37.848 62.098 51.933 1.00 18.23 179 ALA A O 1
ATOM 1241 N N . THR A 1 180 ? 37.964 64.282 52.498 1.00 17.25 180 THR A N 1
ATOM 1242 C CA . THR A 1 180 ? 36.566 64.403 52.912 1.00 17.85 180 THR A CA 1
ATOM 1243 C C . THR A 1 180 ? 35.985 65.616 52.198 1.00 18.96 180 THR A C 1
ATOM 1244 O O . THR A 1 180 ? 36.161 66.749 52.662 1.00 17.86 180 THR A O 1
ATOM 1248 N N . VAL A 1 181 ? 35.284 65.399 51.083 1.00 16.06 181 VAL A N 1
ATOM 1249 C CA . VAL A 1 181 ? 34.683 66.536 50.393 1.00 17.15 181 VAL A CA 1
ATOM 1250 C C . VAL A 1 181 ? 33.495 67.047 51.200 1.00 19.20 181 VAL A C 1
ATOM 1251 O O . VAL A 1 181 ? 32.739 66.263 51.789 1.00 18.33 181 VAL A O 1
ATOM 1255 N N . LYS A 1 182 ? 33.325 68.373 51.234 1.00 17.80 182 LYS A N 1
ATOM 1256 C CA . LYS A 1 182 ? 32.334 68.998 52.104 1.00 18.76 182 LYS A CA 1
ATOM 1257 C C . LYS A 1 182 ? 31.851 70.284 51.435 1.00 16.70 182 LYS A C 1
ATOM 1258 O O . LYS A 1 182 ? 32.530 70.828 50.564 1.00 17.07 182 LYS A O 1
ATOM 1264 N N . HIS A 1 183 ? 30.660 70.769 51.804 1.00 17.00 183 HIS A N 1
ATOM 1265 C CA . HIS A 1 183 ? 29.713 70.220 52.766 1.00 17.47 183 HIS A CA 1
ATOM 1266 C C . HIS A 1 183 ? 28.456 69.794 51.995 1.00 17.81 183 HIS A C 1
ATOM 1267 O O . HIS A 1 183 ? 27.678 70.648 51.547 1.00 18.59 183 HIS A O 1
ATOM 1274 N N . PHE A 1 184 ? 28.258 68.487 51.858 1.00 17.97 184 PHE A N 1
ATOM 1275 C CA . PHE A 1 184 ? 27.252 67.963 50.937 1.00 18.53 184 PHE A CA 1
ATOM 1276 C C . PHE A 1 184 ? 25.837 68.263 51.442 1.00 17.82 184 PHE A C 1
ATOM 1277 O O . PHE A 1 184 ? 25.555 68.092 52.630 1.00 18.62 184 PHE A O 1
ATOM 1285 N N . PRO A 1 185 ? 24.899 68.642 50.548 1.00 17.92 185 PRO A N 1
ATOM 1286 C CA . PRO A 1 185 ? 25.052 68.739 49.089 1.00 17.98 185 PRO A CA 1
ATOM 1287 C C . PRO A 1 185 ? 25.513 70.102 48.564 1.00 20.85 185 PRO A C 1
ATOM 1288 O O . PRO A 1 185 ? 25.381 70.350 47.370 1.00 22.23 185 PRO A O 1
ATOM 1292 N N . GLY A 1 186 ? 26.042 70.973 49.423 1.00 19.81 186 GLY A N 1
ATOM 1293 C CA . GLY A 1 186 ? 26.587 72.221 48.921 1.00 17.14 186 GLY A CA 1
ATOM 1294 C C . GLY A 1 186 ? 26.166 73.423 49.740 1.00 18.79 186 GLY A C 1
ATOM 1295 O O . GLY A 1 186 ? 24.992 73.789 49.749 1.00 20.62 186 GLY A O 1
ATOM 1296 N N . HIS A 1 187 ? 27.131 74.052 50.407 1.00 17.31 187 HIS A N 1
ATOM 1297 C CA . HIS A 1 187 ? 26.919 75.153 51.338 1.00 20.75 187 HIS A CA 1
ATOM 1298 C C . HIS A 1 187 ? 27.196 76.519 50.712 1.00 18.16 187 HIS A C 1
ATOM 1299 O O . HIS A 1 187 ? 27.103 77.531 51.410 1.00 20.70 187 HIS A O 1
ATOM 1306 N N . GLY A 1 188 ? 27.516 76.579 49.415 1.00 17.95 188 GLY A N 1
ATOM 1307 C CA . GLY A 1 188 ? 28.034 77.809 48.826 1.00 18.34 188 GLY A CA 1
ATOM 1308 C C . GLY A 1 188 ? 27.011 78.915 48.634 1.00 19.87 188 GLY A C 1
ATOM 1309 O O . GLY A 1 188 ? 27.390 80.091 48.552 1.00 21.45 188 GLY A O 1
ATOM 1310 N N . ASP A 1 189 ? 25.727 78.574 48.559 1.00 17.70 189 ASP A N 1
ATOM 1311 C CA . ASP A 1 189 ? 24.677 79.553 48.286 1.00 18.92 189 ASP A CA 1
ATOM 1312 C C . ASP A 1 189 ? 24.157 80.237 49.547 1.00 23.30 189 ASP A C 1
ATOM 1313 O O . ASP A 1 189 ? 23.501 81.280 49.438 1.00 24.90 189 ASP A O 1
ATOM 1318 N N . THR A 1 190 ? 24.483 79.724 50.735 1.00 21.15 190 THR A N 1
ATOM 1319 C CA . THR A 1 190 ? 23.812 80.157 51.958 1.00 22.43 190 THR A CA 1
ATOM 1320 C C . THR A 1 190 ? 24.176 81.589 52.312 1.00 26.70 190 THR A C 1
ATOM 1321 O O . THR A 1 190 ? 25.353 81.964 52.302 1.00 24.36 190 THR A O 1
ATOM 1325 N N . GLY A 1 191 ? 23.163 82.387 52.648 1.00 25.31 191 GLY A N 1
ATOM 1326 C CA . GLY A 1 191 ? 23.405 83.662 53.293 1.00 24.77 191 GLY A CA 1
ATOM 1327 C C . GLY A 1 191 ? 23.542 83.590 54.794 1.00 27.19 191 GLY A C 1
ATOM 1328 O O . GLY A 1 191 ? 23.835 84.600 55.441 1.00 25.97 191 GLY A O 1
ATOM 1329 N N . GLU A 1 192 ? 23.341 82.412 55.377 1.00 27.09 192 GLU A N 1
ATOM 1330 C CA . GLU A 1 192 ? 23.445 82.219 56.812 1.00 23.61 192 GLU A CA 1
ATOM 1331 C C . GLU A 1 192 ? 24.475 81.144 57.126 1.00 30.40 192 GLU A C 1
ATOM 1332 O O . GLU A 1 192 ? 24.785 80.288 56.298 1.00 27.43 192 GLU A O 1
ATOM 1338 N N . ASP A 1 193 ? 24.992 81.203 58.349 1.00 25.61 193 ASP A N 1
ATOM 1339 C CA . ASP A 1 193 ? 26.098 80.367 58.797 1.00 28.42 193 ASP A CA 1
ATOM 1340 C C . ASP A 1 193 ? 25.531 79.253 59.667 1.00 27.70 193 ASP A C 1
ATOM 1341 O O . ASP A 1 193 ? 24.860 79.527 60.669 1.00 28.28 193 ASP A O 1
ATOM 1346 N N . SER A 1 194 ? 25.803 78.000 59.288 1.00 26.92 194 SER A N 1
ATOM 1347 C CA . SER A 1 194 ? 25.279 76.876 60.059 1.00 25.41 194 SER A CA 1
ATOM 1348 C C . SER A 1 194 ? 25.941 76.738 61.430 1.00 27.43 194 SER A C 1
ATOM 1349 O O . SER A 1 194 ? 25.468 75.935 62.248 1.00 28.23 194 SER A O 1
ATOM 1352 N N . HIS A 1 195 ? 27.014 77.491 61.709 1.00 28.88 195 HIS A N 1
ATOM 1353 C CA . HIS A 1 195 ? 27.519 77.555 63.082 1.00 29.84 195 HIS A CA 1
ATOM 1354 C C . HIS A 1 195 ? 26.503 78.199 64.018 1.00 31.31 195 HIS A C 1
ATOM 1355 O O . HIS A 1 195 ? 26.460 77.866 65.209 1.00 35.54 195 HIS A O 1
ATOM 1362 N N . HIS A 1 196 ? 25.694 79.127 63.504 1.00 28.43 196 HIS A N 1
ATOM 1363 C CA . HIS A 1 196 ? 24.868 79.990 64.337 1.00 30.14 196 HIS A CA 1
ATOM 1364 C C . HIS A 1 196 ? 23.381 79.856 64.090 1.00 34.54 196 HIS A C 1
ATOM 1365 O O . HIS A 1 196 ? 22.597 80.239 64.965 1.00 34.69 196 HIS A O 1
ATOM 1372 N N . ALA A 1 197 ? 22.975 79.343 62.933 1.00 31.22 197 ALA A N 1
ATOM 1373 C CA . ALA A 1 197 ? 21.578 79.282 62.536 1.00 32.00 197 ALA A CA 1
ATOM 1374 C C . ALA A 1 197 ? 21.381 78.025 61.699 1.00 31.06 197 ALA A C 1
ATOM 1375 O O . ALA A 1 197 ? 22.329 77.279 61.431 1.00 29.68 197 ALA A O 1
ATOM 1377 N N . LEU A 1 198 ? 20.135 77.793 61.285 1.00 30.07 198 LEU A N 1
ATOM 1378 C CA . LEU A 1 198 ? 19.776 76.696 60.389 1.00 28.57 198 LEU A CA 1
ATOM 1379 C C . LEU A 1 198 ? 19.494 77.275 59.006 1.00 24.77 198 LEU A C 1
ATOM 1380 O O . LEU A 1 198 ? 18.366 77.708 58.725 1.00 23.25 198 LEU A O 1
ATOM 1385 N N . PRO A 1 199 ? 20.481 77.320 58.117 1.00 24.45 199 PRO A N 1
ATOM 1386 C CA . PRO A 1 199 ? 20.285 77.975 56.822 1.00 22.98 199 PRO A CA 1
ATOM 1387 C C . PRO A 1 199 ? 19.430 77.126 55.894 1.00 24.79 199 PRO A C 1
ATOM 1388 O O . PRO A 1 199 ? 19.287 75.912 56.063 1.00 23.42 199 PRO A O 1
ATOM 1392 N N . THR A 1 200 ? 18.864 77.797 54.893 1.00 24.81 200 THR A N 1
ATOM 1393 C CA . THR A 1 200 ? 18.070 77.164 53.849 1.00 25.21 200 THR A CA 1
ATOM 1394 C C . THR A 1 200 ? 18.664 77.500 52.491 1.00 26.42 200 THR A C 1
ATOM 1395 O O . THR A 1 200 ? 19.037 78.651 52.241 1.00 26.45 200 THR A O 1
ATOM 1399 N N . VAL A 1 201 ? 18.768 76.490 51.633 1.00 23.82 201 VAL A N 1
ATOM 1400 C CA . VAL A 1 201 ? 19.020 76.665 50.204 1.00 22.00 201 VAL A CA 1
ATOM 1401 C C . VAL A 1 201 ? 17.716 76.280 49.516 1.00 23.52 201 VAL A C 1
ATOM 1402 O O . VAL A 1 201 ? 17.410 75.085 49.408 1.00 24.29 201 VAL A O 1
ATOM 1406 N N . PRO A 1 202 ? 16.903 77.240 49.076 1.00 24.26 202 PRO A N 1
ATOM 1407 C CA . PRO A 1 202 ? 15.525 76.934 48.668 1.00 28.77 202 PRO A CA 1
ATOM 1408 C C . PRO A 1 202 ? 15.349 76.488 47.223 1.00 28.38 202 PRO A C 1
ATOM 1409 O O . PRO A 1 202 ? 14.219 76.191 46.822 1.00 29.29 202 PRO A O 1
ATOM 1413 N N . HIS A 1 203 ? 16.420 76.402 46.449 1.00 27.20 203 HIS A N 1
ATOM 1414 C CA . HIS A 1 203 ? 16.306 76.301 45.004 1.00 28.60 203 HIS A CA 1
ATOM 1415 C C . HIS A 1 203 ? 15.754 74.952 44.561 1.00 27.33 203 HIS A C 1
ATOM 1416 O O . HIS A 1 203 ? 15.837 73.948 45.271 1.00 22.65 203 HIS A O 1
ATOM 1423 N N . ALA A 1 204 ? 15.210 74.950 43.343 1.00 27.19 204 ALA A N 1
ATOM 1424 C CA . ALA A 1 204 ? 14.640 73.759 42.742 1.00 28.91 204 ALA A CA 1
ATOM 1425 C C . ALA A 1 204 ? 15.726 72.745 42.406 1.00 28.27 204 ALA A C 1
ATOM 1426 O O . ALA A 1 204 ? 16.911 73.066 42.272 1.00 23.69 204 ALA A O 1
ATOM 1428 N N . ARG A 1 205 ? 15.285 71.502 42.234 1.00 29.29 205 ARG A N 1
ATOM 1429 C CA . ARG A 1 205 ? 16.201 70.404 41.969 1.00 26.69 205 ARG A CA 1
ATOM 1430 C C . ARG A 1 205 ? 17.049 70.656 40.722 1.00 25.63 205 ARG A C 1
ATOM 1431 O O . ARG A 1 205 ? 18.230 70.296 40.693 1.00 25.38 205 ARG A O 1
ATOM 1439 N N . GLU A 1 206 ? 16.476 71.275 39.678 1.00 21.81 206 GLU A N 1
ATOM 1440 C CA . GLU A 1 206 ? 17.269 71.537 38.477 1.00 27.01 206 GLU A CA 1
ATOM 1441 C C . GLU A 1 206 ? 18.497 72.376 38.804 1.00 26.87 206 GLU A C 1
ATOM 1442 O O . GLU A 1 206 ? 19.564 72.192 38.210 1.00 22.96 206 GLU A O 1
ATOM 1448 N N . ARG A 1 207 ? 18.362 73.313 39.736 1.00 25.32 207 ARG A N 1
ATOM 1449 C CA . ARG A 1 207 ? 19.500 74.152 40.066 1.00 26.14 207 ARG A CA 1
ATOM 1450 C C . ARG A 1 207 ? 20.524 73.368 40.879 1.00 24.82 207 ARG A C 1
ATOM 1451 O O . ARG A 1 207 ? 21.729 73.461 40.619 1.00 23.22 207 ARG A O 1
ATOM 1459 N N . LEU A 1 208 ? 20.058 72.549 41.836 1.00 21.84 208 LEU A N 1
ATOM 1460 C CA . LEU A 1 208 ? 20.982 71.725 42.609 1.00 21.56 208 LEU A CA 1
ATOM 1461 C C . LEU A 1 208 ? 21.733 70.751 41.708 1.00 21.68 208 LEU A C 1
ATOM 1462 O O . LEU A 1 208 ? 22.927 70.507 41.910 1.00 18.81 208 LEU A O 1
ATOM 1467 N N . ASP A 1 209 ? 21.049 70.185 40.705 1.00 20.54 209 ASP A N 1
ATOM 1468 C CA . ASP A 1 209 ? 21.696 69.223 39.814 1.00 20.13 209 ASP A CA 1
ATOM 1469 C C . ASP A 1 209 ? 22.795 69.874 38.983 1.00 21.53 209 ASP A C 1
ATOM 1470 O O . ASP A 1 209 ? 23.828 69.250 38.712 1.00 22.23 209 ASP A O 1
ATOM 1475 N N . ARG A 1 210 ? 22.589 71.109 38.548 1.00 20.84 210 ARG A N 1
ATOM 1476 C CA . ARG A 1 210 ? 23.565 71.727 37.662 1.00 24.64 210 ARG A CA 1
ATOM 1477 C C . ARG A 1 210 ? 24.645 72.496 38.407 1.00 24.17 210 ARG A C 1
ATOM 1478 O O . ARG A 1 210 ? 25.702 72.773 37.828 1.00 23.43 210 ARG A O 1
ATOM 1486 N N . LEU A 1 211 ? 24.409 72.847 39.664 1.00 21.88 211 LEU A N 1
ATOM 1487 C CA . LEU A 1 211 ? 25.390 73.637 40.397 1.00 20.24 211 LEU A CA 1
ATOM 1488 C C . LEU A 1 211 ? 25.900 72.860 41.609 1.00 19.41 211 LEU A C 1
ATOM 1489 O O . LEU A 1 211 ? 26.922 72.172 41.509 1.00 21.48 211 LEU A O 1
ATOM 1494 N N . GLU A 1 212 ? 25.164 72.929 42.727 1.00 20.46 212 GLU A N 1
ATOM 1495 C CA . GLU A 1 212 ? 25.609 72.383 44.015 1.00 19.31 212 GLU A CA 1
ATOM 1496 C C . GLU A 1 212 ? 26.163 70.962 43.897 1.00 20.83 212 GLU A C 1
ATOM 1497 O O . GLU A 1 212 ? 27.269 70.673 44.364 1.00 18.51 212 GLU A O 1
ATOM 1503 N N . LEU A 1 213 ? 25.398 70.054 43.285 1.00 19.59 213 LEU A N 1
ATOM 1504 C CA . LEU A 1 213 ? 25.754 68.634 43.287 1.00 22.21 213 LEU A CA 1
ATOM 1505 C C . LEU A 1 213 ? 26.895 68.282 42.334 1.00 20.61 213 LEU A C 1
ATOM 1506 O O . LEU A 1 213 ? 27.544 67.244 42.528 1.00 20.16 213 LEU A O 1
ATOM 1511 N N . ALA A 1 214 ? 27.142 69.106 41.314 1.00 20.26 214 ALA A N 1
ATOM 1512 C CA . ALA A 1 214 ? 28.038 68.708 40.227 1.00 18.72 214 ALA A CA 1
ATOM 1513 C C . ALA A 1 214 ? 29.449 68.360 40.694 1.00 21.43 214 ALA A C 1
ATOM 1514 O O . ALA A 1 214 ? 29.968 67.308 40.281 1.00 21.49 214 ALA A O 1
ATOM 1516 N N . PRO A 1 215 ? 30.130 69.165 41.518 1.00 21.28 215 PRO A N 1
ATOM 1517 C CA . PRO A 1 215 ? 31.487 68.763 41.925 1.00 21.34 215 PRO A CA 1
ATOM 1518 C C . PRO A 1 215 ? 31.499 67.537 42.820 1.00 20.61 215 PRO A C 1
ATOM 1519 O O . PRO A 1 215 ? 32.445 66.740 42.737 1.00 19.22 215 PRO A O 1
ATOM 1523 N N . PHE A 1 216 ? 30.468 67.343 43.654 1.00 20.01 216 PHE A N 1
ATOM 1524 C CA . PHE A 1 216 ? 30.399 66.119 44.450 1.00 20.80 216 PHE A CA 1
ATOM 1525 C C . PHE A 1 216 ? 30.263 64.885 43.561 1.00 19.14 216 PHE A C 1
ATOM 1526 O O . PHE A 1 216 ? 30.903 63.861 43.820 1.00 18.21 216 PHE A O 1
ATOM 1534 N N . ARG A 1 217 ? 29.442 64.971 42.508 1.00 20.93 217 ARG A N 1
ATOM 1535 C CA . ARG A 1 217 ? 29.313 63.866 41.554 1.00 22.07 217 ARG A CA 1
ATOM 1536 C C . ARG A 1 217 ? 30.654 63.522 40.933 1.00 20.90 217 ARG A C 1
ATOM 1537 O O . ARG A 1 217 ? 31.005 62.346 40.798 1.00 19.84 217 ARG A O 1
ATOM 1545 N N . GLU A 1 218 ? 31.411 64.543 40.525 1.00 21.71 218 GLU A N 1
ATOM 1546 C CA . GLU A 1 218 ? 32.697 64.293 39.891 1.00 23.16 218 GLU A CA 1
ATOM 1547 C C . GLU A 1 218 ? 33.678 63.656 40.863 1.00 21.61 218 GLU A C 1
ATOM 1548 O O . GLU A 1 218 ? 34.459 62.784 40.472 1.00 23.66 218 GLU A O 1
ATOM 1554 N N . ALA A 1 219 ? 33.676 64.099 42.126 1.00 20.80 219 ALA A N 1
ATOM 1555 C CA . ALA A 1 219 ? 34.555 63.506 43.135 1.00 19.11 219 ALA A CA 1
ATOM 1556 C C . ALA A 1 219 ? 34.178 62.056 43.407 1.00 18.75 219 ALA A C 1
ATOM 1557 O O . ALA A 1 219 ? 35.044 61.175 43.493 1.00 17.91 219 ALA A O 1
ATOM 1559 N N . ILE A 1 220 ? 32.882 61.797 43.559 1.00 17.77 220 ILE A N 1
ATOM 1560 C CA . ILE A 1 220 ? 32.407 60.438 43.814 1.00 20.37 220 ILE A CA 1
ATOM 1561 C C . ILE A 1 220 ? 32.778 59.521 42.659 1.00 22.96 220 ILE A C 1
ATOM 1562 O O . ILE A 1 220 ? 33.263 58.397 42.869 1.00 19.86 220 ILE A O 1
ATOM 1567 N N . ALA A 1 221 ? 32.593 60.000 41.420 1.00 21.67 221 ALA A N 1
ATOM 1568 C CA . ALA A 1 221 ? 32.929 59.192 40.247 1.00 25.38 221 ALA A CA 1
ATOM 1569 C C . ALA A 1 221 ? 34.400 58.788 40.240 1.00 28.65 221 ALA A C 1
ATOM 1570 O O . ALA A 1 221 ? 34.740 57.662 39.853 1.00 25.80 221 ALA A O 1
ATOM 1572 N N . ARG A 1 222 ? 35.291 59.686 40.660 1.00 22.21 222 ARG A N 1
ATOM 1573 C CA . ARG A 1 222 ? 36.717 59.398 40.601 1.00 23.36 222 ARG A CA 1
ATOM 1574 C C . ARG A 1 222 ? 37.233 58.657 41.824 1.00 25.68 222 ARG A C 1
ATOM 1575 O O . ARG A 1 222 ? 38.356 58.144 41.787 1.00 27.45 222 ARG A O 1
ATOM 1583 N N . GLY A 1 223 ? 36.449 58.579 42.892 1.00 20.26 223 GLY A N 1
ATOM 1584 C CA . GLY A 1 223 ? 36.879 57.878 44.083 1.00 22.07 223 GLY A CA 1
ATOM 1585 C C . GLY A 1 223 ? 37.268 58.826 45.196 1.00 22.29 223 GLY A C 1
ATOM 1586 O O . GLY A 1 223 ? 38.357 59.408 45.156 1.00 22.82 223 GLY A O 1
ATOM 1587 N N . VAL A 1 224 ? 36.389 59.016 46.182 1.00 20.95 224 VAL A N 1
ATOM 1588 C CA . VAL A 1 224 ? 36.681 59.884 47.321 1.00 20.11 224 VAL A CA 1
ATOM 1589 C C . VAL A 1 224 ? 36.403 59.115 48.611 1.00 17.48 224 VAL A C 1
ATOM 1590 O O . VAL A 1 224 ? 35.384 58.426 48.735 1.00 20.51 224 VAL A O 1
ATOM 1594 N N . ASP A 1 225 ? 37.319 59.233 49.573 1.00 19.05 225 ASP A N 1
ATOM 1595 C CA . ASP A 1 225 ? 37.259 58.400 50.771 1.00 19.26 225 ASP A CA 1
ATOM 1596 C C . ASP A 1 225 ? 36.081 58.751 51.666 1.00 22.58 225 ASP A C 1
ATOM 1597 O O . ASP A 1 225 ? 35.530 57.864 52.325 1.00 18.34 225 ASP A O 1
ATOM 1602 N N . ALA A 1 226 ? 35.689 60.025 51.723 1.00 19.40 226 ALA A N 1
ATOM 1603 C CA . ALA A 1 226 ? 34.639 60.430 52.647 1.00 19.31 226 ALA A CA 1
ATOM 1604 C C . ALA A 1 226 ? 33.936 61.668 52.113 1.00 18.88 226 ALA A C 1
ATOM 1605 O O . ALA A 1 226 ? 34.479 62.413 51.294 1.00 15.86 226 ALA A O 1
ATOM 1607 N N . VAL A 1 227 ? 32.686 61.837 52.555 1.00 17.75 227 VAL A N 1
ATOM 1608 C CA . VAL A 1 227 ? 31.848 62.997 52.268 1.00 20.21 227 VAL A CA 1
ATOM 1609 C C . VAL A 1 227 ? 31.304 63.505 53.605 1.00 22.27 227 VAL A C 1
ATOM 1610 O O . VAL A 1 227 ? 30.776 62.717 54.400 1.00 17.83 227 VAL A O 1
ATOM 1614 N N . MET A 1 228 ? 31.446 64.809 53.862 1.00 17.72 228 MET A N 1
ATOM 1615 C CA . MET A 1 228 ? 30.864 65.437 55.045 1.00 18.27 228 MET A CA 1
ATOM 1616 C C . MET A 1 228 ? 29.604 66.207 54.664 1.00 19.40 228 MET A C 1
ATOM 1617 O O . MET A 1 228 ? 29.569 66.893 53.638 1.00 20.88 228 MET A O 1
ATOM 1622 N N . THR A 1 229 ? 28.575 66.110 55.505 1.00 17.14 229 THR A N 1
ATOM 1623 C CA . THR A 1 229 ? 27.296 66.741 55.212 1.00 19.15 229 THR A CA 1
ATOM 1624 C C . THR A 1 229 ? 27.291 68.209 55.641 1.00 22.40 229 THR A C 1
ATOM 1625 O O . THR A 1 229 ? 28.183 68.680 56.356 1.00 23.99 229 THR A O 1
ATOM 1629 N N . ALA A 1 230 ? 26.254 68.931 55.199 1.00 20.86 230 ALA A N 1
ATOM 1630 C CA . ALA A 1 230 ? 25.977 70.303 55.612 1.00 22.06 230 ALA A CA 1
ATOM 1631 C C . ALA A 1 230 ? 24.743 70.355 56.509 1.00 21.85 230 ALA A C 1
ATOM 1632 O O . ALA A 1 230 ? 23.734 69.699 56.224 1.00 21.12 230 ALA A O 1
ATOM 1634 N N . HIS A 1 231 ? 24.818 71.155 57.580 1.00 21.37 231 HIS A N 1
ATOM 1635 C CA . HIS A 1 231 ? 23.673 71.395 58.464 1.00 22.72 231 HIS A CA 1
ATOM 1636 C C . HIS A 1 231 ? 22.746 72.450 57.851 1.00 22.52 231 HIS A C 1
ATOM 1637 O O . HIS A 1 231 ? 22.500 73.510 58.428 1.00 23.82 231 HIS A O 1
ATOM 1644 N N . VAL A 1 232 ? 22.233 72.149 56.659 1.00 24.24 232 VAL A N 1
ATOM 1645 C CA . VAL A 1 232 ? 21.495 73.116 55.850 1.00 23.63 232 VAL A CA 1
ATOM 1646 C C . VAL A 1 232 ? 20.231 72.448 55.315 1.00 24.28 232 VAL A C 1
ATOM 1647 O O . VAL A 1 232 ? 20.253 71.271 54.943 1.00 21.08 232 VAL A O 1
ATOM 1651 N N . LEU A 1 233 ? 19.121 73.189 55.309 1.00 21.70 233 LEU A N 1
ATOM 1652 C CA . LEU A 1 233 ? 17.865 72.690 54.757 1.00 22.02 233 LEU A CA 1
ATOM 1653 C C . LEU A 1 233 ? 17.846 72.820 53.239 1.00 22.50 233 LEU A C 1
ATOM 1654 O O . LEU A 1 233 ? 18.202 73.867 52.690 1.00 20.49 233 LEU A O 1
ATOM 1659 N N . PHE A 1 234 ? 17.401 71.755 52.567 1.00 20.85 234 PHE A N 1
ATOM 1660 C CA . PHE A 1 234 ? 17.218 71.730 51.114 1.00 25.31 234 PHE A CA 1
ATOM 1661 C C . PHE A 1 234 ? 15.793 71.263 50.829 1.00 26.82 234 PHE A C 1
ATOM 1662 O O . PHE A 1 234 ? 15.557 70.076 50.570 1.00 24.82 234 PHE A O 1
ATOM 1670 N N . PRO A 1 235 ? 14.817 72.173 50.867 1.00 28.40 235 PRO A N 1
ATOM 1671 C CA . PRO A 1 235 ? 13.412 71.761 50.675 1.00 26.66 235 PRO A CA 1
ATOM 1672 C C . PRO A 1 235 ? 13.124 71.064 49.354 1.00 29.66 235 PRO A C 1
ATOM 1673 O O . PRO A 1 235 ? 12.134 70.329 49.280 1.00 29.48 235 PRO A O 1
ATOM 1677 N N . ALA A 1 236 ? 13.926 71.272 48.303 1.00 26.19 236 ALA A N 1
ATOM 1678 C CA . ALA A 1 236 ? 13.684 70.543 47.059 1.00 28.07 236 ALA A CA 1
ATOM 1679 C C . ALA A 1 236 ? 13.985 69.057 47.196 1.00 31.44 236 ALA A C 1
ATOM 1680 O O . ALA A 1 236 ? 13.505 68.259 46.381 1.00 32.38 236 ALA A O 1
ATOM 1682 N N . VAL A 1 237 ? 14.779 68.678 48.194 1.00 26.91 237 VAL A N 1
ATOM 1683 C CA . VAL A 1 237 ? 15.126 67.290 48.446 1.00 26.50 237 VAL A CA 1
ATOM 1684 C C . VAL A 1 237 ? 14.397 66.744 49.665 1.00 30.60 237 VAL A C 1
ATOM 1685 O O . VAL A 1 237 ? 13.896 65.618 49.638 1.00 28.58 237 VAL A O 1
ATOM 1689 N N . GLU A 1 238 ? 14.325 67.530 50.733 1.00 29.89 238 GLU A N 1
ATOM 1690 C CA . GLU A 1 238 ? 13.770 67.092 52.011 1.00 27.35 238 GLU A CA 1
ATOM 1691 C C . GLU A 1 238 ? 12.598 67.987 52.386 1.00 31.31 238 GLU A C 1
ATOM 1692 O O . GLU A 1 238 ? 12.805 69.169 52.723 1.00 30.56 238 GLU A O 1
ATOM 1698 N N . PRO A 1 239 ? 11.364 67.484 52.328 1.00 34.52 239 PRO A N 1
ATOM 1699 C CA . PRO A 1 239 ? 10.211 68.321 52.701 1.00 35.11 239 PRO A CA 1
ATOM 1700 C C . PRO A 1 239 ? 10.147 68.642 54.180 1.00 35.96 239 PRO A C 1
ATOM 1701 O O . PRO A 1 239 ? 9.613 69.697 54.541 1.00 38.80 239 PRO A O 1
ATOM 1705 N N . GLU A 1 240 ? 10.647 67.767 55.049 1.00 35.95 240 GLU A N 1
ATOM 1706 C CA . GLU A 1 240 ? 10.609 68.041 56.478 1.00 35.61 240 GLU A CA 1
ATOM 1707 C C . GLU A 1 240 ? 11.694 69.039 56.864 1.00 36.67 240 GLU A C 1
ATOM 1708 O O . GLU A 1 240 ? 12.668 69.249 56.136 1.00 29.78 240 GLU A O 1
ATOM 1714 N N . LYS A 1 241 ? 11.514 69.661 58.033 1.00 30.26 241 LYS A N 1
ATOM 1715 C CA . LYS A 1 241 ? 12.491 70.611 58.568 1.00 34.34 241 LYS A CA 1
ATOM 1716 C C . LYS A 1 241 ? 13.651 69.835 59.198 1.00 32.75 241 LYS A C 1
ATOM 1717 O O . LYS A 1 241 ? 13.863 69.814 60.415 1.00 32.54 241 LYS A O 1
ATOM 1723 N N . LEU A 1 242 ? 14.405 69.168 58.327 1.00 26.29 242 LEU A N 1
ATOM 1724 C CA . LEU A 1 242 ? 15.591 68.407 58.719 1.00 26.97 242 LEU A CA 1
ATOM 1725 C C . LEU A 1 242 ? 16.758 68.882 57.865 1.00 27.93 242 LEU A C 1
ATOM 1726 O O . LEU A 1 242 ? 16.664 68.847 56.621 1.00 25.60 242 LEU A O 1
ATOM 1731 N N . PRO A 1 243 ? 17.865 69.318 58.456 1.00 26.22 243 PRO A N 1
ATOM 1732 C CA . PRO A 1 243 ? 19.047 69.630 57.641 1.00 25.69 243 PRO A CA 1
ATOM 1733 C C . PRO A 1 243 ? 19.571 68.365 56.974 1.00 25.90 243 PRO A C 1
ATOM 1734 O O . PRO A 1 243 ? 19.237 67.244 57.367 1.00 24.79 243 PRO A O 1
ATOM 1738 N N . ALA A 1 244 ? 20.397 68.559 55.941 1.00 25.33 244 ALA A N 1
ATOM 1739 C CA . ALA A 1 244 ? 20.922 67.424 55.185 1.00 23.04 244 ALA A CA 1
ATOM 1740 C C . ALA A 1 244 ? 21.547 66.380 56.104 1.00 23.60 244 ALA A C 1
ATOM 1741 O O . ALA A 1 244 ? 21.395 65.177 55.880 1.00 23.57 244 ALA A O 1
ATOM 1743 N N . THR A 1 245 ? 22.246 66.830 57.152 1.00 19.72 245 THR A N 1
ATOM 1744 C CA . THR A 1 245 ? 22.875 65.925 58.110 1.00 22.16 245 THR A CA 1
ATOM 1745 C C . THR A 1 245 ? 21.889 64.937 58.719 1.00 24.03 245 THR A C 1
ATOM 1746 O O . THR A 1 245 ? 22.267 63.807 59.042 1.00 22.22 245 THR A O 1
ATOM 1750 N N . LEU A 1 246 ? 20.635 65.345 58.905 1.00 21.48 246 LEU A N 1
ATOM 1751 C CA . LEU A 1 246 ? 19.625 64.526 59.562 1.00 23.56 246 LEU A CA 1
ATOM 1752 C C . LEU A 1 246 ? 18.542 64.027 58.609 1.00 25.47 246 LEU A C 1
ATOM 1753 O O . LEU A 1 246 ? 17.501 63.549 59.070 1.00 22.61 246 LEU A O 1
ATOM 1758 N N . SER A 1 247 ? 18.759 64.111 57.301 1.00 23.71 247 SER A N 1
ATOM 1759 C CA . SER A 1 247 ? 17.728 63.823 56.308 1.00 21.63 247 SER A CA 1
ATOM 1760 C C . SER A 1 247 ? 18.041 62.534 55.562 1.00 24.58 247 SER A C 1
ATOM 1761 O O . SER A 1 247 ? 19.033 62.463 54.823 1.00 22.12 247 SER A O 1
ATOM 1764 N N . SER A 1 248 ? 17.183 61.519 55.724 1.00 25.42 248 SER A N 1
ATOM 1765 C CA . SER A 1 248 ? 17.371 60.320 54.912 1.00 24.31 248 SER A CA 1
ATOM 1766 C C . SER A 1 248 ? 17.178 60.624 53.431 1.00 23.50 248 SER A C 1
ATOM 1767 O O . SER A 1 248 ? 17.817 59.990 52.588 1.00 23.88 248 SER A O 1
ATOM 1770 N N . ASN A 1 249 ? 16.340 61.613 53.094 1.00 24.35 249 ASN A N 1
ATOM 1771 C CA . ASN A 1 249 ? 16.184 62.003 51.690 1.00 24.33 249 ASN A CA 1
ATOM 1772 C C . ASN A 1 249 ? 17.502 62.466 51.084 1.00 23.69 249 ASN A C 1
ATOM 1773 O O . ASN A 1 249 ? 17.822 62.124 49.937 1.00 22.38 249 ASN A O 1
ATOM 1778 N N . VAL A 1 250 ? 18.278 63.253 51.832 1.00 22.71 250 VAL A N 1
ATOM 1779 C CA . VAL A 1 250 ? 19.538 63.763 51.297 1.00 22.78 250 VAL A CA 1
ATOM 1780 C C . VAL A 1 250 ? 20.617 62.686 51.316 1.00 22.16 250 VAL A C 1
ATOM 1781 O O . VAL A 1 250 ? 21.380 62.545 50.353 1.00 23.03 250 VAL A O 1
ATOM 1785 N N . ILE A 1 251 ? 20.722 61.921 52.402 1.00 23.91 251 ILE A N 1
ATOM 1786 C CA . ILE A 1 251 ? 21.852 61.005 52.533 1.00 21.82 251 ILE A CA 1
ATOM 1787 C C . ILE A 1 251 ? 21.525 59.655 51.897 1.00 25.45 251 ILE A C 1
ATOM 1788 O O . ILE A 1 251 ? 22.139 59.271 50.895 1.00 24.53 251 ILE A O 1
ATOM 1793 N N . GLU A 1 252 ? 20.574 58.907 52.472 1.00 24.58 252 GLU A N 1
ATOM 1794 C CA . GLU A 1 252 ? 20.250 57.608 51.883 1.00 22.14 252 GLU A CA 1
ATOM 1795 C C . GLU A 1 252 ? 19.690 57.770 50.480 1.00 23.23 252 GLU A C 1
ATOM 1796 O O . GLU A 1 252 ? 20.027 57.000 49.575 1.00 26.12 252 GLU A O 1
ATOM 1802 N N . GLY A 1 253 ? 18.822 58.752 50.284 1.00 22.52 253 GLY A N 1
ATOM 1803 C CA . GLY A 1 253 ? 18.166 58.919 49.004 1.00 24.42 253 GLY A CA 1
ATOM 1804 C C . GLY A 1 253 ? 19.082 59.460 47.931 1.00 26.54 253 GLY A C 1
ATOM 1805 O O . GLY A 1 253 ? 19.339 58.797 46.924 1.00 26.07 253 GLY A O 1
ATOM 1806 N N . LEU A 1 254 ? 19.605 60.664 48.155 1.00 24.86 254 LEU A N 1
ATOM 1807 C CA . LEU A 1 254 ? 20.333 61.361 47.104 1.00 22.81 254 LEU A CA 1
ATOM 1808 C C . LEU A 1 254 ? 21.789 60.909 47.031 1.00 25.70 254 LEU A C 1
ATOM 1809 O O . LEU A 1 254 ? 22.269 60.521 45.961 1.00 23.70 254 LEU A O 1
ATOM 1814 N N . LEU A 1 255 ? 22.508 60.952 48.159 1.00 24.42 255 LEU A N 1
ATOM 1815 C CA . LEU A 1 255 ? 23.936 60.635 48.143 1.00 20.85 255 LEU A CA 1
ATOM 1816 C C . LEU A 1 255 ? 24.178 59.144 47.915 1.00 22.12 255 LEU A C 1
ATOM 1817 O O . LEU A 1 255 ? 24.967 58.758 47.045 1.00 23.31 255 LEU A O 1
ATOM 1822 N N . ARG A 1 256 ? 23.544 58.292 48.720 1.00 22.45 256 ARG A N 1
ATOM 1823 C CA . ARG A 1 256 ? 23.746 56.852 48.598 1.00 23.08 256 ARG A CA 1
ATOM 1824 C C . ARG A 1 256 ? 22.971 56.271 47.422 1.00 22.34 256 ARG A C 1
ATOM 1825 O O . ARG A 1 256 ? 23.478 55.396 46.715 1.00 26.52 256 ARG A O 1
ATOM 1833 N N . GLY A 1 257 ? 21.746 56.729 47.215 1.00 24.60 257 GLY A N 1
ATOM 1834 C CA . GLY A 1 257 ? 20.893 56.158 46.191 1.00 24.33 257 GLY A CA 1
ATOM 1835 C C . GLY A 1 257 ? 21.163 56.736 44.821 1.00 24.78 257 GLY A C 1
ATOM 1836 O O . GLY A 1 257 ? 21.724 56.052 43.961 1.00 28.73 257 GLY A O 1
ATOM 1837 N N . GLU A 1 258 ? 20.778 57.999 44.613 1.00 25.82 258 GLU A N 1
ATOM 1838 C CA . GLU A 1 258 ? 20.922 58.608 43.296 1.00 26.22 258 GLU A CA 1
ATOM 1839 C C . GLU A 1 258 ? 22.380 58.663 42.862 1.00 28.79 258 GLU A C 1
ATOM 1840 O O . GLU A 1 258 ? 22.692 58.404 41.695 1.00 26.73 258 GLU A O 1
ATOM 1846 N N . LEU A 1 259 ? 23.285 59.019 43.778 1.00 24.67 259 LEU A N 1
ATOM 1847 C CA . LEU A 1 259 ? 24.691 59.195 43.446 1.00 23.65 259 LEU A CA 1
ATOM 1848 C C . LEU A 1 259 ? 25.520 57.941 43.683 1.00 25.87 259 LEU A C 1
ATOM 1849 O O . LEU A 1 259 ? 26.702 57.919 43.318 1.00 25.88 259 LEU A O 1
ATOM 1854 N N . GLY A 1 260 ? 24.937 56.902 44.278 1.00 21.58 260 GLY A N 1
ATOM 1855 C CA . GLY A 1 260 ? 25.631 55.632 44.427 1.00 25.46 260 GLY A CA 1
ATOM 1856 C C . GLY A 1 260 ? 26.812 55.632 45.378 1.00 27.28 260 GLY A C 1
ATOM 1857 O O . GLY A 1 260 ? 27.679 54.761 45.281 1.00 22.77 260 GLY A O 1
ATOM 1858 N N . TYR A 1 261 ? 26.886 56.583 46.296 1.00 21.16 261 TYR A N 1
ATOM 1859 C CA . TYR A 1 261 ? 28.058 56.679 47.154 1.00 22.33 261 TYR A CA 1
ATOM 1860 C C . TYR A 1 261 ? 27.981 55.655 48.282 1.00 22.18 261 TYR A C 1
ATOM 1861 O O . TYR A 1 261 ? 27.064 55.701 49.103 1.00 22.98 261 TYR A O 1
ATOM 1870 N N . ASP A 1 262 ? 28.950 54.740 48.332 1.00 22.58 262 ASP A N 1
ATOM 1871 C CA . ASP A 1 262 ? 29.016 53.739 49.389 1.00 28.46 262 ASP A CA 1
ATOM 1872 C C . ASP A 1 262 ? 30.215 53.955 50.307 1.00 24.84 262 ASP A C 1
ATOM 1873 O O . ASP A 1 262 ? 30.567 53.059 51.081 1.00 25.73 262 ASP A O 1
ATOM 1878 N N . GLY A 1 263 ? 30.843 55.127 50.249 1.00 20.04 263 GLY A N 1
ATOM 1879 C CA . GLY A 1 263 ? 31.953 55.436 51.122 1.00 22.10 263 GLY A CA 1
ATOM 1880 C C . GLY A 1 263 ? 31.485 55.981 52.460 1.00 20.89 263 GLY A C 1
ATOM 1881 O O . GLY A 1 263 ? 30.310 55.918 52.826 1.00 22.99 263 GLY A O 1
ATOM 1882 N N . VAL A 1 264 ? 32.436 56.559 53.185 1.00 20.24 264 VAL A N 1
ATOM 1883 C CA . VAL A 1 264 ? 32.185 57.033 54.542 1.00 21.39 264 VAL A CA 1
ATOM 1884 C C . VAL A 1 264 ? 31.494 58.387 54.478 1.00 20.93 264 VAL A C 1
ATOM 1885 O O . VAL A 1 264 ? 31.970 59.309 53.808 1.00 18.74 264 VAL A O 1
ATOM 1889 N N . VAL A 1 265 ? 30.388 58.527 55.200 1.00 17.06 265 VAL A N 1
ATOM 1890 C CA . VAL A 1 265 ? 29.681 59.796 55.295 1.00 18.49 265 VAL A CA 1
ATOM 1891 C C . VAL A 1 265 ? 29.844 60.319 56.715 1.00 18.72 265 VAL A C 1
ATOM 1892 O O . VAL A 1 265 ? 29.500 59.629 57.684 1.00 17.97 265 VAL A O 1
ATOM 1896 N N . VAL A 1 266 ? 30.395 61.530 56.836 1.00 19.16 266 VAL A N 1
ATOM 1897 C CA . VAL A 1 266 ? 30.674 62.166 58.1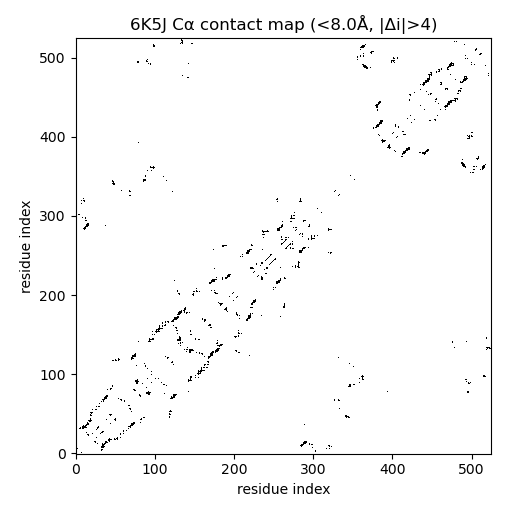23 1.00 16.38 266 VAL A CA 1
ATOM 1898 C C . VAL A 1 266 ? 29.674 63.289 58.349 1.00 18.88 266 VAL A C 1
ATOM 1899 O O . VAL A 1 266 ? 29.386 64.062 57.433 1.00 20.60 266 VAL A O 1
ATOM 1903 N N . THR A 1 267 ? 29.167 63.405 59.571 1.00 21.54 267 THR A N 1
ATOM 1904 C CA . THR A 1 267 ? 28.397 64.600 59.890 1.00 19.42 267 THR A CA 1
ATOM 1905 C C . THR A 1 267 ? 29.333 65.793 60.000 1.00 18.77 267 THR A C 1
ATOM 1906 O O . THR A 1 267 ? 30.481 65.671 60.424 1.00 18.21 267 THR A O 1
ATOM 1910 N N . ASP A 1 268 ? 28.830 66.960 59.627 1.00 20.76 268 ASP A N 1
ATOM 1911 C CA . ASP A 1 268 ? 29.494 68.168 60.068 1.00 19.26 268 ASP A CA 1
ATOM 1912 C C . ASP A 1 268 ? 29.382 68.175 61.607 1.00 21.00 268 ASP A C 1
ATOM 1913 O O . ASP A 1 268 ? 28.598 67.408 62.179 1.00 18.94 268 ASP A O 1
ATOM 1926 N N . LEU A 1 270 ? 28.501 68.185 65.254 1.00 21.98 270 LEU A N 1
ATOM 1927 C CA . LEU A 1 270 ? 27.159 68.195 65.858 1.00 21.92 270 LEU A CA 1
ATOM 1928 C C . LEU A 1 270 ? 26.966 69.274 66.929 1.00 24.42 270 LEU A C 1
ATOM 1929 O O . LEU A 1 270 ? 25.842 69.573 67.316 1.00 25.51 270 LEU A O 1
ATOM 1934 N N . GLU A 1 271 ? 28.068 69.826 67.427 1.00 24.19 271 GLU A N 1
ATOM 1935 C CA . GLU A 1 271 ? 27.989 70.904 68.409 1.00 28.05 271 GLU A CA 1
ATOM 1936 C C . GLU A 1 271 ? 27.536 72.227 67.799 1.00 30.12 271 GLU A C 1
ATOM 1937 O O . GLU A 1 271 ? 27.164 73.134 68.550 1.00 28.55 271 GLU A O 1
ATOM 1943 N N . MET A 1 272 ? 27.548 72.354 66.469 1.00 26.66 272 MET A N 1
ATOM 1944 C CA . MET A 1 272 ? 27.083 73.570 65.807 1.00 26.06 272 MET A CA 1
ATOM 1945 C C . MET A 1 272 ? 25.606 73.831 66.106 1.00 30.74 272 MET A C 1
ATOM 1946 O O . MET A 1 272 ? 24.805 72.901 66.260 1.00 27.97 272 MET A O 1
ATOM 1951 N N . ASN A 1 273 ? 25.250 75.123 66.179 1.00 29.41 273 ASN A N 1
ATOM 1952 C CA . ASN A 1 273 ? 23.890 75.524 66.541 1.00 30.77 273 ASN A CA 1
ATOM 1953 C C . ASN A 1 273 ? 22.841 74.854 65.664 1.00 30.81 273 ASN A C 1
ATOM 1954 O O . ASN A 1 273 ? 21.756 74.509 66.142 1.00 31.78 273 ASN A O 1
ATOM 1959 N N . ALA A 1 274 ? 23.136 74.679 64.373 1.00 28.67 274 ALA A N 1
ATOM 1960 C CA . ALA A 1 274 ? 22.138 74.104 63.478 1.00 32.05 274 ALA A CA 1
ATOM 1961 C C . ALA A 1 274 ? 21.643 72.747 63.972 1.00 32.17 274 ALA A C 1
ATOM 1962 O O . ALA A 1 274 ? 20.490 72.382 63.715 1.00 32.17 274 ALA A O 1
ATOM 1964 N N . ILE A 1 275 ? 22.480 72.004 64.694 1.00 30.08 275 ILE A N 1
ATOM 1965 C CA . ILE A 1 275 ? 22.087 70.728 65.288 1.00 28.49 275 ILE A CA 1
ATOM 1966 C C . ILE A 1 275 ? 21.821 70.857 66.782 1.00 31.49 275 ILE A C 1
ATOM 1967 O O . ILE A 1 275 ? 20.764 70.452 67.265 1.00 33.80 275 ILE A O 1
ATOM 1972 N N . SER A 1 276 ? 22.790 71.386 67.539 1.00 33.02 276 SER A N 1
ATOM 1973 C CA . SER A 1 276 ? 22.714 71.310 68.995 1.00 33.65 276 SER A CA 1
ATOM 1974 C C . SER A 1 276 ? 21.561 72.132 69.551 1.00 30.73 276 SER A C 1
ATOM 1975 O O . SER A 1 276 ? 20.980 71.754 70.570 1.00 33.79 276 SER A O 1
ATOM 1978 N N . LYS A 1 277 ? 21.214 73.244 68.907 1.00 33.93 277 LYS A N 1
ATOM 1979 C CA . LYS A 1 277 ? 20.155 74.103 69.422 1.00 37.06 277 LYS A CA 1
ATOM 1980 C C . LYS A 1 277 ? 18.774 73.676 68.956 1.00 40.66 277 LYS A C 1
ATOM 1981 O O . LYS A 1 277 ? 17.792 73.886 69.676 1.00 41.44 277 LYS A O 1
ATOM 1987 N N . PHE A 1 278 ? 18.668 73.079 67.772 1.00 35.91 278 PHE A N 1
ATOM 1988 C CA . PHE A 1 278 ? 17.370 72.688 67.247 1.00 34.42 278 PHE A CA 1
ATOM 1989 C C . PHE A 1 278 ? 17.053 71.213 67.453 1.00 37.46 278 PHE A C 1
ATOM 1990 O O . PHE A 1 278 ? 15.871 70.852 67.463 1.00 37.38 278 PHE A O 1
ATOM 1998 N N . TYR A 1 279 ? 18.062 70.355 67.619 1.00 35.15 279 TYR A N 1
ATOM 1999 C CA . TYR A 1 279 ? 17.802 68.921 67.671 1.00 35.98 279 TYR A CA 1
ATOM 2000 C C . TYR A 1 279 ? 18.460 68.221 68.856 1.00 32.52 279 TYR A C 1
ATOM 2001 O O . TYR A 1 279 ? 17.938 67.203 69.318 1.00 35.91 279 TYR A O 1
ATOM 2010 N N . GLY A 1 280 ? 19.586 68.733 69.351 1.00 32.42 280 GLY A N 1
ATOM 2011 C CA . GLY A 1 280 ? 20.355 68.097 70.429 1.00 32.24 280 GLY A CA 1
ATOM 2012 C C . GLY A 1 280 ? 21.425 67.153 69.902 1.00 32.03 280 GLY A C 1
ATOM 2013 O O . GLY A 1 280 ? 21.280 66.527 68.859 1.00 27.53 280 GLY A O 1
ATOM 2014 N N . VAL A 1 281 ? 22.529 67.043 70.653 1.00 31.69 281 VAL A N 1
ATOM 2015 C CA . VAL A 1 281 ? 23.675 66.260 70.175 1.00 30.21 281 VAL A CA 1
ATOM 2016 C C . VAL A 1 281 ? 23.368 64.760 70.206 1.00 30.30 281 VAL A C 1
ATOM 2017 O O . VAL A 1 281 ? 23.617 64.041 69.229 1.00 29.01 281 VAL A O 1
ATOM 2021 N N . GLY A 1 282 ? 22.837 64.264 71.327 1.00 30.39 282 GLY A N 1
ATOM 2022 C CA . GLY A 1 282 ? 22.565 62.837 71.435 1.00 30.51 282 GLY A CA 1
ATOM 2023 C C . GLY A 1 282 ? 21.534 62.366 70.426 1.00 28.21 282 GLY A C 1
ATOM 2024 O O . GLY A 1 282 ? 21.754 61.396 69.693 1.00 28.31 282 GLY A O 1
ATOM 2025 N N . GLU A 1 283 ? 20.408 63.072 70.350 1.00 28.63 283 GLU A N 1
ATOM 2026 C CA . GLU A 1 283 ? 19.371 62.709 69.396 1.00 31.29 283 GLU A CA 1
ATOM 2027 C C . GLU A 1 283 ? 19.775 63.071 67.972 1.00 30.22 283 GLU A C 1
ATOM 2028 O O . GLU A 1 283 ? 19.363 62.398 67.023 1.00 23.58 283 GLU A O 1
ATOM 2034 N N . GLY A 1 284 ? 20.589 64.114 67.795 1.00 28.03 284 GLY A N 1
ATOM 2035 C CA . GLY A 1 284 ? 21.152 64.362 66.478 1.00 25.53 284 GLY A CA 1
ATOM 2036 C C . GLY A 1 284 ? 22.041 63.224 66.014 1.00 21.37 284 GLY A C 1
ATOM 2037 O O . GLY A 1 284 ? 22.012 62.837 64.841 1.00 24.69 284 GLY A O 1
ATOM 2038 N N . ALA A 1 285 ? 22.844 62.670 66.926 1.00 21.37 285 ALA A N 1
ATOM 2039 C CA . ALA A 1 285 ? 23.679 61.520 66.586 1.00 23.96 285 ALA A CA 1
ATOM 2040 C C . ALA A 1 285 ? 22.830 60.363 66.071 1.00 22.34 285 ALA A C 1
ATOM 2041 O O . ALA A 1 285 ? 23.121 59.779 65.021 1.00 20.20 285 ALA A O 1
ATOM 2043 N N . VAL A 1 286 ? 21.780 60.013 66.816 1.00 20.17 286 VAL A N 1
ATOM 2044 C CA . VAL A 1 286 ? 20.889 58.925 66.414 1.00 20.36 286 VAL A CA 1
ATOM 2045 C C . VAL A 1 286 ? 20.252 59.237 65.069 1.00 20.90 286 VAL A C 1
ATOM 2046 O O . VAL A 1 286 ? 20.212 58.394 64.167 1.00 21.83 286 VAL A O 1
ATOM 2050 N N . GLN A 1 287 ? 19.749 60.460 64.910 1.00 21.35 287 GLN A N 1
ATOM 2051 C CA . GLN A 1 287 ? 19.063 60.807 63.673 1.00 23.00 287 GLN A CA 1
ATOM 2052 C C . GLN A 1 287 ? 20.017 60.854 62.487 1.00 22.91 287 GLN A C 1
ATOM 2053 O O . GLN A 1 287 ? 19.613 60.546 61.357 1.00 19.74 287 GLN A O 1
ATOM 2059 N N . ALA A 1 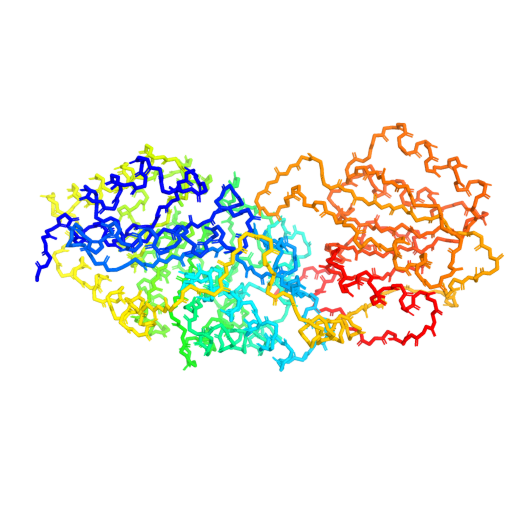288 ? 21.280 61.227 62.721 1.00 21.57 288 ALA A N 1
ATOM 2060 C CA . ALA A 1 288 ? 22.268 61.216 61.643 1.00 21.46 288 ALA A CA 1
ATOM 2061 C C . ALA A 1 288 ? 22.537 59.800 61.142 1.00 19.64 288 ALA A C 1
ATOM 2062 O O . ALA A 1 288 ? 22.626 59.569 59.929 1.00 22.22 288 ALA A O 1
ATOM 2064 N N . VAL A 1 289 ? 22.691 58.841 62.050 1.00 21.06 289 VAL A N 1
ATOM 2065 C CA . VAL A 1 289 ? 22.877 57.460 61.610 1.00 21.91 289 VAL A CA 1
ATOM 2066 C C . VAL A 1 289 ? 21.635 56.978 60.871 1.00 20.85 289 VAL A C 1
ATOM 2067 O O . VAL A 1 289 ? 21.727 56.362 59.804 1.00 21.70 289 VAL A O 1
ATOM 2071 N N . GLU A 1 290 ? 20.450 57.292 61.404 1.00 22.62 290 GLU A N 1
ATOM 2072 C CA . GLU A 1 290 ? 19.218 56.880 60.732 1.00 24.07 290 GLU A CA 1
ATOM 2073 C C . GLU A 1 290 ? 19.125 57.481 59.336 1.00 26.23 290 GLU A C 1
ATOM 2074 O O . GLU A 1 290 ? 18.626 56.837 58.407 1.00 23.66 290 GLU A O 1
ATOM 2080 N N . ALA A 1 291 ? 19.612 58.710 59.164 1.00 20.86 291 ALA A N 1
ATOM 2081 C CA . ALA A 1 291 ? 19.571 59.348 57.853 1.00 20.98 291 ALA A CA 1
ATOM 2082 C C . ALA A 1 291 ? 20.555 58.731 56.868 1.00 22.28 291 ALA A C 1
ATOM 2083 O O . ALA A 1 291 ? 20.349 58.860 55.656 1.00 23.36 291 ALA A O 1
ATOM 2085 N N . GLY A 1 292 ? 21.618 58.080 57.351 1.00 22.16 292 GLY A N 1
ATOM 2086 C CA . GLY A 1 292 ? 22.571 57.436 56.468 1.00 23.63 292 GLY A CA 1
ATOM 2087 C C . GLY A 1 292 ? 24.039 57.701 56.760 1.00 20.74 292 GLY A C 1
ATOM 2088 O O . GLY A 1 292 ? 24.904 57.148 56.078 1.00 21.31 292 GLY A O 1
ATOM 2089 N N . ALA A 1 293 ? 24.342 58.530 57.761 1.00 20.44 293 ALA A N 1
ATOM 2090 C CA . ALA A 1 293 ? 25.732 58.846 58.079 1.00 22.52 293 ALA A CA 1
ATOM 2091 C C . ALA A 1 293 ? 26.427 57.675 58.769 1.00 19.92 293 ALA A C 1
ATOM 2092 O O . ALA A 1 293 ? 25.802 56.867 59.462 1.00 20.16 293 ALA A O 1
ATOM 2094 N N . ASP A 1 294 ? 27.749 57.608 58.593 1.00 18.81 294 ASP A N 1
ATOM 2095 C CA . ASP A 1 294 ? 28.574 56.591 59.238 1.00 18.43 294 ASP A CA 1
ATOM 2096 C C . ASP A 1 294 ? 29.351 57.112 60.424 1.00 21.59 294 ASP A C 1
ATOM 2097 O O . ASP A 1 294 ? 29.591 56.359 61.376 1.00 22.12 294 ASP A O 1
ATOM 2102 N N . LEU A 1 295 ? 29.813 58.357 60.359 1.00 18.83 295 LEU A N 1
ATOM 2103 C CA . LEU A 1 295 ? 30.766 58.871 61.329 1.00 18.41 295 LEU A CA 1
ATOM 2104 C C . LEU A 1 295 ? 30.202 60.151 61.925 1.00 18.71 295 LEU A C 1
ATOM 2105 O O . LEU A 1 295 ? 29.968 61.127 61.201 1.00 17.57 295 LEU A O 1
ATOM 2110 N N . ILE A 1 296 ? 30.002 60.135 63.237 1.00 16.03 296 ILE A N 1
ATOM 2111 C CA . ILE A 1 296 ? 29.401 61.227 64.000 1.00 19.12 296 ILE A CA 1
ATOM 2112 C C . ILE A 1 296 ? 30.527 62.081 64.566 1.00 18.65 296 ILE A C 1
ATOM 2113 O O . ILE A 1 296 ? 31.330 61.602 65.374 1.00 19.41 296 ILE A O 1
ATOM 2118 N N . LEU A 1 297 ? 30.595 63.344 64.161 1.00 17.37 297 LEU A N 1
ATOM 2119 C CA . LEU A 1 297 ? 31.672 64.233 64.580 1.00 16.24 297 LEU A CA 1
ATOM 2120 C C . LEU A 1 297 ? 31.210 65.067 65.775 1.00 17.72 297 LEU A C 1
ATOM 2121 O O . LEU A 1 297 ? 30.218 65.803 65.679 1.00 17.18 297 LEU A O 1
ATOM 2126 N N . VAL A 1 298 ? 31.916 64.955 66.896 1.00 18.49 298 VAL A N 1
ATOM 2127 C CA . VAL A 1 298 ? 31.621 65.749 68.092 1.00 17.59 298 VAL A CA 1
ATOM 2128 C C . VAL A 1 298 ? 32.961 66.282 68.600 1.00 20.77 298 VAL A C 1
ATOM 2129 O O . VAL A 1 298 ? 33.679 65.609 69.344 1.00 18.83 298 VAL A O 1
ATOM 2133 N N . SER A 1 299 ? 33.302 67.516 68.203 1.00 21.34 299 SER A N 1
ATOM 2134 C CA . SER A 1 299 ? 34.705 67.951 68.214 1.00 22.39 299 SER A CA 1
ATOM 2135 C C . SER A 1 299 ? 35.240 68.380 69.577 1.00 21.80 299 SER A C 1
ATOM 2136 O O . SER A 1 299 ? 36.459 68.329 69.789 1.00 23.05 299 SER A O 1
ATOM 2139 N N . HIS A 1 300 ? 34.395 68.848 70.498 1.00 22.65 300 HIS A N 1
ATOM 2140 C CA . HIS A 1 300 ? 34.971 69.654 71.576 1.00 26.15 300 HIS A CA 1
ATOM 2141 C C . HIS A 1 300 ? 34.635 69.200 72.996 1.00 27.15 300 HIS A C 1
ATOM 2142 O O . HIS A 1 300 ? 35.540 68.983 73.813 1.00 28.49 300 HIS A O 1
ATOM 2149 N N . ARG A 1 301 ? 33.354 69.073 73.318 1.00 26.85 301 ARG A N 1
ATOM 2150 C CA . ARG A 1 301 ? 32.925 68.890 74.700 1.00 27.42 301 ARG A CA 1
ATOM 2151 C C . ARG A 1 301 ? 32.748 67.410 75.010 1.00 28.04 301 ARG A C 1
ATOM 2152 O O . ARG A 1 301 ? 31.898 66.743 74.410 1.00 25.88 301 ARG A O 1
ATOM 2160 N N . TYR A 1 302 ? 33.532 66.911 75.974 1.00 25.38 302 TYR A N 1
ATOM 2161 C CA . TYR A 1 302 ? 33.454 65.502 76.353 1.00 27.22 302 TYR A CA 1
ATOM 2162 C C . TYR A 1 302 ? 32.031 65.079 76.719 1.00 28.57 302 TYR A C 1
ATOM 2163 O O . TYR A 1 302 ? 31.601 63.962 76.391 1.00 27.59 302 TYR A O 1
ATOM 2172 N N . GLU A 1 303 ? 31.297 65.943 77.429 1.00 27.56 303 GLU A N 1
ATOM 2173 C CA . GLU A 1 303 ? 29.929 65.611 77.825 1.00 30.87 303 GLU A CA 1
ATOM 2174 C C . GLU A 1 303 ? 29.056 65.328 76.611 1.00 29.59 303 GLU A C 1
ATOM 2175 O O . GLU A 1 303 ? 28.229 64.409 76.630 1.00 27.04 303 GLU A O 1
ATOM 2181 N N . ARG A 1 304 ? 29.218 66.121 75.548 1.00 29.28 304 ARG A N 1
ATOM 2182 C CA . ARG A 1 304 ? 28.431 65.911 74.343 1.00 26.26 304 ARG A CA 1
ATOM 2183 C C . ARG A 1 304 ? 28.912 64.690 73.569 1.00 25.30 304 ARG A C 1
ATOM 2184 O O . ARG A 1 304 ? 28.101 64.009 72.923 1.00 25.63 304 ARG A O 1
ATOM 2192 N N . GLN A 1 305 ? 30.215 64.391 73.628 1.00 23.69 305 GLN A N 1
ATOM 2193 C CA . GLN A 1 305 ? 30.726 63.176 72.998 1.00 24.58 305 GLN A CA 1
ATOM 2194 C C . GLN A 1 305 ? 30.133 61.939 73.665 1.00 26.93 305 GLN A C 1
ATOM 2195 O O . GLN A 1 305 ? 29.668 61.017 72.988 1.00 22.35 305 GLN A O 1
ATOM 2201 N N . LYS A 1 306 ? 30.131 61.910 75.001 1.00 27.04 306 LYS A N 1
ATOM 2202 C CA . LYS A 1 306 ? 29.525 60.791 75.726 1.00 27.63 306 LYS A CA 1
ATOM 2203 C C . LYS A 1 306 ? 28.017 60.727 75.501 1.00 23.58 306 LYS A C 1
ATOM 2204 O O . LYS A 1 306 ? 27.443 59.632 75.453 1.00 27.44 306 LYS A O 1
ATOM 2210 N N . ALA A 1 307 ? 27.358 61.879 75.359 1.00 27.85 307 ALA A N 1
ATOM 2211 C CA . ALA A 1 307 ? 25.922 61.862 75.097 1.00 28.90 307 ALA A CA 1
ATOM 2212 C C . ALA A 1 307 ? 25.617 61.197 73.759 1.00 29.87 307 ALA A C 1
ATOM 2213 O O . ALA A 1 307 ? 24.674 60.403 73.656 1.00 25.15 307 ALA A O 1
ATOM 2215 N N . ALA A 1 308 ? 26.405 61.507 72.723 1.00 25.32 308 ALA A N 1
ATOM 2216 C CA . ALA A 1 308 ? 26.222 60.859 71.424 1.00 26.03 308 ALA A CA 1
ATOM 2217 C C . ALA A 1 308 ? 26.457 59.356 71.519 1.00 24.66 308 ALA A C 1
ATOM 2218 O O . ALA A 1 308 ? 25.671 58.557 70.997 1.00 25.26 308 ALA A O 1
ATOM 2220 N N . LEU A 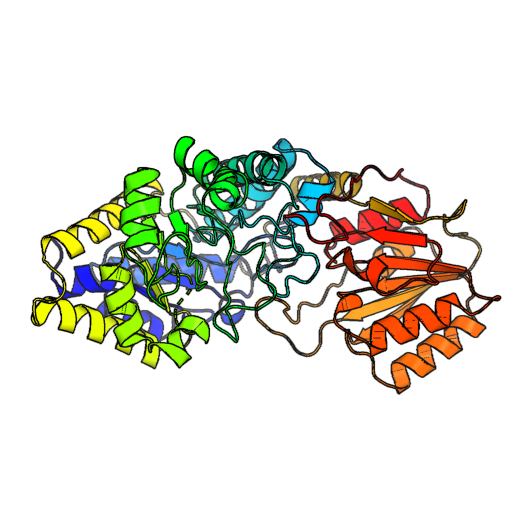1 309 ? 27.545 58.957 72.173 1.00 21.75 309 LEU A N 1
ATOM 2221 C CA . LEU A 1 309 ? 27.856 57.539 72.321 1.00 23.87 309 LEU A CA 1
ATOM 2222 C C . LEU A 1 309 ? 26.746 56.805 73.067 1.00 26.41 309 LEU A C 1
ATOM 2223 O O . LEU A 1 309 ? 26.330 55.708 72.664 1.00 24.52 309 LEU A O 1
ATOM 2228 N N . ASP A 1 310 ? 26.270 57.394 74.172 1.00 24.91 310 ASP A N 1
ATOM 2229 C CA . ASP A 1 310 ? 25.187 56.803 74.954 1.00 26.18 310 ASP A CA 1
ATOM 2230 C C . ASP A 1 310 ? 23.897 56.732 74.150 1.00 24.27 310 ASP A C 1
ATOM 2231 O O . ASP A 1 310 ? 23.179 55.730 74.205 1.00 25.90 310 ASP A O 1
ATOM 2236 N N . ALA A 1 311 ? 23.575 57.796 73.413 1.00 21.19 311 ALA A N 1
ATOM 2237 C CA . ALA A 1 311 ? 22.341 57.806 72.635 1.00 23.60 311 ALA A CA 1
ATOM 2238 C C . ALA A 1 311 ? 22.378 56.769 71.517 1.00 24.28 311 ALA A C 1
ATOM 2239 O O . ALA A 1 311 ? 21.364 56.116 71.236 1.00 20.04 311 ALA A O 1
ATOM 2241 N N . LEU A 1 312 ? 23.534 56.603 70.865 1.00 22.22 312 LEU A N 1
ATOM 2242 C CA . LEU A 1 312 ? 23.644 55.616 69.792 1.00 22.29 312 LEU A CA 1
ATOM 2243 C C . LEU A 1 312 ? 23.488 54.203 70.336 1.00 23.24 312 LEU A C 1
ATOM 2244 O O . LEU A 1 312 ? 22.774 53.378 69.755 1.00 23.66 312 LEU A O 1
ATOM 2249 N N . LEU A 1 313 ? 24.154 53.909 71.455 1.00 23.02 313 LEU A N 1
ATOM 2250 C CA . LEU A 1 313 ? 24.006 52.599 72.077 1.00 22.57 313 LEU A CA 1
ATOM 2251 C C . LEU A 1 313 ? 22.557 52.349 72.490 1.00 23.07 313 LEU A C 1
ATOM 2252 O O . LEU A 1 313 ? 22.004 51.271 72.234 1.00 23.64 313 LEU A O 1
ATOM 2257 N N . ALA A 1 314 ? 21.922 53.338 73.123 1.00 23.43 314 ALA A N 1
ATOM 2258 C CA . ALA A 1 314 ? 20.541 53.161 73.570 1.00 26.83 314 ALA A CA 1
ATOM 2259 C C . ALA A 1 314 ? 19.601 52.931 72.393 1.00 25.14 314 ALA A C 1
ATOM 2260 O O . ALA A 1 314 ? 18.635 52.163 72.500 1.00 24.02 314 ALA A O 1
ATOM 2262 N N . ALA A 1 315 ? 19.870 53.589 71.262 1.00 22.48 315 ALA A N 1
ATOM 2263 C CA . ALA A 1 315 ? 19.031 53.423 70.079 1.00 23.89 315 ALA A CA 1
ATOM 2264 C C . ALA A 1 315 ? 19.127 52.008 69.518 1.00 23.88 315 ALA A C 1
ATOM 2265 O O . ALA A 1 315 ? 18.126 51.455 69.048 1.00 23.44 315 ALA A O 1
ATOM 2267 N N . VAL A 1 316 ? 20.316 51.400 69.553 1.00 20.94 316 VAL A N 1
ATOM 2268 C CA . VAL A 1 316 ? 20.416 50.001 69.142 1.00 20.13 316 VAL A CA 1
ATOM 2269 C C . VAL A 1 316 ? 19.734 49.105 70.163 1.00 22.10 316 VAL A C 1
ATOM 2270 O O . VAL A 1 316 ? 19.032 48.152 69.806 1.00 21.95 316 VAL A O 1
ATOM 2274 N N . GLU A 1 317 ? 19.909 49.404 71.449 1.00 23.26 317 GLU A N 1
ATOM 2275 C CA . GLU A 1 317 ? 19.352 48.531 72.474 1.00 23.23 317 GLU A CA 1
ATOM 2276 C C . GLU A 1 317 ? 17.833 48.616 72.539 1.00 25.87 317 GLU A C 1
ATOM 2277 O O . GLU A 1 317 ? 17.191 47.650 72.967 1.00 23.81 317 GLU A O 1
ATOM 2283 N N . SER A 1 318 ? 17.249 49.719 72.073 1.00 20.20 318 SER A N 1
ATOM 2284 C CA . SER A 1 318 ? 15.807 49.898 72.041 1.00 21.14 318 SER A CA 1
ATOM 2285 C C . SER A 1 318 ? 15.189 49.514 70.700 1.00 23.13 318 SER A C 1
ATOM 2286 O O . SER A 1 318 ? 13.983 49.707 70.512 1.00 22.06 318 SER A O 1
ATOM 2289 N N . GLY A 1 319 ? 15.979 48.993 69.767 1.00 22.21 319 GLY A N 1
ATOM 2290 C CA . GLY A 1 319 ? 15.457 48.574 68.482 1.00 23.38 319 GLY A CA 1
ATOM 2291 C C . GLY A 1 319 ? 15.243 49.678 67.471 1.00 26.03 319 GLY A C 1
ATOM 2292 O O . GLY A 1 319 ? 14.644 49.420 66.421 1.00 24.67 319 GLY A O 1
ATOM 2293 N N . ARG A 1 320 ? 15.689 50.906 67.756 1.00 22.18 320 ARG A N 1
ATOM 2294 C CA . ARG A 1 320 ? 15.499 52.002 66.811 1.00 24.76 320 ARG A CA 1
ATOM 2295 C C . ARG A 1 320 ? 16.471 51.940 65.647 1.00 25.70 320 ARG A C 1
ATOM 2296 O O . ARG A 1 320 ? 16.120 52.348 64.536 1.00 27.00 320 ARG A O 1
ATOM 2304 N N . ILE A 1 321 ? 17.696 51.483 65.890 1.00 24.24 321 ILE A N 1
ATOM 2305 C CA . ILE A 1 321 ? 18.699 51.272 64.851 1.00 25.06 321 ILE A CA 1
ATOM 2306 C C . ILE A 1 321 ? 19.019 49.786 64.821 1.00 24.20 321 ILE A C 1
ATOM 2307 O O . ILE A 1 321 ? 19.287 49.183 65.868 1.00 24.53 321 ILE A O 1
ATOM 2312 N N . SER A 1 322 ? 18.977 49.206 63.625 1.00 24.50 322 SER A N 1
ATOM 2313 C CA . SER A 1 322 ? 19.094 47.771 63.423 1.00 28.53 322 SER A CA 1
ATOM 2314 C C . SER A 1 322 ? 20.548 47.311 63.441 1.00 29.51 322 SER A C 1
ATOM 2315 O O . SER A 1 322 ? 21.491 48.091 63.273 1.00 26.81 322 SER A O 1
ATOM 2318 N N . GLU A 1 323 ? 20.710 46.002 63.635 1.00 26.74 323 GLU A N 1
ATOM 2319 C CA . GLU A 1 323 ? 22.034 45.395 63.656 1.00 26.16 323 GLU A CA 1
ATOM 2320 C C . GLU A 1 323 ? 22.730 45.538 62.311 1.00 24.78 323 GLU A C 1
ATOM 2321 O O . GLU A 1 323 ? 23.917 45.877 62.253 1.00 28.82 323 GLU A O 1
ATOM 2327 N N . GLU A 1 324 ? 22.011 45.261 61.214 1.00 26.72 324 GLU A N 1
ATOM 2328 C CA . GLU A 1 324 ? 22.597 45.437 59.888 1.00 32.19 324 GLU A CA 1
ATOM 2329 C C . GLU A 1 324 ? 23.035 46.883 59.669 1.00 28.01 324 GLU A C 1
ATOM 2330 O O . GLU A 1 324 ? 24.110 47.137 59.115 1.00 26.61 324 GLU A O 1
ATOM 2336 N N . ARG A 1 325 ? 22.209 47.840 60.091 1.00 27.36 325 ARG A N 1
ATOM 2337 C CA . ARG A 1 325 ? 22.527 49.247 59.869 1.00 27.33 325 ARG A CA 1
ATOM 2338 C C . ARG A 1 325 ? 23.860 49.617 60.505 1.00 26.00 325 ARG A C 1
ATOM 2339 O O . ARG A 1 325 ? 24.714 50.237 59.860 1.00 23.88 325 ARG A O 1
ATOM 2347 N N . ILE A 1 326 ? 24.069 49.212 61.761 1.00 23.20 326 ILE A N 1
ATOM 2348 C CA . ILE A 1 326 ? 25.329 49.492 62.447 1.00 24.80 326 ILE A CA 1
ATOM 2349 C C . ILE A 1 326 ? 26.496 48.833 61.727 1.00 27.01 326 ILE A C 1
ATOM 2350 O O . ILE A 1 326 ? 27.545 49.458 61.510 1.00 20.87 326 ILE A O 1
ATOM 2355 N N . ASP A 1 327 ? 26.347 47.545 61.381 1.00 24.35 327 ASP A N 1
ATOM 2356 C CA . ASP A 1 327 ? 27.403 46.837 60.656 1.00 27.28 327 ASP A CA 1
ATOM 2357 C C . ASP A 1 327 ? 27.704 47.496 59.316 1.00 21.89 327 ASP A C 1
ATOM 2358 O O . ASP A 1 327 ? 28.844 47.447 58.851 1.00 24.45 327 ASP A O 1
ATOM 2363 N N . ARG A 1 328 ? 26.686 48.057 58.659 1.00 21.72 328 ARG A N 1
ATOM 2364 C CA . ARG A 1 328 ? 26.898 48.738 57.385 1.00 25.47 328 ARG A CA 1
ATOM 2365 C C . ARG A 1 328 ? 27.916 49.868 57.531 1.00 24.64 328 ARG A C 1
ATOM 2366 O O . ARG A 1 328 ? 28.880 49.947 56.762 1.00 23.57 328 ARG A O 1
ATOM 2374 N N . SER A 1 329 ? 27.723 50.746 58.526 1.00 22.34 329 SER A N 1
ATOM 2375 C CA . SER A 1 329 ? 28.674 51.841 58.742 1.00 22.23 329 SER A CA 1
ATOM 2376 C C . SER A 1 329 ? 30.023 51.330 59.214 1.00 20.36 329 SER A C 1
ATOM 2377 O O . SER A 1 329 ? 31.066 51.821 58.771 1.00 21.21 329 SER A O 1
ATOM 2380 N N . VAL A 1 330 ? 30.031 50.377 60.145 1.00 21.23 330 VAL A N 1
ATOM 2381 C CA . VAL A 1 330 ? 31.302 49.820 60.610 1.00 19.99 330 VAL A CA 1
ATOM 2382 C C . VAL A 1 330 ? 32.099 49.266 59.438 1.00 22.08 330 VAL A C 1
ATOM 2383 O O . VAL A 1 330 ? 33.318 49.453 59.352 1.00 21.30 330 VAL A O 1
ATOM 2387 N N . GLY A 1 331 ? 31.423 48.589 58.504 1.00 22.76 331 GLY A N 1
ATOM 2388 C CA . GLY A 1 331 ? 32.124 48.038 57.356 1.00 23.46 331 GLY A CA 1
ATOM 2389 C C . GLY A 1 331 ? 32.782 49.106 56.504 1.00 21.82 331 GLY A C 1
ATOM 2390 O O . GLY A 1 331 ? 33.916 48.939 56.047 1.00 19.69 331 GLY A O 1
ATOM 2391 N N . ARG A 1 332 ? 32.085 50.220 56.284 1.00 20.52 332 ARG A N 1
ATOM 2392 C CA . ARG A 1 332 ? 32.667 51.301 55.496 1.00 22.47 332 ARG A CA 1
ATOM 2393 C C . ARG A 1 332 ? 33.857 51.928 56.210 1.00 20.68 332 ARG A C 1
ATOM 2394 O O . ARG A 1 332 ? 34.871 52.240 55.576 1.00 20.13 332 ARG A O 1
ATOM 2402 N N . LEU A 1 333 ? 33.760 52.108 57.535 1.00 17.67 333 LEU A N 1
ATOM 2403 C CA . LEU A 1 333 ? 34.867 52.703 58.282 1.00 19.11 333 LEU A CA 1
ATOM 2404 C C . LEU A 1 333 ? 36.079 51.774 58.330 1.00 22.40 333 LEU A C 1
ATOM 2405 O O . LEU A 1 333 ? 37.218 52.218 58.148 1.00 19.48 333 LEU A O 1
ATOM 2410 N N . LEU A 1 334 ? 35.859 50.480 58.557 1.00 20.18 334 LEU A N 1
ATOM 2411 C CA . LEU A 1 334 ? 36.982 49.547 58.568 1.00 20.72 334 LEU A CA 1
ATOM 2412 C C . LEU A 1 334 ? 37.647 49.450 57.193 1.00 20.28 334 LEU A C 1
ATOM 2413 O O . LEU A 1 334 ? 38.871 49.299 57.103 1.00 22.95 334 LEU A O 1
ATOM 2418 N N . ALA A 1 335 ? 36.860 49.543 56.112 1.00 19.58 335 ALA A N 1
ATOM 2419 C CA . ALA A 1 335 ? 37.438 49.482 54.770 1.00 25.41 335 ALA A CA 1
ATOM 2420 C C . ALA A 1 335 ? 38.320 50.694 54.497 1.00 23.57 335 ALA A C 1
ATOM 2421 O O . ALA A 1 335 ? 39.413 50.561 53.936 1.00 21.94 335 ALA A O 1
ATOM 2423 N N . LEU A 1 336 ? 37.866 51.885 54.903 1.00 21.90 336 LEU A N 1
ATOM 2424 C CA . LEU A 1 336 ? 38.694 53.078 54.766 1.00 21.90 336 LEU A CA 1
ATOM 2425 C C . LEU A 1 336 ? 39.982 52.947 55.580 1.00 20.87 336 LEU A C 1
ATOM 2426 O O . LEU A 1 336 ? 41.079 53.265 55.093 1.00 20.52 336 LEU A O 1
ATOM 2431 N N . LYS A 1 337 ? 39.866 52.457 56.811 1.00 20.77 337 LYS A N 1
ATOM 2432 C CA . LYS A 1 337 ? 41.027 52.341 57.687 1.00 21.68 337 LYS A CA 1
ATOM 2433 C C . LYS A 1 337 ? 42.055 51.367 57.121 1.00 26.41 337 LYS A C 1
ATOM 2434 O O . LYS A 1 337 ? 43.265 51.598 57.228 1.00 22.74 337 LYS A O 1
ATOM 2440 N N . GLN A 1 338 ? 41.592 50.265 56.527 1.00 24.98 338 GLN A N 1
ATOM 2441 C CA . GLN A 1 338 ? 42.514 49.352 55.860 1.00 26.69 338 GLN A CA 1
ATOM 2442 C C . GLN A 1 338 ? 43.156 50.008 54.643 1.00 28.54 338 GLN A C 1
ATOM 2443 O O . GLN A 1 338 ? 44.357 49.836 54.397 1.00 29.80 338 GLN A O 1
ATOM 2449 N N . ARG A 1 339 ? 42.368 50.768 53.879 1.00 26.76 339 ARG A N 1
ATOM 2450 C CA . ARG A 1 339 ? 42.824 51.335 52.611 1.00 31.65 339 ARG A CA 1
ATOM 2451 C C . ARG A 1 339 ? 43.911 52.376 52.809 1.00 32.86 339 ARG A C 1
ATOM 2452 O O . ARG A 1 339 ? 44.786 52.535 51.946 1.00 37.29 339 ARG A O 1
ATOM 2460 N N . ARG A 1 340 ? 43.869 53.102 53.918 1.00 29.99 340 ARG A N 1
ATOM 2461 C CA . ARG A 1 340 ? 44.870 54.109 54.211 1.00 32.39 340 ARG A CA 1
ATOM 2462 C C . ARG A 1 340 ? 45.960 53.573 55.121 1.00 33.14 340 ARG A C 1
ATOM 2463 O O . ARG A 1 340 ? 46.772 54.358 55.622 1.00 34.06 340 ARG A O 1
ATOM 2471 N N . ALA A 1 341 ? 46.000 52.254 55.335 1.00 35.46 341 ALA A N 1
ATOM 2472 C CA . ALA A 1 341 ? 47.015 51.604 56.169 1.00 33.93 341 ALA A CA 1
ATOM 2473 C C . ALA A 1 341 ? 47.251 52.387 57.457 1.00 33.64 341 ALA A C 1
ATOM 2474 O O . ALA A 1 341 ? 48.382 52.744 57.804 1.00 32.66 341 ALA A O 1
ATOM 2476 N N . VAL A 1 342 ? 46.154 52.681 58.163 1.00 32.94 342 VAL A N 1
ATOM 2477 C CA . VAL A 1 342 ? 46.249 53.510 59.359 1.00 35.20 342 VAL A CA 1
ATOM 2478 C C . VAL A 1 342 ? 46.987 52.814 60.488 1.00 37.56 342 VAL A C 1
ATOM 2479 O O . VAL A 1 342 ? 47.397 53.472 61.449 1.00 35.25 342 VAL A O 1
ATOM 2483 N N . ASP A 1 343 ? 47.186 51.503 60.393 1.00 40.41 343 ASP A N 1
ATOM 2484 C CA . ASP A 1 343 ? 47.978 50.794 61.388 1.00 39.82 343 ASP A CA 1
ATOM 2485 C C . ASP A 1 343 ? 49.477 50.861 61.105 1.00 45.55 343 ASP A C 1
ATOM 2486 O O . ASP A 1 343 ? 50.268 50.359 61.914 1.00 45.80 343 ASP A O 1
ATOM 2491 N N . ALA A 1 344 ? 49.886 51.473 59.995 1.00 42.55 344 ALA A N 1
ATOM 2492 C CA . ALA A 1 344 ? 51.295 51.502 59.628 1.00 47.24 344 ALA A CA 1
ATOM 2493 C C . ALA A 1 344 ? 52.100 52.330 60.624 1.00 48.63 344 ALA A C 1
ATOM 2494 O O . ALA A 1 344 ? 51.615 53.317 61.183 1.00 51.05 344 ALA A O 1
ATOM 2496 N N . GLY A 1 345 ? 53.340 51.903 60.857 1.00 47.89 345 GLY A N 1
ATOM 2497 C CA . GLY A 1 345 ? 54.282 52.645 61.663 1.00 45.40 345 GLY A CA 1
ATOM 2498 C C . GLY A 1 345 ? 55.473 53.097 60.833 1.00 53.98 345 GLY A C 1
ATOM 2499 O O . GLY A 1 345 ? 55.558 52.844 59.628 1.00 56.84 345 GLY A O 1
ATOM 2500 N N . ALA A 1 346 ? 56.399 53.771 61.511 1.00 54.53 346 ALA A N 1
ATOM 2501 C CA . ALA A 1 346 ? 57.617 54.267 60.881 1.00 49.56 346 ALA A CA 1
ATOM 2502 C C . ALA A 1 346 ? 58.602 54.666 61.970 1.00 48.13 346 ALA A C 1
ATOM 2503 O O . ALA A 1 346 ? 58.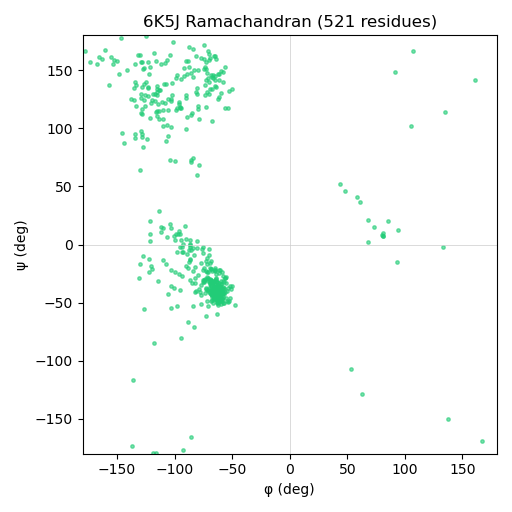225 54.874 63.129 1.00 40.83 346 ALA A O 1
ATOM 2505 N N . ALA A 1 347 ? 59.873 54.761 61.582 1.00 42.06 347 ALA A N 1
ATOM 2506 C CA . ALA A 1 347 ? 60.870 55.350 62.460 1.00 41.94 347 ALA A CA 1
ATOM 2507 C C . ALA A 1 347 ? 60.523 56.809 62.730 1.00 42.35 347 ALA A C 1
ATOM 2508 O O . ALA A 1 347 ? 59.958 57.505 61.879 1.00 40.93 347 ALA A O 1
ATOM 2510 N N . VAL A 1 348 ? 60.844 57.270 63.938 1.00 35.84 348 VAL A N 1
ATOM 2511 C CA . VAL A 1 348 ? 60.713 58.690 64.238 1.00 34.70 348 VAL A CA 1
ATOM 2512 C C . VAL A 1 348 ? 61.779 59.443 63.459 1.00 34.73 348 VAL A C 1
ATOM 2513 O O . VAL A 1 348 ? 62.958 59.068 63.466 1.00 34.61 348 VAL A O 1
ATOM 2517 N N . THR A 1 349 ? 61.371 60.484 62.747 1.00 29.77 349 THR A N 1
ATOM 2518 C CA . THR A 1 349 ? 62.326 61.333 62.052 1.00 30.92 349 THR A CA 1
ATOM 2519 C C . THR A 1 349 ? 62.244 62.779 62.491 1.00 30.82 349 THR A C 1
ATOM 2520 O O . THR A 1 349 ? 62.964 63.618 61.935 1.00 27.45 349 THR A O 1
ATOM 2524 N N . LEU A 1 350 ? 61.387 63.096 63.462 1.00 25.19 350 LEU A N 1
ATOM 2525 C CA . LEU A 1 350 ? 61.150 64.469 63.894 1.00 29.08 350 LEU A CA 1
ATOM 2526 C C . LEU A 1 350 ? 61.510 64.610 65.362 1.00 27.75 350 LEU A C 1
ATOM 2527 O O . LEU A 1 350 ? 60.979 63.880 66.205 1.00 26.93 350 LEU A O 1
ATOM 2532 N N . SER A 1 351 ? 62.401 65.553 65.659 1.00 25.02 351 SER A N 1
ATOM 2533 C CA . SER A 1 351 ? 62.731 65.957 67.017 1.00 28.61 351 SER A CA 1
ATOM 2534 C C . SER A 1 351 ? 62.326 67.408 67.202 1.00 27.03 351 SER A C 1
ATOM 2535 O O . SER A 1 351 ? 62.189 68.160 66.233 1.00 27.70 351 SER A O 1
ATOM 2538 N N . SER A 1 352 ? 62.125 67.792 68.459 1.00 25.87 352 SER A N 1
ATOM 2539 C CA . SER A 1 352 ? 61.729 69.160 68.765 1.00 30.26 352 SER A CA 1
ATOM 2540 C C . SER A 1 352 ? 62.651 70.149 68.062 1.00 30.66 352 SER A C 1
ATOM 2541 O O . SER A 1 352 ? 63.875 69.985 68.056 1.00 28.94 352 SER A O 1
ATOM 2544 N N . GLY A 1 353 ? 62.047 71.161 67.440 1.00 22.99 353 GLY A N 1
ATOM 2545 C CA . GLY A 1 353 ? 62.762 72.097 66.610 1.00 29.33 353 GLY A CA 1
ATOM 2546 C C . GLY A 1 353 ? 62.791 71.757 65.134 1.00 29.42 353 GLY A C 1
ATOM 2547 O O . GLY A 1 353 ? 63.144 72.624 64.328 1.00 27.72 353 GLY A O 1
ATOM 2548 N N . ASP A 1 354 ? 62.443 70.532 64.751 1.00 27.44 354 ASP A N 1
ATOM 2549 C CA . ASP A 1 354 ? 62.469 70.153 63.344 1.00 25.30 354 ASP A CA 1
ATOM 2550 C C . ASP A 1 354 ? 61.324 70.811 62.575 1.00 28.22 354 ASP A C 1
ATOM 2551 O O . ASP A 1 354 ? 60.247 71.079 63.121 1.00 25.91 354 ASP A O 1
ATOM 2556 N N . THR A 1 355 ? 61.556 71.039 61.284 1.00 25.84 355 THR A N 1
ATOM 2557 C CA . THR A 1 355 ? 60.543 71.584 60.391 1.00 24.45 355 THR A CA 1
ATOM 2558 C C . THR A 1 355 ? 60.401 70.696 59.165 1.00 26.83 355 THR A C 1
ATOM 2559 O O . THR A 1 355 ? 61.353 70.026 58.748 1.00 25.61 355 THR A O 1
ATOM 2563 N N . LEU A 1 356 ? 59.191 70.683 58.596 1.00 22.92 356 LEU A N 1
ATOM 2564 C CA . LEU A 1 356 ? 58.961 70.004 57.328 1.00 22.80 356 LEU A CA 1
ATOM 2565 C C . LEU A 1 356 ? 59.107 70.936 56.136 1.00 23.96 356 LEU A C 1
ATOM 2566 O O . LEU A 1 356 ? 59.023 70.472 54.994 1.00 25.48 356 LEU A O 1
ATOM 2571 N N . VAL A 1 357 ? 59.286 72.237 56.383 1.00 23.61 357 VAL A N 1
ATOM 2572 C CA . VAL A 1 357 ? 59.431 73.199 55.298 1.00 22.94 357 VAL A CA 1
ATOM 2573 C C . VAL A 1 357 ? 60.711 72.906 54.522 1.00 29.04 357 VAL A C 1
ATOM 2574 O O . VAL A 1 357 ? 61.761 72.618 55.111 1.00 24.77 357 VAL A O 1
ATOM 2578 N N . THR A 1 358 ? 60.624 72.963 53.192 1.00 25.16 358 THR A N 1
ATOM 2579 C CA . THR A 1 358 ? 61.789 72.870 52.313 1.00 26.54 358 THR A CA 1
ATOM 2580 C C . THR A 1 358 ? 61.786 74.043 51.339 1.00 30.72 358 THR A C 1
ATOM 2581 O O . THR A 1 358 ? 60.746 74.641 51.058 1.00 23.90 358 THR A O 1
ATOM 2585 N N . ASP A 1 359 ? 62.973 74.367 50.814 1.00 27.00 359 ASP A N 1
ATOM 2586 C CA . ASP A 1 359 ? 63.048 75.410 49.795 1.00 29.89 359 ASP A CA 1
ATOM 2587 C C . ASP A 1 359 ? 62.192 75.052 48.588 1.00 29.15 359 ASP A C 1
ATOM 2588 O O . ASP A 1 359 ? 61.512 75.914 48.023 1.00 30.02 359 ASP A O 1
ATOM 2593 N N . GLU A 1 360 ? 62.168 73.770 48.215 1.00 24.73 360 GLU A N 1
ATOM 2594 C CA . GLU A 1 360 ? 61.441 73.345 47.025 1.00 26.34 360 GLU A CA 1
ATOM 2595 C C . GLU A 1 360 ? 59.927 73.501 47.187 1.00 25.35 360 GLU A C 1
ATOM 2596 O O . GLU A 1 360 ? 59.239 73.932 46.254 1.00 23.82 360 GLU A O 1
ATOM 2602 N N . LYS A 1 361 ? 59.380 73.123 48.345 1.00 25.36 361 LYS A N 1
ATOM 2603 C CA . LYS A 1 361 ? 57.942 73.262 48.551 1.00 23.14 361 LYS A CA 1
ATOM 2604 C C . LYS A 1 361 ? 57.548 74.726 48.721 1.00 19.73 361 LYS A C 1
ATOM 2605 O O . LYS A 1 361 ? 56.506 75.162 48.211 1.00 21.35 361 LYS A O 1
ATOM 2611 N N . THR A 1 362 ? 58.363 75.502 49.430 1.00 21.52 362 THR A N 1
ATOM 2612 C CA . THR A 1 362 ? 58.063 76.919 49.591 1.00 24.38 362 THR A CA 1
ATOM 2613 C C . THR A 1 362 ? 58.085 77.634 48.246 1.00 24.37 362 THR A C 1
ATOM 2614 O O . THR A 1 362 ? 57.197 78.437 47.944 1.00 22.67 362 THR A O 1
ATOM 2618 N N . GLU A 1 363 ? 59.089 77.348 47.416 1.00 22.85 363 GLU A N 1
ATOM 2619 C CA . GLU A 1 363 ? 59.153 78.018 46.120 1.00 26.46 363 GLU A CA 1
ATOM 2620 C C . GLU A 1 363 ? 58.030 77.567 45.201 1.00 23.39 363 GLU A C 1
ATOM 2621 O O . GLU A 1 363 ? 57.523 78.365 44.407 1.00 26.39 363 GLU A O 1
ATOM 2627 N N . LEU A 1 364 ? 57.606 76.310 45.317 1.00 23.06 364 LEU A N 1
ATOM 2628 C CA . LEU A 1 364 ? 56.465 75.839 44.543 1.00 22.67 364 LEU A CA 1
ATOM 2629 C C . LEU A 1 364 ? 55.198 76.632 44.876 1.00 26.43 364 LEU A C 1
ATOM 2630 O O . LEU A 1 364 ? 54.467 77.059 43.973 1.00 22.89 364 LEU A O 1
ATOM 2635 N N . VAL A 1 365 ? 54.896 76.805 46.171 1.00 23.53 365 VAL A N 1
ATOM 2636 C CA . VAL A 1 365 ? 53.662 77.507 46.527 1.00 22.06 365 VAL A CA 1
ATOM 2637 C C . VAL A 1 365 ? 53.792 78.999 46.231 1.00 19.97 365 VAL A C 1
ATOM 2638 O O . VAL A 1 365 ? 52.795 79.661 45.920 1.00 20.45 365 VAL A O 1
ATOM 2642 N N . GLU A 1 366 ? 55.007 79.549 46.312 1.00 17.42 366 GLU A N 1
ATOM 2643 C CA . GLU A 1 366 ? 55.223 80.926 45.869 1.00 19.95 366 GLU A CA 1
ATOM 2644 C C . GLU A 1 366 ? 54.842 81.099 44.401 1.00 21.32 366 GLU A C 1
ATOM 2645 O O . GLU A 1 366 ? 54.192 82.082 44.023 1.00 19.47 366 GLU A O 1
ATOM 2651 N N . ARG A 1 367 ? 55.206 80.133 43.564 1.00 19.90 367 ARG A N 1
ATOM 2652 C CA . ARG A 1 367 ? 54.862 80.239 42.153 1.00 22.95 367 ARG A CA 1
ATOM 2653 C C . ARG A 1 367 ? 53.360 80.117 41.929 1.00 22.26 367 ARG A C 1
ATOM 2654 O O . ARG A 1 367 ? 52.824 80.738 41.005 1.00 20.84 367 ARG A O 1
ATOM 2662 N N . ILE A 1 368 ? 52.661 79.355 42.775 1.00 20.31 368 ILE A N 1
ATOM 2663 C CA . ILE A 1 368 ? 51.200 79.297 42.704 1.00 20.82 368 ILE A CA 1
ATOM 2664 C C . ILE A 1 368 ? 50.594 80.671 42.973 1.00 22.08 368 ILE A C 1
ATOM 2665 O O . ILE A 1 368 ? 49.736 81.150 42.222 1.00 20.04 368 ILE A O 1
ATOM 2670 N N . SER A 1 369 ? 51.026 81.326 44.054 1.00 19.08 369 SER A N 1
ATOM 2671 C CA . SER A 1 369 ? 50.428 82.606 44.417 1.00 18.62 369 SER A CA 1
ATOM 2672 C C . SER A 1 369 ? 50.722 83.684 43.384 1.00 17.66 369 SER A C 1
ATOM 2673 O O . SER A 1 369 ? 49.909 84.596 43.204 1.00 17.95 369 SER A O 1
ATOM 2676 N N . GLU A 1 370 ? 51.878 83.613 42.708 1.00 18.87 370 GLU A N 1
ATOM 2677 C CA . GLU A 1 370 ? 52.156 84.564 41.628 1.00 21.12 370 GLU A CA 1
ATOM 2678 C C . GLU A 1 370 ? 51.088 84.508 40.540 1.00 18.82 370 GLU A C 1
ATOM 2679 O O . GLU A 1 370 ? 50.809 85.523 39.893 1.00 20.09 370 GLU A O 1
ATOM 2685 N N . LYS A 1 371 ? 50.492 83.333 40.312 1.00 18.42 371 LYS A N 1
ATOM 2686 C CA . LYS A 1 371 ? 49.450 83.190 39.301 1.00 19.65 371 LYS A CA 1
ATOM 2687 C C . LYS A 1 371 ? 48.069 83.596 39.802 1.00 19.21 371 LYS A C 1
ATOM 2688 O O . LYS A 1 371 ? 47.141 83.697 38.993 1.00 20.22 371 LYS A O 1
ATOM 2694 N N . SER A 1 372 ? 47.917 83.840 41.100 1.00 17.78 372 SER A N 1
ATOM 2695 C CA . SER A 1 372 ? 46.621 84.019 41.742 1.00 19.30 372 SER A CA 1
ATOM 2696 C C . SER A 1 372 ? 46.200 85.483 41.874 1.00 19.46 372 SER A C 1
ATOM 2697 O O . SER A 1 372 ? 45.021 85.796 41.675 1.00 17.22 372 SER A O 1
ATOM 2700 N N . ILE A 1 373 ? 47.137 86.392 42.182 1.00 18.69 373 ILE A N 1
ATOM 2701 C CA . ILE A 1 373 ? 46.790 87.794 42.423 1.00 18.56 373 ILE A CA 1
ATOM 2702 C C . ILE A 1 373 ? 45.983 88.346 41.259 1.00 18.44 373 ILE A C 1
ATOM 2703 O O . ILE A 1 373 ? 46.356 88.191 40.090 1.00 19.88 373 ILE A O 1
ATOM 2708 N N . THR A 1 374 ? 44.882 89.020 41.586 1.00 15.93 374 THR A N 1
ATOM 2709 C CA . THR A 1 374 ? 43.893 89.460 40.614 1.00 19.91 374 THR A CA 1
ATOM 2710 C C . THR A 1 374 ? 43.685 90.963 40.732 1.00 19.50 374 THR A C 1
ATOM 2711 O O . THR A 1 374 ? 43.660 91.506 41.835 1.00 20.63 374 THR A O 1
ATOM 2715 N N . LEU A 1 375 ? 43.556 91.638 39.595 1.00 20.37 375 LEU A N 1
ATOM 2716 C CA . LEU A 1 375 ? 43.265 93.066 39.559 1.00 21.60 375 LEU A CA 1
ATOM 2717 C C . LEU A 1 375 ? 41.812 93.238 39.141 1.00 21.25 375 LEU A C 1
ATOM 2718 O O . LEU A 1 375 ? 41.442 92.876 38.022 1.00 21.25 375 LEU A O 1
ATOM 2723 N N . LEU A 1 376 ? 40.990 93.781 40.032 1.00 19.79 376 LEU A N 1
ATOM 2724 C CA . LEU A 1 376 ? 39.572 93.952 39.744 1.00 20.26 376 LEU A CA 1
ATOM 2725 C C . LEU A 1 376 ? 39.229 95.343 39.239 1.00 25.07 376 LEU A C 1
ATOM 2726 O O . LEU A 1 376 ? 38.242 95.502 38.512 1.00 25.58 376 LEU A O 1
ATOM 2731 N N . ARG A 1 377 ? 40.022 96.352 39.585 1.00 22.64 377 ARG A N 1
ATOM 2732 C CA . ARG A 1 377 ? 39.682 97.720 39.223 1.00 24.26 377 ARG A CA 1
ATOM 2733 C C . ARG A 1 377 ? 40.963 98.537 39.210 1.00 24.47 377 ARG A C 1
ATOM 2734 O O . ARG A 1 377 ? 41.799 98.381 40.095 1.00 21.67 377 ARG A O 1
ATOM 2742 N N . SER A 1 378 ? 41.116 99.391 38.202 1.00 27.25 378 SER A N 1
ATOM 2743 C CA . SER A 1 378 ? 42.240 100.319 38.173 1.00 29.15 378 SER A CA 1
ATOM 2744 C C . SER A 1 378 ? 41.931 101.419 37.173 1.00 34.75 378 SER A C 1
ATOM 2745 O O . SER A 1 378 ? 41.088 101.258 36.285 1.00 36.17 378 SER A O 1
ATOM 2748 N N . GLU A 1 379 ? 42.632 102.540 37.328 1.00 37.19 379 GLU A N 1
ATOM 2749 C CA . GLU A 1 379 ? 42.419 103.723 36.501 1.00 43.38 379 GLU A CA 1
ATOM 2750 C C . GLU A 1 379 ? 43.679 104.147 35.756 1.00 47.82 379 GLU A C 1
ATOM 2751 O O . GLU A 1 379 ? 43.781 105.300 35.329 1.00 57.09 379 GLU A O 1
ATOM 2757 N N . GLY A 1 380 ? 44.635 103.245 35.585 1.00 47.03 380 GLY A N 1
ATOM 2758 C CA . GLY A 1 380 ? 45.916 103.618 35.021 1.00 46.93 380 GLY A CA 1
ATOM 2759 C C . GLY A 1 380 ? 47.035 102.954 35.789 1.00 44.13 380 GLY A C 1
ATOM 2760 O O . GLY A 1 380 ? 46.842 101.866 36.335 1.00 42.79 380 GLY A O 1
ATOM 2761 N N . GLU A 1 381 ? 48.199 103.588 35.855 1.00 41.41 381 GLU A N 1
ATOM 2762 C CA . GLU A 1 381 ? 49.328 102.965 36.528 1.00 43.34 381 GLU A CA 1
ATOM 2763 C C . GLU A 1 381 ? 49.106 102.937 38.033 1.00 41.93 381 GLU A C 1
ATOM 2764 O O . GLU A 1 381 ? 48.526 103.858 38.613 1.00 43.93 381 GLU A O 1
ATOM 2770 N N . PHE A 1 382 ? 49.547 101.849 38.659 1.00 36.89 382 PHE A N 1
ATOM 2771 C CA . PHE A 1 382 ? 49.420 101.681 40.098 1.00 38.37 382 PHE A CA 1
ATOM 2772 C C . PHE A 1 382 ? 50.729 101.332 40.791 1.00 36.82 382 PHE A C 1
ATOM 2773 O O . PHE A 1 382 ? 50.763 101.330 42.023 1.00 37.43 382 PHE A O 1
ATOM 2781 N N . THR A 1 383 ? 51.790 101.015 40.056 1.00 30.78 383 THR A N 1
ATOM 2782 C CA . THR A 1 383 ? 52.977 100.463 40.697 1.00 32.21 383 THR A CA 1
ATOM 2783 C C . THR A 1 383 ? 53.610 101.480 41.642 1.00 32.44 383 THR A C 1
ATOM 2784 O O . THR A 1 383 ? 53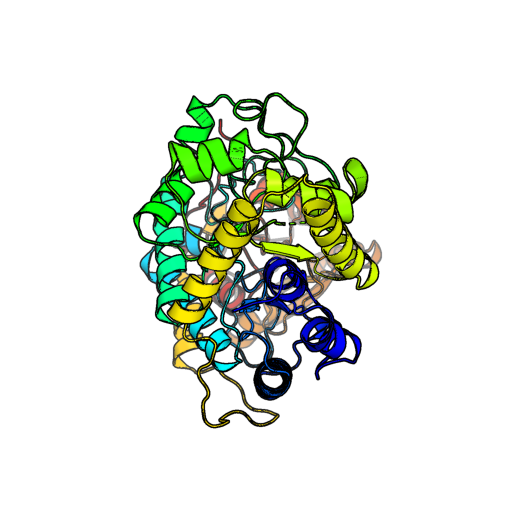.643 102.683 41.364 1.00 29.88 383 THR A O 1
ATOM 2788 N N . LEU A 1 384 ? 54.098 100.983 42.776 1.00 27.98 384 LEU A N 1
ATOM 2789 C CA . LEU A 1 384 ? 54.648 101.847 43.812 1.00 31.06 384 LEU A CA 1
ATOM 2790 C C . LEU A 1 384 ? 55.909 102.560 43.329 1.00 34.00 384 LEU A C 1
ATOM 2791 O O . LEU A 1 384 ? 56.704 102.005 42.567 1.00 30.18 384 LEU A O 1
ATOM 2796 N N . ASP A 1 385 ? 56.092 103.796 43.790 1.00 30.63 385 ASP A N 1
ATOM 2797 C CA . ASP A 1 385 ? 57.311 104.565 43.536 1.00 31.55 385 ASP A CA 1
ATOM 2798 C C . ASP A 1 385 ? 58.304 104.268 44.658 1.00 27.59 385 ASP A C 1
ATOM 2799 O O . ASP A 1 385 ? 58.102 104.686 45.802 1.00 27.27 385 ASP A O 1
ATOM 2804 N N . LYS A 1 386 ? 59.378 103.546 44.327 1.00 26.29 386 LYS A N 1
ATOM 2805 C CA . LYS A 1 386 ? 60.343 103.111 45.331 1.00 30.69 386 LYS A CA 1
ATOM 2806 C C . LYS A 1 386 ? 61.075 104.274 45.989 1.00 30.93 386 LYS A C 1
ATOM 2807 O O . LYS A 1 386 ? 61.628 104.104 47.082 1.00 28.46 386 LYS A O 1
ATOM 2813 N N . THR A 1 387 ? 61.093 105.445 45.354 1.00 31.62 387 THR A N 1
ATOM 2814 C CA . THR A 1 387 ? 61.757 106.616 45.916 1.00 31.56 387 THR A CA 1
ATOM 2815 C C . THR A 1 387 ? 60.911 107.334 46.957 1.00 35.29 387 THR A C 1
ATOM 2816 O O . THR A 1 387 ? 61.387 108.308 47.559 1.00 30.69 387 THR A O 1
ATOM 2820 N N . LYS A 1 388 ? 59.682 106.873 47.197 1.00 27.02 388 LYS A N 1
ATOM 2821 C CA . LYS A 1 388 ? 58.816 107.508 48.170 1.00 27.96 388 LYS A CA 1
ATOM 2822 C C . LYS A 1 388 ? 58.418 106.506 49.250 1.00 30.55 388 LYS A C 1
ATOM 2823 O O . LYS A 1 388 ? 58.374 105.297 48.990 1.00 31.40 388 LYS A O 1
ATOM 2829 N N . PRO A 1 389 ? 58.125 106.973 50.465 1.00 28.56 389 PRO A N 1
ATOM 2830 C CA . PRO A 1 389 ? 57.673 106.057 51.518 1.00 26.46 389 PRO A CA 1
ATOM 2831 C C . PRO A 1 389 ? 56.337 105.429 51.157 1.00 24.60 389 PRO A C 1
ATOM 2832 O O . PRO A 1 389 ? 55.575 105.943 50.335 1.00 26.42 389 PRO A O 1
ATOM 2836 N N . VAL A 1 390 ? 56.054 104.305 51.802 1.00 24.62 390 VAL A N 1
ATOM 2837 C CA . VAL A 1 390 ? 54.814 103.569 51.596 1.00 26.95 390 VAL A CA 1
ATOM 2838 C C . VAL A 1 390 ? 54.193 103.305 52.959 1.00 22.88 390 VAL A C 1
ATOM 2839 O O . VAL A 1 390 ? 54.850 102.755 53.851 1.00 24.95 390 VAL A O 1
ATOM 2843 N N . LEU A 1 391 ? 52.942 103.700 53.124 1.00 22.39 391 LEU A N 1
ATOM 2844 C CA . LEU A 1 391 ? 52.180 103.348 54.310 1.00 25.68 391 LEU A CA 1
ATOM 2845 C C . LEU A 1 391 ? 51.371 102.093 54.002 1.00 24.57 391 LEU A C 1
ATOM 2846 O O . LEU A 1 391 ? 50.515 102.107 53.115 1.00 24.29 391 LEU A O 1
ATOM 2851 N N . VAL A 1 392 ? 51.645 101.011 54.718 1.00 22.62 392 VAL A N 1
ATOM 2852 C CA . VAL A 1 392 ? 50.872 99.781 54.595 1.00 22.59 392 VAL A CA 1
ATOM 2853 C C . VAL A 1 392 ? 49.988 99.646 55.827 1.00 22.79 392 VAL A C 1
ATOM 2854 O O . VAL A 1 392 ? 50.482 99.677 56.963 1.00 24.82 392 VAL A O 1
ATOM 2858 N N . VAL A 1 393 ? 48.687 99.499 55.605 1.00 23.36 393 VAL A N 1
ATOM 2859 C CA . VAL A 1 393 ? 47.722 99.271 56.674 1.00 20.76 393 VAL A CA 1
ATOM 2860 C C . VAL A 1 393 ? 47.426 97.777 56.724 1.00 22.47 393 VAL A C 1
ATOM 2861 O O . VAL A 1 393 ? 46.897 97.207 55.763 1.00 20.91 393 VAL A O 1
ATOM 2865 N N . TRP A 1 394 ? 47.791 97.133 57.827 1.00 21.04 394 TRP A N 1
ATOM 2866 C CA . TRP A 1 394 ? 47.776 95.677 57.909 1.00 21.86 394 TRP A CA 1
ATOM 2867 C C . TRP A 1 394 ? 46.740 95.236 58.929 1.00 26.00 394 TRP A C 1
ATOM 2868 O O . TRP A 1 394 ? 46.841 95.617 60.106 1.00 25.00 394 TRP A O 1
ATOM 2879 N N . PRO A 1 395 ? 45.745 94.440 58.539 1.00 24.44 395 PRO A N 1
ATOM 2880 C CA . PRO A 1 395 ? 44.699 94.028 59.477 1.00 21.96 395 PRO A CA 1
ATOM 2881 C C . PRO A 1 395 ? 45.052 92.745 60.209 1.00 27.54 395 PRO A C 1
ATOM 2882 O O . PRO A 1 395 ? 45.711 91.852 59.678 1.00 27.36 395 PRO A O 1
ATOM 2886 N N . GLU A 1 396 ? 44.600 92.655 61.458 1.00 28.15 396 GLU A N 1
ATOM 2887 C CA . GLU A 1 396 ? 44.811 91.442 62.237 1.00 29.91 396 GLU A CA 1
ATOM 2888 C C . GLU A 1 396 ? 43.506 91.061 62.919 1.00 31.63 396 GLU A C 1
ATOM 2889 O O . GLU A 1 396 ? 42.776 91.925 63.418 1.00 28.52 396 GLU A O 1
ATOM 2895 N N . VAL A 1 397 ? 43.199 89.764 62.890 1.00 29.65 397 VAL A N 1
ATOM 2896 C CA . VAL A 1 397 ? 42.038 89.247 63.600 1.00 34.11 397 VAL A CA 1
ATOM 2897 C C . VAL A 1 397 ? 42.343 89.244 65.092 1.00 35.69 397 VAL A C 1
ATOM 2898 O O . VAL A 1 397 ? 43.387 88.742 65.529 1.00 35.11 397 VAL A O 1
ATOM 2902 N N . ARG A 1 398 ? 41.446 89.827 65.881 1.00 38.44 398 ARG A N 1
ATOM 2903 C CA . ARG A 1 398 ? 41.655 89.914 67.319 1.00 39.69 398 ARG A CA 1
ATOM 2904 C C . ARG A 1 398 ? 40.646 89.118 68.128 1.00 44.20 398 ARG A C 1
ATOM 2905 O O . ARG A 1 398 ? 40.998 88.612 69.194 1.00 45.48 398 ARG A O 1
ATOM 2913 N N . VAL A 1 399 ? 39.413 88.984 67.643 1.00 46.68 399 VAL A N 1
ATOM 2914 C CA . VAL A 1 399 ? 38.415 88.084 68.219 1.00 52.93 399 VAL A CA 1
ATOM 2915 C C . VAL A 1 399 ? 38.144 86.987 67.198 1.00 56.62 399 VAL A C 1
ATOM 2916 O O . VAL A 1 399 ? 37.635 87.255 66.102 1.00 53.73 399 VAL A O 1
ATOM 2920 N N . GLY A 1 400 ? 38.494 85.755 67.548 1.00 55.58 400 GLY A N 1
ATOM 2921 C CA . GLY A 1 400 ? 38.519 84.675 66.592 1.00 60.01 400 GLY A CA 1
ATOM 2922 C C . GLY A 1 400 ? 37.353 83.707 66.683 1.00 61.87 400 GLY A C 1
ATOM 2923 O O . GLY A 1 400 ? 36.622 83.659 67.671 1.00 63.06 400 GLY A O 1
ATOM 2924 N N . SER A 1 401 ? 37.190 82.946 65.603 1.00 59.91 401 SER A N 1
ATOM 2925 C CA . SER A 1 401 ? 36.342 81.762 65.550 1.00 57.10 401 SER A CA 1
ATOM 2926 C C . SER A 1 401 ? 37.126 80.698 64.789 1.00 56.44 401 SER A C 1
ATOM 2927 O O . SER A 1 401 ? 38.300 80.890 64.455 1.00 53.05 401 SER A O 1
ATOM 2930 N N . GLU A 1 402 ? 36.485 79.566 64.504 1.00 52.11 402 GLU A N 1
ATOM 2931 C CA . GLU A 1 402 ? 37.170 78.519 63.755 1.00 51.11 402 GLU A CA 1
ATOM 2932 C C . GLU A 1 402 ? 37.151 78.764 62.250 1.00 51.37 402 GLU A C 1
ATOM 2933 O O . GLU A 1 402 ? 37.967 78.172 61.531 1.00 47.16 402 GLU A O 1
ATOM 2939 N N . VAL A 1 403 ? 36.239 79.614 61.763 1.00 48.98 403 VAL A N 1
ATOM 2940 C CA . VAL A 1 403 ? 36.291 80.052 60.370 1.00 50.96 403 VAL A CA 1
ATOM 2941 C C . VAL A 1 403 ? 37.286 81.197 60.213 1.00 49.91 403 VAL A C 1
ATOM 2942 O O . VAL A 1 403 ? 38.056 81.243 59.243 1.00 42.73 403 VAL A O 1
ATOM 2946 N N . ASP A 1 404 ? 37.293 82.125 61.170 1.00 47.67 404 ASP A N 1
ATOM 2947 C CA . ASP A 1 404 ? 38.150 83.309 61.150 1.00 50.05 404 ASP A CA 1
ATOM 2948 C C . ASP A 1 404 ? 38.974 83.314 62.438 1.00 50.04 404 ASP A C 1
ATOM 2949 O O . ASP A 1 404 ? 38.562 83.875 63.457 1.00 48.75 404 ASP A O 1
ATOM 2954 N N . GLU A 1 405 ? 40.149 82.696 62.384 1.00 47.49 405 GLU A N 1
ATOM 2955 C CA . GLU A 1 405 ? 40.949 82.456 63.576 1.00 49.36 405 GLU A CA 1
ATOM 2956 C C . GLU A 1 405 ? 41.931 83.595 63.828 1.00 45.28 405 GLU A C 1
ATOM 2957 O O . GLU A 1 405 ? 42.356 84.295 62.903 1.00 41.74 405 GLU A O 1
ATOM 2963 N N . VAL A 1 406 ? 42.261 83.790 65.105 1.00 44.36 406 VAL A N 1
ATOM 2964 C CA . VAL A 1 406 ? 43.416 84.597 65.489 1.00 45.40 406 VAL A CA 1
ATOM 2965 C C . VAL A 1 406 ? 44.666 83.846 65.043 1.00 50.26 406 VAL A C 1
ATOM 2966 O O . VAL A 1 406 ? 45.046 82.831 65.636 1.00 46.37 406 VAL A O 1
ATOM 2970 N N . LEU A 1 407 ? 45.301 84.346 63.988 1.00 47.00 407 LEU A N 1
ATOM 2971 C CA . LEU A 1 407 ? 46.349 83.622 63.277 1.00 45.03 407 LEU A CA 1
ATOM 2972 C C . LEU A 1 407 ? 47.378 84.650 62.836 1.00 46.71 407 LEU A C 1
ATOM 2973 O O . LEU A 1 407 ? 47.311 85.180 61.718 1.00 39.11 407 LEU A O 1
ATOM 2978 N N . PRO A 1 408 ? 48.348 84.964 63.696 1.00 48.02 408 PRO A N 1
ATOM 2979 C CA . PRO A 1 408 ? 49.306 86.025 63.364 1.00 47.90 408 PRO A CA 1
ATOM 2980 C C . PRO A 1 408 ? 50.179 85.625 62.186 1.00 39.53 408 PRO A C 1
ATOM 2981 O O . PRO A 1 408 ? 50.535 84.456 62.018 1.00 47.32 408 PRO A O 1
ATOM 2985 N N . ARG A 1 409 ? 50.495 86.612 61.352 1.00 40.32 409 ARG A N 1
ATOM 2986 C CA . ARG A 1 409 ? 51.322 86.419 60.169 1.00 34.75 409 ARG A CA 1
ATOM 2987 C C . ARG A 1 409 ? 52.555 87.301 60.290 1.00 31.94 409 ARG A C 1
ATOM 2988 O O . ARG A 1 409 ? 52.432 88.524 60.410 1.00 36.90 409 ARG A O 1
ATOM 2996 N N . LYS A 1 410 ? 53.737 86.685 60.241 1.00 29.22 410 LYS A N 1
ATOM 2997 C CA . LYS A 1 410 ? 54.976 87.460 60.243 1.00 34.05 410 LYS A CA 1
ATOM 2998 C C . LYS A 1 410 ? 55.315 88.002 58.855 1.00 33.26 410 LYS A C 1
ATOM 2999 O O . LYS A 1 410 ? 55.786 89.139 58.723 1.00 27.85 410 LYS A O 1
ATOM 3005 N N . GLU A 1 411 ? 55.102 87.203 57.809 1.00 29.43 411 GLU A N 1
ATOM 3006 C CA . GLU A 1 411 ? 55.457 87.611 56.446 1.00 26.81 411 GLU A CA 1
ATOM 3007 C C . GLU A 1 411 ? 54.303 88.415 55.842 1.00 25.19 411 GLU A C 1
ATOM 3008 O O . GLU A 1 411 ? 53.566 87.965 54.959 1.00 25.61 411 GLU A O 1
ATOM 3014 N N . THR A 1 412 ? 54.149 89.628 56.368 1.00 23.83 412 THR A N 1
ATOM 3015 C CA . THR A 1 412 ? 53.125 90.566 55.937 1.00 21.66 412 THR A CA 1
ATOM 3016 C C . THR A 1 412 ? 53.485 91.171 54.583 1.00 21.91 412 THR A C 1
ATOM 3017 O O . THR A 1 412 ? 54.592 91.000 54.069 1.00 22.05 412 THR A O 1
ATOM 3021 N N . LEU A 1 413 ? 52.535 91.920 54.010 1.00 19.52 413 LEU A N 1
ATOM 3022 C CA . LEU A 1 413 ? 52.860 92.683 52.812 1.00 18.61 413 LEU A CA 1
ATOM 3023 C C . LEU A 1 413 ? 54.020 93.635 53.079 1.00 24.27 413 LEU A C 1
ATOM 3024 O O . LEU A 1 413 ? 54.932 93.771 52.250 1.00 21.78 413 LEU A O 1
ATOM 3029 N N . GLY A 1 414 ? 54.010 94.289 54.245 1.00 22.16 414 GLY A N 1
ATOM 3030 C CA . GLY A 1 414 ? 55.103 95.185 54.589 1.00 24.08 414 GLY A CA 1
ATOM 3031 C C . GLY A 1 414 ? 56.428 94.459 54.676 1.00 22.32 414 GLY A C 1
ATOM 3032 O O . GLY A 1 414 ? 57.458 94.976 54.238 1.00 28.65 414 GLY A O 1
ATOM 3033 N N . TYR A 1 415 ? 56.415 93.246 55.238 1.00 23.01 415 TYR A N 1
ATOM 3034 C CA . TYR A 1 415 ? 57.606 92.402 55.277 1.00 22.24 415 TYR A CA 1
ATOM 3035 C C . TYR A 1 415 ? 58.204 92.219 53.885 1.00 26.31 415 TYR A C 1
ATOM 3036 O O . TYR A 1 415 ? 59.411 92.399 53.680 1.00 22.68 415 TYR A O 1
ATOM 3045 N N . TRP A 1 416 ? 57.372 91.864 52.903 1.00 22.82 416 TRP A N 1
ATOM 3046 C CA . TRP A 1 416 ? 57.916 91.611 51.570 1.00 23.87 416 TRP A CA 1
ATOM 3047 C C . TRP A 1 416 ? 58.329 92.903 50.876 1.00 24.39 416 TRP A C 1
ATOM 3048 O O . TRP A 1 416 ? 59.324 92.928 50.141 1.00 26.22 416 TRP A O 1
ATOM 3059 N N . LEU A 1 417 ? 57.572 93.982 51.066 1.00 23.38 417 LEU A N 1
ATOM 3060 C CA . LEU A 1 417 ? 57.985 95.244 50.463 1.00 22.54 417 LEU A CA 1
ATOM 3061 C C . LEU A 1 417 ? 59.315 95.703 51.044 1.00 25.98 417 LEU A C 1
ATOM 3062 O O . LEU A 1 417 ? 60.193 96.177 50.311 1.00 26.27 417 LEU A O 1
ATOM 3067 N N . LYS A 1 418 ? 59.483 95.551 52.361 1.00 24.39 418 LYS A N 1
ATOM 3068 C CA . LYS A 1 418 ? 60.757 95.865 53.001 1.00 29.52 418 LYS A CA 1
ATOM 3069 C C . LYS A 1 418 ? 61.886 95.013 52.437 1.00 30.80 418 LYS A C 1
ATOM 3070 O O . LYS A 1 418 ? 62.997 95.509 52.204 1.00 31.08 418 LYS A O 1
ATOM 3076 N N . SER A 1 419 ? 61.629 93.727 52.207 1.00 25.20 419 SER A N 1
ATOM 3077 C CA . SER A 1 419 ? 62.684 92.888 51.660 1.00 28.41 419 SER A CA 1
ATOM 3078 C C . SER A 1 419 ? 63.079 93.319 50.253 1.00 31.08 419 SER A C 1
ATOM 3079 O O . SER A 1 419 ? 64.198 93.029 49.818 1.00 32.16 419 SER A O 1
ATOM 3082 N N . ALA A 1 420 ? 62.202 94.020 49.542 1.00 28.79 420 ALA A N 1
ATOM 3083 C CA . ALA A 1 420 ? 62.509 94.516 48.212 1.00 29.76 420 ALA A CA 1
ATOM 3084 C C . ALA A 1 420 ? 63.205 95.870 48.238 1.00 31.55 420 ALA A C 1
ATOM 3085 O O . ALA A 1 420 ? 63.510 96.412 47.172 1.00 33.15 420 ALA A O 1
ATOM 3087 N N . GLY A 1 421 ? 63.446 96.434 49.418 1.00 28.69 421 GLY A N 1
ATOM 3088 C CA . GLY A 1 421 ? 64.119 97.711 49.530 1.00 29.62 421 GLY A CA 1
ATOM 3089 C C . GLY A 1 421 ? 63.217 98.921 49.614 1.00 28.34 421 GLY A C 1
ATOM 3090 O O . GLY A 1 421 ? 63.709 100.048 49.490 1.00 32.71 421 GLY A O 1
ATOM 3091 N N . TYR A 1 422 ? 61.920 98.734 49.827 1.00 27.64 422 TYR A N 1
ATOM 3092 C CA . TYR A 1 422 ? 61.013 99.861 49.956 1.00 25.17 422 TYR A CA 1
ATOM 3093 C C . TYR A 1 422 ? 61.028 100.401 51.387 1.00 26.17 422 TYR A C 1
ATOM 3094 O O . TYR A 1 422 ? 61.302 99.679 52.353 1.00 25.73 422 TYR A O 1
ATOM 3103 N N . ASP A 1 423 ? 60.776 101.702 51.500 1.00 23.91 423 ASP A N 1
ATOM 3104 C CA . ASP A 1 423 ? 60.735 102.422 52.771 1.00 25.50 423 ASP A CA 1
ATOM 3105 C C . ASP A 1 423 ? 59.299 102.356 53.273 1.00 24.35 423 ASP A C 1
ATOM 3106 O O . ASP A 1 423 ? 58.441 103.124 52.838 1.00 24.79 423 ASP A O 1
ATOM 3111 N N . VAL A 1 424 ? 59.036 101.433 54.193 1.00 26.58 424 VAL A N 1
ATOM 3112 C CA . VAL A 1 424 ? 57.680 101.033 54.541 1.00 26.27 424 VAL A CA 1
ATOM 3113 C C . VAL A 1 424 ? 57.395 101.413 55.986 1.00 25.87 424 VAL A C 1
ATOM 3114 O O . VAL A 1 424 ? 58.183 101.105 56.887 1.00 25.90 424 VAL A O 1
ATOM 3118 N N . ASN A 1 425 ? 56.261 102.062 56.206 1.00 23.33 425 ASN A N 1
ATOM 3119 C CA . ASN A 1 425 ? 55.667 102.195 57.528 1.00 26.09 425 ASN A CA 1
ATOM 3120 C C . ASN A 1 425 ? 54.457 101.263 57.551 1.00 26.45 425 ASN A C 1
ATOM 3121 O O . ASN A 1 425 ? 53.418 101.590 56.977 1.00 23.79 425 ASN A O 1
ATOM 3126 N N . GLU A 1 426 ? 54.583 100.100 58.203 1.00 26.32 426 GLU A N 1
ATOM 3127 C CA . GLU A 1 426 ? 53.465 99.162 58.317 1.00 25.39 426 GLU A CA 1
ATOM 3128 C C . GLU A 1 426 ? 52.761 99.324 59.660 1.00 25.64 426 GLU A C 1
ATOM 3129 O O . GLU A 1 426 ? 53.351 99.068 60.717 1.00 28.55 426 GLU A O 1
ATOM 3135 N N . GLN A 1 427 ? 51.489 99.704 59.608 1.00 23.51 427 GLN A N 1
ATOM 3136 C CA . GLN A 1 427 ? 50.660 99.911 60.787 1.00 25.60 427 GLN A CA 1
ATOM 3137 C C . GLN A 1 427 ? 49.639 98.785 60.882 1.00 27.99 427 GLN A C 1
ATOM 3138 O O . GLN A 1 427 ? 48.844 98.585 59.957 1.00 26.04 427 GLN A O 1
ATOM 3144 N N . THR A 1 428 ? 49.656 98.058 61.993 1.00 25.18 428 THR A N 1
ATOM 3145 C CA . THR A 1 428 ? 48.702 96.980 62.211 1.00 29.21 428 THR A CA 1
ATOM 3146 C C . THR A 1 428 ? 47.468 97.517 62.917 1.00 30.54 428 THR A C 1
ATOM 3147 O O . THR A 1 428 ? 47.575 98.186 63.950 1.00 31.54 428 THR A O 1
ATOM 3151 N N . ILE A 1 429 ? 46.298 97.223 62.358 1.00 24.00 429 ILE A N 1
ATOM 3152 C CA . ILE A 1 429 ? 45.030 97.639 62.936 1.00 26.26 429 ILE A CA 1
ATOM 3153 C C . ILE A 1 429 ? 44.116 96.423 63.018 1.00 28.09 429 ILE A C 1
ATOM 3154 O O . ILE A 1 429 ? 44.357 95.389 62.394 1.00 27.25 429 ILE A O 1
ATOM 3159 N N . GLY A 1 430 ? 43.067 96.547 63.821 1.00 29.51 430 GLY A N 1
ATOM 3160 C CA . GLY A 1 430 ? 42.111 95.469 63.939 1.00 29.04 430 GLY A CA 1
ATOM 3161 C C . GLY A 1 430 ? 41.217 95.377 62.719 1.00 29.73 430 GLY A C 1
ATOM 3162 O O . GLY A 1 430 ? 40.962 96.365 62.025 1.00 28.87 430 GLY A O 1
ATOM 3163 N N . VAL A 1 431 ? 40.754 94.155 62.446 1.00 26.33 431 VAL A N 1
ATOM 3164 C CA . VAL A 1 431 ? 39.786 93.958 61.369 1.00 27.35 431 VAL A CA 1
ATOM 3165 C C . VAL A 1 431 ? 38.551 94.808 61.615 1.00 30.34 431 VAL A C 1
ATOM 3166 O O . VAL A 1 431 ? 37.912 95.291 60.670 1.00 27.16 431 VAL A O 1
ATOM 3170 N N . GLN A 1 432 ? 38.201 95.014 62.885 1.00 32.49 432 GLN A N 1
ATOM 3171 C CA . GLN A 1 432 ? 37.295 96.074 63.313 1.00 31.97 432 GLN A CA 1
ATOM 3172 C C . GLN A 1 432 ? 38.151 97.124 64.015 1.00 32.69 432 GLN A C 1
ATOM 3173 O O . GLN A 1 432 ? 38.375 97.043 65.234 1.00 34.05 432 GLN A O 1
ATOM 3179 N N . PRO A 1 433 ? 38.681 98.106 63.291 1.00 33.72 433 PRO A N 1
ATOM 3180 C CA . PRO A 1 433 ? 39.683 98.997 63.883 1.00 34.53 433 PRO A CA 1
ATOM 3181 C C . PRO A 1 433 ? 39.080 99.892 64.956 1.00 36.29 433 PRO A C 1
ATOM 3182 O O . PRO A 1 433 ? 37.924 100.312 64.876 1.00 35.07 433 PRO A O 1
ATOM 3186 N N . THR A 1 434 ? 39.885 100.170 65.977 1.00 37.67 434 THR A N 1
ATOM 3187 C CA . THR A 1 434 ? 39.473 101.091 67.024 1.00 37.75 434 THR A CA 1
ATOM 3188 C C . THR A 1 434 ? 39.426 102.524 66.490 1.00 42.67 434 THR A C 1
ATOM 3189 O O . THR A 1 434 ? 39.972 102.844 65.428 1.00 35.86 434 THR A O 1
ATOM 3193 N N . GLU A 1 435 ? 38.759 103.398 67.245 1.00 42.47 435 GLU A N 1
ATOM 3194 C CA . GLU A 1 435 ? 38.679 104.792 66.826 1.00 43.90 435 GLU A CA 1
ATOM 3195 C C . GLU A 1 435 ? 40.061 105.423 66.774 1.00 37.09 435 GLU A C 1
ATOM 3196 O O . GLU A 1 435 ? 40.346 106.239 65.891 1.00 40.72 435 GLU A O 1
ATOM 3202 N N . GLU A 1 436 ? 40.940 105.042 67.699 1.00 33.74 436 GLU A N 1
ATOM 3203 C CA . GLU A 1 436 ? 42.285 105.602 67.703 1.00 44.59 436 GLU A CA 1
ATOM 3204 C C . GLU A 1 436 ? 43.087 105.105 66.509 1.00 42.94 436 GLU A C 1
ATOM 3205 O O . GLU A 1 436 ? 43.817 105.880 65.881 1.00 37.05 436 GLU A O 1
ATOM 3211 N N . GLU A 1 437 ? 42.972 103.813 66.187 1.00 38.25 437 GLU A N 1
ATOM 3212 C CA . GLU A 1 437 ? 43.661 103.287 65.011 1.00 36.50 437 GLU A CA 1
ATOM 3213 C C . GLU A 1 437 ? 43.219 104.027 63.753 1.00 32.51 437 GLU A C 1
ATOM 3214 O O . GLU A 1 437 ? 44.049 104.424 62.929 1.00 35.84 437 GLU A O 1
ATOM 3220 N N . VAL A 1 438 ? 41.911 104.228 63.597 1.00 30.41 438 VAL A N 1
ATOM 3221 C CA . VAL A 1 438 ? 41.389 104.944 62.436 1.00 36.63 438 VAL A CA 1
ATOM 3222 C C . VAL A 1 438 ? 41.956 106.359 62.376 1.00 41.36 438 VAL A C 1
ATOM 3223 O O . VAL A 1 438 ? 42.387 106.831 61.316 1.00 37.34 438 VAL A O 1
ATOM 3227 N N . ALA A 1 439 ? 41.947 107.064 63.511 1.00 39.34 439 ALA A N 1
ATOM 3228 C CA . ALA A 1 439 ? 42.516 108.407 63.547 1.00 40.05 439 ALA A CA 1
ATOM 3229 C C . ALA A 1 439 ? 44.008 108.376 63.255 1.00 37.33 439 ALA A C 1
ATOM 3230 O O . ALA A 1 439 ? 44.532 109.259 62.565 1.00 40.50 439 ALA A O 1
ATOM 3232 N N . HIS A 1 440 ? 44.710 107.360 63.765 1.00 32.97 440 HIS A N 1
ATOM 3233 C CA . HIS A 1 440 ? 46.142 107.250 63.510 1.00 37.19 440 HIS A CA 1
ATOM 3234 C C . HIS A 1 440 ? 46.427 107.041 62.025 1.00 36.70 440 HIS A C 1
ATOM 3235 O O . HIS A 1 440 ? 47.370 107.627 61.482 1.00 33.43 440 HIS A O 1
ATOM 3242 N N . ILE A 1 441 ? 45.625 106.211 61.350 1.00 35.88 441 ILE A N 1
ATOM 3243 C CA . ILE A 1 441 ? 45.850 105.962 59.927 1.00 35.67 441 ILE A CA 1
ATOM 3244 C C . ILE A 1 441 ? 45.572 107.224 59.116 1.00 33.27 441 ILE A C 1
ATOM 3245 O O . ILE A 1 441 ? 46.343 107.588 58.222 1.00 32.35 441 ILE A O 1
ATOM 3250 N N . GLN A 1 442 ? 44.465 107.908 59.413 1.00 33.89 442 GLN A N 1
ATOM 3251 C CA . GLN A 1 442 ? 44.149 109.129 58.680 1.00 38.19 442 GLN A CA 1
ATOM 3252 C C . GLN A 1 442 ? 45.250 110.167 58.847 1.00 39.65 442 GLN A C 1
ATOM 3253 O O . GLN A 1 442 ? 45.588 110.884 57.899 1.00 36.19 442 GLN A O 1
ATOM 3259 N N . GLU A 1 443 ? 45.846 110.234 60.036 1.00 41.15 443 GLU A N 1
ATOM 3260 C CA . GLU A 1 443 ? 46.924 111.185 60.276 1.00 40.54 443 GLU A CA 1
ATOM 3261 C C . GLU A 1 443 ? 48.172 110.821 59.481 1.00 40.66 443 GLU A C 1
ATOM 3262 O O . GLU A 1 443 ? 48.769 111.676 58.817 1.00 36.69 443 GLU A O 1
ATOM 3268 N N . LEU A 1 444 ? 48.591 109.555 59.542 1.00 36.78 444 LEU A N 1
ATOM 3269 C CA . LEU A 1 444 ? 49.793 109.151 58.819 1.00 34.25 444 LEU A CA 1
ATOM 3270 C C . LEU A 1 444 ? 49.617 109.297 57.312 1.00 30.33 444 LEU A C 1
ATOM 3271 O O . LEU A 1 444 ? 50.595 109.533 56.593 1.00 32.45 444 LEU A O 1
ATOM 3276 N N . SER A 1 445 ? 48.386 109.168 56.813 1.00 33.08 445 SER A N 1
ATOM 3277 C CA . SER A 1 445 ? 48.140 109.350 55.388 1.00 32.34 445 SER A CA 1
ATOM 3278 C C . SER A 1 445 ? 48.331 110.798 54.959 1.00 35.41 445 SER A C 1
ATOM 3279 O O . SER A 1 445 ? 48.537 111.057 53.768 1.00 34.10 445 SER A O 1
ATOM 3282 N N . GLY A 1 446 ? 48.259 111.745 55.898 1.00 35.54 446 GLY A N 1
ATOM 3283 C CA . GLY A 1 446 ? 48.627 113.114 55.582 1.00 36.41 446 GLY A CA 1
ATOM 3284 C C . GLY A 1 446 ? 50.121 113.317 55.457 1.00 38.62 446 GLY A C 1
ATOM 3285 O O . GLY A 1 446 ? 50.560 114.292 54.839 1.00 42.08 446 GLY A O 1
ATOM 3286 N N . GLN A 1 447 ? 50.913 112.411 56.021 1.00 37.13 447 GLN A N 1
ATOM 3287 C CA . GLN A 1 447 ? 52.362 112.505 55.939 1.00 39.10 447 GLN A CA 1
ATOM 3288 C C . GLN A 1 447 ? 52.972 111.551 54.925 1.00 36.69 447 GLN A C 1
ATOM 3289 O O . GLN A 1 447 ? 54.094 111.797 54.470 1.00 33.28 447 GLN A O 1
ATOM 3295 N N . ILE A 1 448 ? 52.270 110.479 54.560 1.00 35.13 448 ILE A N 1
ATOM 3296 C CA . ILE A 1 448 ? 52.744 109.511 53.572 1.00 30.86 448 ILE A CA 1
ATOM 3297 C C . ILE A 1 448 ? 51.637 109.348 52.535 1.00 31.91 448 ILE A C 1
ATOM 3298 O O . ILE A 1 448 ? 50.568 108.808 52.845 1.00 31.63 448 ILE A O 1
ATOM 3303 N N . SER A 1 449 ? 51.888 109.802 51.306 1.00 30.58 449 SER A N 1
ATOM 3304 C CA . SER A 1 449 ? 50.811 109.842 50.318 1.00 38.44 449 SER A CA 1
ATOM 3305 C C . SER A 1 449 ? 50.584 108.494 49.625 1.00 33.32 449 SER A C 1
ATOM 3306 O O . SER A 1 449 ? 49.454 108.208 49.201 1.00 30.09 449 SER A O 1
ATOM 3309 N N . GLN A 1 450 ? 51.623 107.663 49.500 1.00 28.87 450 GLN A N 1
ATOM 3310 C CA . GLN A 1 450 ? 51.480 106.302 48.985 1.00 30.25 450 GLN A CA 1
ATOM 3311 C C . GLN A 1 450 ? 50.940 105.399 50.085 1.00 26.07 450 GLN A C 1
ATOM 3312 O O . GLN A 1 450 ? 51.677 105.033 51.010 1.00 24.66 450 GLN A O 1
ATOM 3318 N N . VAL A 1 451 ? 49.678 104.987 49.961 1.00 25.68 451 VAL A N 1
ATOM 3319 C CA . VAL A 1 451 ? 49.009 104.159 50.958 1.00 22.03 451 VAL A CA 1
ATOM 3320 C C . VAL A 1 451 ? 48.510 102.880 50.295 1.00 23.25 451 VAL A C 1
ATOM 3321 O O . VAL A 1 451 ? 47.829 102.935 49.265 1.00 24.01 451 VAL A O 1
ATOM 3325 N N . VAL A 1 452 ? 48.859 101.736 50.879 1.00 23.04 452 VAL A N 1
ATOM 3326 C CA . VAL A 1 452 ? 48.274 100.447 50.519 1.00 21.76 452 VAL A CA 1
ATOM 3327 C C . VAL A 1 452 ? 47.512 99.938 51.731 1.00 22.26 452 VAL A C 1
ATOM 3328 O O . VAL A 1 452 ? 48.120 99.621 52.762 1.00 22.03 452 VAL A O 1
ATOM 3332 N N . VAL A 1 453 ? 46.198 99.819 51.608 1.00 18.28 453 VAL A N 1
ATOM 3333 C CA . VAL A 1 453 ? 45.410 99.156 52.638 1.00 20.37 453 VAL A CA 1
ATOM 3334 C C . VAL A 1 453 ? 45.210 97.711 52.222 1.00 19.98 453 VAL A C 1
ATOM 3335 O O . VAL A 1 453 ? 44.680 97.436 51.136 1.00 19.07 453 VAL A O 1
ATOM 3339 N N . VAL A 1 454 ? 45.643 96.794 53.075 1.00 19.84 454 VAL A N 1
ATOM 3340 C CA . VAL A 1 454 ? 45.252 95.397 52.956 1.00 19.28 454 VAL A CA 1
ATOM 3341 C C . VAL A 1 454 ? 43.911 95.264 53.671 1.00 21.74 454 VAL A C 1
ATOM 3342 O O . VAL A 1 454 ? 43.822 95.468 54.885 1.00 20.43 454 VAL A O 1
ATOM 3346 N N . SER A 1 455 ? 42.850 94.979 52.916 1.00 19.12 455 SER A N 1
ATOM 3347 C CA . SER A 1 455 ? 41.547 94.798 53.535 1.00 22.13 455 SER A CA 1
ATOM 3348 C C . SER A 1 455 ? 41.341 93.331 53.913 1.00 21.92 455 SER A C 1
ATOM 3349 O O . SER A 1 455 ? 41.987 92.423 53.387 1.00 22.04 455 SER A O 1
ATOM 3352 N N . TYR A 1 456 ? 40.442 93.113 54.867 1.00 20.43 456 TYR A N 1
ATOM 3353 C CA . TYR A 1 456 ? 40.190 91.771 55.387 1.00 22.22 456 TYR A CA 1
ATOM 3354 C C . TYR A 1 456 ? 38.701 91.704 55.717 1.00 21.29 456 TYR A C 1
ATOM 3355 O O . TYR A 1 456 ? 38.275 92.160 56.782 1.00 21.10 456 TYR A O 1
ATOM 3364 N N . ASN A 1 457 ? 37.919 91.174 54.779 1.00 21.19 457 ASN A N 1
ATOM 3365 C CA . ASN A 1 457 ? 36.460 91.133 54.883 1.00 21.53 457 ASN A CA 1
ATOM 3366 C C . ASN A 1 457 ? 35.891 92.492 55.298 1.00 23.08 457 ASN A C 1
ATOM 3367 O O . ASN A 1 457 ? 35.022 92.593 56.165 1.00 23.11 457 ASN A O 1
ATOM 3372 N N . ALA A 1 458 ? 36.383 93.547 54.638 1.00 21.73 458 ALA A N 1
ATOM 3373 C CA . ALA A 1 458 ? 35.813 94.884 54.806 1.00 21.12 458 ALA A CA 1
ATOM 3374 C C . ALA A 1 458 ? 34.316 94.908 54.508 1.00 25.96 458 ALA A C 1
ATOM 3375 O O . ALA A 1 458 ? 33.584 95.747 55.054 1.00 25.37 458 ALA A O 1
ATOM 3377 N N . ILE A 1 459 ? 33.845 94.012 53.637 1.00 24.15 459 ILE A N 1
ATOM 3378 C CA . ILE A 1 459 ? 32.418 93.902 53.350 1.00 23.73 459 ILE A CA 1
ATOM 3379 C C . ILE A 1 459 ? 31.604 93.538 54.593 1.00 27.31 459 ILE A C 1
ATOM 3380 O O . ILE A 1 459 ? 30.409 93.843 54.661 1.00 30.00 459 ILE A O 1
ATOM 3385 N N . PHE A 1 460 ? 32.225 92.903 55.586 1.00 24.75 460 PHE A N 1
ATOM 3386 C CA . PHE A 1 460 ? 31.573 92.554 56.840 1.00 29.03 460 PHE A CA 1
ATOM 3387 C C . PHE A 1 460 ? 32.019 93.434 58.007 1.00 30.48 460 PHE A C 1
ATOM 3388 O O . PHE A 1 460 ? 31.662 93.146 59.150 1.00 29.94 460 PHE A O 1
ATOM 3396 N N . SER A 1 461 ? 32.817 94.477 57.769 1.00 26.35 461 SER A N 1
ATOM 3397 C CA . SER A 1 461 ? 33.365 95.284 58.860 1.00 26.91 461 SER A CA 1
ATOM 3398 C C . SER A 1 461 ? 33.196 96.753 58.493 1.00 30.47 461 SER A C 1
ATOM 3399 O O . SER A 1 461 ? 34.066 97.349 57.841 1.00 29.03 461 SER A O 1
ATOM 3402 N N . PRO A 1 462 ? 32.077 97.368 58.905 1.00 35.70 462 PRO A N 1
ATOM 3403 C CA . PRO A 1 462 ? 31.783 98.752 58.482 1.00 30.01 462 PRO A CA 1
ATOM 3404 C C . PRO A 1 462 ? 32.854 99.775 58.838 1.00 27.33 462 PRO A C 1
ATOM 3405 O O . PRO A 1 462 ? 33.106 100.685 58.038 1.00 32.74 462 PRO A O 1
ATOM 3409 N N . ASP A 1 463 ? 33.479 99.676 60.016 1.00 31.19 463 ASP A N 1
ATOM 3410 C CA . ASP A 1 463 ? 34.496 100.663 60.381 1.00 32.89 463 ASP A CA 1
ATOM 3411 C C . ASP A 1 463 ? 35.748 100.521 59.526 1.00 32.27 463 ASP A C 1
ATOM 3412 O O . ASP A 1 463 ? 36.433 101.518 59.254 1.00 27.07 463 ASP A O 1
ATOM 3417 N N . GLN A 1 464 ? 36.072 99.291 59.114 1.00 29.57 464 GLN A N 1
ATOM 3418 C CA . GLN A 1 464 ? 37.166 99.089 58.174 1.00 28.05 464 GLN A CA 1
ATOM 3419 C C . GLN A 1 464 ? 36.835 99.701 56.819 1.00 26.61 464 GLN A C 1
ATOM 3420 O O . GLN A 1 464 ? 37.659 100.408 56.228 1.00 25.49 464 GLN A O 1
ATOM 3426 N N . ALA A 1 465 ? 35.629 99.437 56.305 1.00 23.65 465 ALA A N 1
ATOM 3427 C CA . ALA A 1 465 ? 35.266 99.961 54.993 1.00 27.08 465 ALA A CA 1
ATOM 3428 C C . ALA A 1 465 ? 35.200 101.482 55.007 1.00 28.33 465 ALA A C 1
ATOM 3429 O O . ALA A 1 465 ? 35.582 102.139 54.030 1.00 28.70 465 ALA A O 1
ATOM 3431 N N . ALA A 1 466 ? 34.725 102.059 56.111 1.00 30.99 466 ALA A N 1
ATOM 3432 C CA . ALA A 1 466 ? 34.618 103.512 56.201 1.00 27.69 466 ALA A CA 1
ATOM 3433 C C . ALA A 1 466 ? 35.992 104.170 56.200 1.00 27.19 466 ALA A C 1
ATOM 3434 O O . ALA A 1 466 ? 36.182 105.210 55.560 1.00 31.99 466 ALA A O 1
ATOM 3436 N N . LEU A 1 467 ? 36.962 103.580 56.909 1.00 29.33 467 LEU A N 1
ATOM 3437 C CA . LEU A 1 467 ? 38.328 104.085 56.859 1.00 28.84 467 LEU A CA 1
ATOM 3438 C C . LEU A 1 467 ? 38.860 104.071 55.433 1.00 29.26 467 LEU A C 1
ATOM 3439 O O . LEU A 1 467 ? 39.442 105.056 54.963 1.00 25.81 467 LEU A O 1
ATOM 3444 N N . ILE A 1 468 ? 38.659 102.957 54.722 1.00 27.33 468 ILE A N 1
ATOM 3445 C CA . ILE A 1 468 ? 39.152 102.853 53.352 1.00 24.97 468 ILE A CA 1
ATOM 3446 C C . ILE A 1 468 ? 38.493 103.901 52.463 1.00 26.24 468 ILE A C 1
ATOM 3447 O O . ILE A 1 468 ? 39.161 104.587 51.678 1.00 25.73 468 ILE A O 1
ATOM 3452 N N . GLU A 1 469 ? 37.165 104.018 52.550 1.00 27.68 469 GLU A N 1
ATOM 3453 C CA . GLU A 1 469 ? 36.459 105.015 51.751 1.00 29.10 469 GLU A CA 1
ATOM 3454 C C . GLU A 1 469 ? 36.910 106.432 52.092 1.00 28.30 469 GLU A C 1
ATOM 3455 O O . GLU A 1 469 ? 36.965 107.295 51.208 1.00 30.40 469 GLU A O 1
ATOM 3461 N N . ALA A 1 470 ? 37.257 106.683 53.355 1.00 31.40 470 ALA A N 1
ATOM 3462 C CA . ALA A 1 470 ? 37.770 107.997 53.739 1.00 30.37 470 ALA A CA 1
ATOM 3463 C C . ALA A 1 470 ? 39.110 108.275 53.070 1.00 34.91 470 ALA A C 1
ATOM 3464 O O . ALA A 1 470 ? 39.329 109.358 52.507 1.00 30.79 470 ALA A O 1
ATOM 3466 N N . LEU A 1 471 ? 40.019 107.297 53.115 1.00 26.69 471 LEU A N 1
ATOM 3467 C CA . LEU A 1 471 ? 41.311 107.453 52.460 1.00 28.95 471 LEU A CA 1
ATOM 3468 C C . LEU A 1 471 ? 41.142 107.624 50.960 1.00 29.34 471 LEU A C 1
ATOM 3469 O O . LEU A 1 471 ? 41.904 108.360 50.320 1.00 30.05 471 LEU A O 1
ATOM 3474 N N . ALA A 1 472 ? 40.152 106.944 50.381 1.00 26.21 472 ALA A N 1
ATOM 3475 C CA . ALA A 1 472 ? 39.916 107.030 48.947 1.00 30.62 472 ALA A CA 1
ATOM 3476 C C . ALA A 1 472 ? 39.439 108.410 48.532 1.00 31.65 472 ALA A C 1
ATOM 3477 O O . ALA A 1 472 ? 39.603 108.783 47.365 1.00 32.96 472 ALA A O 1
ATOM 3479 N N . ALA A 1 473 ? 38.857 109.169 49.457 1.00 31.89 473 ALA A N 1
ATOM 3480 C CA . ALA A 1 473 ? 38.361 110.508 49.169 1.00 34.49 473 ALA A CA 1
ATOM 3481 C C . ALA A 1 473 ? 39.411 111.597 49.369 1.00 40.52 473 ALA A C 1
ATOM 3482 O O . ALA A 1 473 ? 39.154 112.754 49.019 1.00 41.74 473 ALA A O 1
ATOM 3484 N N . LYS A 1 474 ? 40.576 111.266 49.918 1.00 38.81 474 LYS A N 1
ATOM 3485 C CA . LYS A 1 474 ? 41.616 112.270 50.144 1.00 39.94 474 LYS A CA 1
ATOM 3486 C C . LYS A 1 474 ? 42.371 112.546 48.849 1.00 42.17 474 LYS A C 1
ATOM 3487 O O . LYS A 1 474 ? 43.039 111.646 48.331 1.00 40.27 474 LYS A O 1
ATOM 3493 N N . PRO A 1 475 ? 42.313 113.767 48.306 1.00 51.33 475 PRO A N 1
ATOM 3494 C CA . PRO A 1 475 ? 42.971 114.027 47.013 1.00 47.11 475 PRO A CA 1
ATOM 3495 C C . PRO A 1 475 ? 44.487 113.997 47.084 1.00 44.55 475 PRO A C 1
ATOM 3496 O O . PRO A 1 475 ? 45.138 113.910 46.036 1.00 46.42 475 PRO A O 1
ATOM 3500 N N . ASP A 1 476 ? 45.068 114.068 48.276 1.00 40.72 476 ASP A N 1
ATOM 3501 C CA . ASP A 1 476 ? 46.511 114.023 48.459 1.00 40.76 476 ASP A CA 1
ATOM 3502 C C . ASP A 1 476 ? 47.040 112.605 48.656 1.00 42.80 476 ASP A C 1
ATOM 3503 O O . ASP A 1 476 ? 48.236 112.434 48.920 1.00 39.84 476 ASP A O 1
ATOM 3508 N N . VAL A 1 477 ? 46.182 111.594 48.551 1.00 38.80 477 VAL A N 1
ATOM 3509 C CA . VAL A 1 477 ? 46.537 110.208 48.828 1.00 33.24 477 VAL A CA 1
ATOM 3510 C C . VAL A 1 477 ? 46.420 109.414 47.533 1.00 34.00 477 VAL A C 1
ATOM 3511 O O . VAL A 1 477 ? 45.440 109.561 46.793 1.00 30.59 477 VAL A O 1
ATOM 3515 N N . GLN A 1 478 ? 47.427 108.590 47.250 1.00 30.53 478 GLN A N 1
ATOM 3516 C CA . GLN A 1 478 ? 47.353 107.592 46.185 1.00 29.74 478 GLN A CA 1
ATOM 3517 C C . GLN A 1 478 ? 47.122 106.250 46.871 1.00 30.11 478 GLN A C 1
ATOM 3518 O O . GLN A 1 478 ? 48.051 105.660 47.433 1.00 28.00 478 GLN A O 1
ATOM 3524 N N . LEU A 1 479 ? 45.872 105.794 46.855 1.00 27.71 479 LEU A N 1
ATOM 3525 C CA . LEU A 1 479 ? 45.432 104.636 47.626 1.00 25.53 479 LEU A CA 1
ATOM 3526 C C . LEU A 1 479 ? 45.313 103.415 46.721 1.00 25.30 479 LEU A C 1
ATOM 3527 O O . LEU A 1 479 ? 44.673 103.482 45.667 1.00 26.24 479 LEU A O 1
ATOM 3532 N N . ILE A 1 480 ? 45.931 102.309 47.134 1.00 22.82 480 ILE A N 1
ATOM 3533 C CA . ILE A 1 480 ? 45.691 100.987 46.563 1.00 23.40 480 ILE A CA 1
ATOM 3534 C C . ILE A 1 480 ? 45.066 100.122 47.652 1.00 22.55 480 ILE A C 1
ATOM 3535 O O . ILE A 1 480 ? 45.529 100.129 48.796 1.00 22.69 480 ILE A O 1
ATOM 3540 N N . VAL A 1 481 ? 44.035 99.360 47.305 1.00 22.34 481 VAL A N 1
ATOM 3541 C CA . VAL A 1 481 ? 43.442 98.393 48.224 1.00 20.16 481 VAL A CA 1
ATOM 3542 C C . VAL A 1 481 ? 43.713 96.991 47.684 1.00 20.04 481 VAL A C 1
ATOM 3543 O O . VAL A 1 481 ? 43.536 96.731 46.489 1.00 20.88 481 VAL A O 1
ATOM 3547 N N . ALA A 1 482 ? 44.167 96.101 48.559 1.00 19.08 482 ALA A N 1
ATOM 3548 C CA . ALA A 1 482 ? 44.385 94.700 48.227 1.00 19.52 482 ALA A CA 1
ATOM 3549 C C . ALA A 1 482 ? 43.664 93.864 49.271 1.00 20.59 482 ALA A C 1
ATOM 3550 O O . ALA A 1 482 ? 43.995 93.935 50.457 1.00 20.53 482 ALA A O 1
ATOM 3552 N N . SER A 1 483 ? 42.666 93.097 48.842 1.00 20.11 483 SER A N 1
ATOM 3553 C CA . SER A 1 483 ? 41.900 92.288 49.776 1.00 17.95 483 SER A CA 1
ATOM 3554 C C . SER A 1 483 ? 42.659 91.003 50.067 1.00 20.51 483 SER A C 1
ATOM 3555 O O . SER A 1 483 ? 43.133 90.327 49.144 1.00 20.89 483 SER A O 1
ATOM 3558 N N . ALA A 1 484 ? 42.784 90.679 51.353 1.00 18.88 484 ALA A N 1
ATOM 3559 C CA . ALA A 1 484 ? 43.480 89.480 51.806 1.00 20.69 484 ALA A CA 1
ATOM 3560 C C . ALA A 1 484 ? 42.531 88.464 52.427 1.00 19.76 484 ALA A C 1
ATOM 3561 O O . ALA A 1 484 ? 42.984 87.504 53.066 1.00 18.53 484 ALA A O 1
ATOM 3563 N N . ARG A 1 485 ? 41.224 88.666 52.286 1.00 19.20 485 ARG A N 1
ATOM 3564 C CA . ARG A 1 485 ? 40.309 87.551 52.457 1.00 19.11 485 ARG A CA 1
ATOM 3565 C C . ARG A 1 485 ? 39.273 87.599 51.333 1.00 17.37 485 ARG A C 1
ATOM 3566 O O . ARG A 1 485 ? 39.656 87.453 50.168 1.00 18.53 485 ARG A O 1
ATOM 3574 N N . ASN A 1 486 ? 37.984 87.782 51.626 1.00 18.57 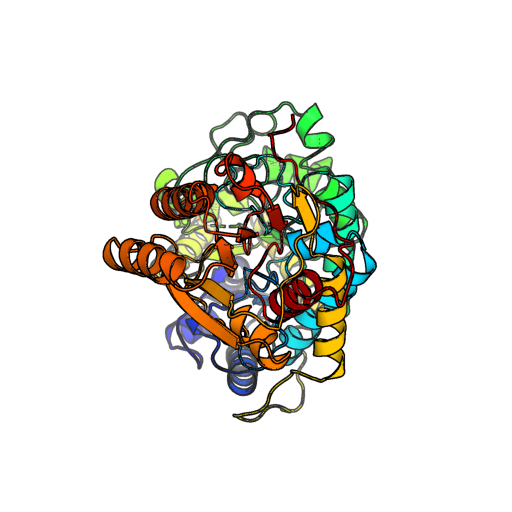486 ASN A N 1
ATOM 3575 C CA . ASN A 1 486 ? 37.002 87.711 50.544 1.00 18.82 486 ASN A CA 1
ATOM 3576 C C . ASN A 1 486 ? 37.249 88.835 49.540 1.00 20.05 486 ASN A C 1
ATOM 3577 O O . ASN A 1 486 ? 37.466 89.986 49.937 1.00 22.86 486 ASN A O 1
ATOM 3582 N N . PRO A 1 487 ? 37.204 88.546 48.232 1.00 18.01 487 PRO A N 1
ATOM 3583 C CA . PRO A 1 487 ? 37.414 89.603 47.235 1.00 17.05 487 PRO A CA 1
ATOM 3584 C C . PRO A 1 487 ? 36.218 90.518 47.078 1.00 21.09 487 PRO A C 1
ATOM 3585 O O . PRO A 1 487 ? 36.332 91.543 46.395 1.00 21.88 487 PRO A O 1
ATOM 3589 N N . PHE A 1 488 ? 35.092 90.195 47.713 1.00 18.08 488 PHE A N 1
ATOM 3590 C CA . PHE A 1 488 ? 33.859 90.958 47.567 1.00 21.05 488 PHE A CA 1
ATOM 3591 C C . PHE A 1 488 ? 33.887 92.277 48.331 1.00 23.39 488 PHE A C 1
ATOM 3592 O O . PHE A 1 488 ? 32.921 93.048 48.247 1.00 22.14 488 PHE A O 1
ATOM 3600 N N . ASP A 1 489 ? 34.980 92.556 49.053 1.00 20.56 489 ASP A N 1
ATOM 3601 C CA . ASP A 1 489 ? 35.169 93.860 49.680 1.00 22.16 489 ASP A CA 1
ATOM 3602 C C . ASP A 1 489 ? 34.943 95.001 48.698 1.00 21.14 489 ASP A C 1
ATOM 3603 O O . ASP A 1 489 ? 34.445 96.067 49.080 1.00 21.56 489 ASP A O 1
ATOM 3608 N N . ILE A 1 490 ? 35.326 94.805 47.430 1.00 20.58 490 ILE A N 1
ATOM 3609 C CA . ILE A 1 490 ? 35.208 95.873 46.436 1.00 22.68 490 ILE A CA 1
ATOM 3610 C C . ILE A 1 490 ? 33.772 96.374 46.340 1.00 25.52 490 ILE A C 1
ATOM 3611 O O . ILE A 1 490 ? 33.540 97.537 45.990 1.00 23.29 490 ILE A O 1
ATOM 3616 N N . ASN A 1 491 ? 32.791 95.504 46.626 1.00 22.35 491 ASN A N 1
ATOM 3617 C CA . ASN A 1 491 ? 31.375 95.869 46.551 1.00 23.41 491 ASN A CA 1
ATOM 3618 C C . ASN A 1 491 ? 30.999 96.937 47.567 1.00 25.83 491 ASN A C 1
ATOM 3619 O O . ASN A 1 491 ? 29.994 97.634 47.376 1.00 24.83 491 ASN A O 1
ATOM 3624 N N . ALA A 1 492 ? 31.771 97.066 48.643 1.00 21.99 492 ALA A N 1
ATOM 3625 C CA . ALA A 1 492 ? 31.541 98.054 49.682 1.00 26.05 492 ALA A CA 1
ATOM 3626 C C . ALA A 1 492 ? 32.445 99.272 49.552 1.00 26.73 492 ALA A C 1
ATOM 3627 O O . ALA A 1 492 ? 32.444 100.117 50.450 1.00 24.70 492 ALA A O 1
ATOM 3629 N N . LEU A 1 493 ? 33.212 99.381 48.464 1.00 22.04 493 LEU A N 1
ATOM 3630 C CA . LEU A 1 493 ? 34.262 100.398 48.327 1.00 25.36 493 LEU A CA 1
ATOM 3631 C C . LEU A 1 493 ? 34.131 101.151 47.002 1.00 26.29 493 LEU A C 1
ATOM 3632 O O . LEU A 1 493 ? 35.026 101.109 46.152 1.00 25.56 493 LEU A O 1
ATOM 3637 N N . PRO A 1 494 ? 33.032 101.885 46.803 1.00 29.00 494 PRO A N 1
ATOM 3638 C CA . PRO A 1 494 ? 32.796 102.491 45.481 1.00 28.26 494 PRO A CA 1
ATOM 3639 C C . PRO A 1 494 ? 33.773 103.601 45.108 1.00 27.46 494 PRO A C 1
ATOM 3640 O O . PRO A 1 494 ? 33.927 103.876 43.912 1.00 31.52 494 PRO A O 1
ATOM 3644 N N . THR A 1 495 ? 34.445 104.230 46.072 1.00 27.18 495 THR A N 1
ATOM 3645 C CA . THR A 1 495 ? 35.371 105.320 45.787 1.00 29.35 495 THR A CA 1
ATOM 3646 C C . THR A 1 495 ? 36.784 104.839 45.486 1.00 31.65 495 THR A C 1
ATOM 3647 O O . THR A 1 495 ? 37.591 105.609 44.946 1.00 29.66 495 THR A O 1
ATOM 3651 N N . VAL A 1 496 ? 37.095 103.581 45.809 1.00 27.31 496 VAL A N 1
ATOM 3652 C CA . VAL A 1 496 ? 38.444 103.059 45.602 1.00 26.25 496 VAL A CA 1
ATOM 3653 C C . VAL A 1 496 ? 38.727 102.977 44.110 1.00 27.44 496 VAL A C 1
ATOM 3654 O O . VAL A 1 496 ? 37.886 102.520 43.328 1.00 27.03 496 VAL A O 1
ATOM 3658 N N . LYS A 1 497 ? 39.908 103.443 43.701 1.00 24.28 497 LYS A N 1
ATOM 3659 C CA . LYS A 1 497 ? 40.257 103.447 42.283 1.00 27.28 497 LYS A CA 1
ATOM 3660 C C . LYS A 1 497 ? 41.029 102.209 41.842 1.00 26.29 497 LYS A C 1
ATOM 3661 O O . LYS A 1 497 ? 40.963 101.841 40.663 1.00 26.87 497 LYS A O 1
ATOM 3667 N N . THR A 1 498 ? 41.772 101.575 42.749 1.00 22.55 498 THR A N 1
ATOM 3668 C CA . THR A 1 498 ? 42.631 100.438 42.431 1.00 21.93 498 THR A CA 1
ATOM 3669 C C . THR A 1 498 ? 42.398 99.362 43.477 1.00 20.59 498 THR A C 1
ATOM 3670 O O . THR A 1 498 ? 42.636 99.598 44.665 1.00 22.59 498 THR A O 1
ATOM 3674 N N . PHE A 1 499 ? 41.941 98.185 43.036 1.00 21.86 499 PHE A N 1
ATOM 3675 C CA . PHE A 1 499 ? 41.567 97.104 43.945 1.00 18.45 499 PHE A CA 1
ATOM 3676 C C . PHE A 1 499 ? 42.126 95.787 43.429 1.00 18.75 499 PHE A C 1
ATOM 3677 O O . PHE A 1 499 ? 41.838 95.388 42.295 1.00 21.35 499 PHE A O 1
ATOM 3685 N N . PHE A 1 500 ? 42.893 95.104 44.273 1.00 17.99 500 PHE A N 1
ATOM 3686 C CA . PHE A 1 500 ? 43.434 93.778 44.001 1.00 19.32 500 PHE A CA 1
ATOM 3687 C C . PHE A 1 500 ? 42.772 92.759 44.919 1.00 19.17 500 PHE A C 1
ATOM 3688 O O . PHE A 1 500 ? 42.327 93.092 46.019 1.00 19.79 500 PHE A O 1
ATOM 3696 N N . ALA A 1 501 ? 42.760 91.495 44.485 1.00 20.01 501 ALA A N 1
ATOM 3697 C CA . ALA A 1 501 ? 42.369 90.389 45.351 1.00 18.60 501 ALA A CA 1
ATOM 3698 C C . ALA A 1 501 ? 43.538 89.428 45.504 1.00 18.42 501 ALA A C 1
ATOM 3699 O O . ALA A 1 501 ? 44.121 88.984 44.506 1.00 19.87 501 ALA A O 1
ATOM 3701 N N . ALA A 1 502 ? 43.864 89.092 46.752 1.00 17.56 502 ALA A N 1
ATOM 3702 C CA . ALA A 1 502 ? 44.823 88.036 47.047 1.00 17.50 502 ALA A CA 1
ATOM 3703 C C . ALA A 1 502 ? 44.193 86.796 47.663 1.00 16.94 502 ALA A C 1
ATOM 3704 O O . ALA A 1 502 ? 44.868 85.759 47.743 1.00 17.78 502 ALA A O 1
ATOM 3706 N N . TYR A 1 503 ? 42.943 86.874 48.121 1.00 18.37 503 TYR A N 1
ATOM 3707 C CA . TYR A 1 503 ? 42.132 85.756 48.614 1.00 18.11 503 TYR A CA 1
ATOM 3708 C C . TYR A 1 503 ? 42.637 85.157 49.924 1.00 18.50 503 TYR A C 1
ATOM 3709 O O . TYR A 1 503 ? 42.052 84.171 50.409 1.00 19.13 503 TYR A O 1
ATOM 3718 N N . GLU A 1 504 ? 43.694 85.704 50.516 1.00 18.61 504 GLU A N 1
ATOM 3719 C CA . GLU A 1 504 ? 44.271 85.177 51.750 1.00 18.99 504 GLU A CA 1
ATOM 3720 C C . GLU A 1 504 ? 45.418 86.102 52.140 1.00 19.99 504 GLU A C 1
ATOM 3721 O O . GLU A 1 504 ? 45.861 86.937 51.344 1.00 19.42 504 GLU A O 1
ATOM 3727 N N . ASN A 1 505 ? 45.891 85.955 53.383 1.00 18.86 505 ASN A N 1
ATOM 3728 C CA . ASN A 1 505 ? 47.027 86.728 53.881 1.00 20.62 505 ASN A CA 1
ATOM 3729 C C . ASN A 1 505 ? 48.239 85.842 54.167 1.00 22.49 505 ASN A C 1
ATOM 3730 O O . ASN A 1 505 ? 49.046 86.145 55.050 1.00 23.09 505 ASN A O 1
ATOM 3735 N N . THR A 1 506 ? 48.364 84.737 53.433 1.00 22.05 506 THR A N 1
ATOM 3736 C CA . THR A 1 506 ? 49.467 83.800 53.594 1.00 20.19 506 THR A CA 1
ATOM 3737 C C . THR A 1 506 ? 50.798 84.437 53.202 1.00 21.83 506 THR A C 1
ATOM 3738 O O . THR A 1 506 ? 50.825 85.438 52.482 1.00 18.76 506 THR A O 1
ATOM 3742 N N . PRO A 1 507 ? 51.923 83.845 53.631 1.00 20.77 507 PRO A N 1
ATOM 3743 C CA . PRO A 1 507 ? 53.223 84.386 53.205 1.00 21.76 507 PRO A CA 1
ATOM 3744 C C . PRO A 1 507 ? 53.372 84.473 51.696 1.00 20.69 507 PRO A C 1
ATOM 3745 O O . PRO A 1 507 ? 53.810 85.509 51.184 1.00 19.42 507 PRO A O 1
ATOM 3749 N N . SER A 1 508 ? 52.999 83.413 50.963 1.00 19.28 508 SER A N 1
ATOM 3750 C CA . SER A 1 508 ? 53.214 83.413 49.521 1.00 18.97 508 SER A CA 1
ATOM 3751 C C . SER A 1 508 ? 52.277 84.378 48.806 1.00 19.31 508 SER A C 1
ATOM 3752 O O . SER A 1 508 ? 52.650 84.928 47.767 1.00 17.03 508 SER A O 1
ATOM 3755 N N . ALA A 1 509 ? 51.064 84.588 49.330 1.00 19.15 509 ALA A N 1
ATOM 3756 C CA . ALA A 1 509 ? 50.151 85.539 48.701 1.00 17.21 509 ALA A CA 1
ATOM 3757 C C . ALA A 1 509 ? 50.644 86.966 48.893 1.00 18.79 509 ALA A C 1
ATOM 3758 O O . ALA A 1 509 ? 50.532 87.796 47.988 1.00 18.80 509 ALA A O 1
ATOM 3760 N N . MET A 1 510 ? 51.217 87.262 50.057 1.00 18.97 510 MET A N 1
ATOM 3761 C CA . MET A 1 510 ? 51.716 88.610 50.284 1.00 19.82 510 MET A CA 1
ATOM 3762 C C . MET A 1 510 ? 53.008 88.860 49.518 1.00 18.92 510 MET A C 1
ATOM 3763 O O . MET A 1 510 ? 53.252 89.991 49.073 1.00 19.35 510 MET A O 1
ATOM 3768 N N . ARG A 1 511 ? 53.831 87.826 49.336 1.00 18.43 511 ARG A N 1
ATOM 3769 C CA . ARG A 1 511 ? 55.010 87.959 48.481 1.00 18.39 511 ARG A CA 1
ATOM 3770 C C . ARG A 1 511 ? 54.601 88.282 47.054 1.00 17.04 511 ARG A C 1
ATOM 3771 O O . ARG A 1 511 ? 55.127 89.218 46.446 1.00 18.41 511 ARG A O 1
ATOM 3779 N N . ALA A 1 512 ? 53.640 87.523 46.514 1.00 18.06 512 ALA A N 1
ATOM 3780 C CA . ALA A 1 512 ? 53.178 87.749 45.150 1.00 19.38 512 ALA A CA 1
ATOM 3781 C C . ALA A 1 512 ? 52.534 89.120 45.015 1.00 17.11 512 ALA A C 1
ATOM 3782 O O . ALA A 1 512 ? 52.742 89.820 44.018 1.00 17.45 512 ALA A O 1
ATOM 3784 N N . LEU A 1 513 ? 51.744 89.517 46.013 1.00 18.19 513 LEU A N 1
ATOM 3785 C CA . LEU A 1 513 ? 51.131 90.837 45.974 1.00 19.75 513 LEU A CA 1
ATOM 3786 C C . LEU A 1 513 ? 52.190 91.931 45.930 1.00 21.31 513 LEU A C 1
ATOM 3787 O O . LEU A 1 513 ? 52.058 92.900 45.176 1.00 18.70 513 LEU A O 1
ATOM 3792 N N . ALA A 1 514 ? 53.245 91.798 46.742 1.00 18.98 514 ALA A N 1
ATOM 3793 C CA . ALA A 1 514 ? 54.328 92.776 46.709 1.00 19.32 514 ALA A CA 1
ATOM 3794 C C . ALA A 1 514 ? 54.976 92.825 45.333 1.00 19.38 514 ALA A C 1
ATOM 3795 O O . ALA A 1 514 ? 55.273 93.910 44.817 1.00 21.20 514 ALA A O 1
ATOM 3797 N N . LEU A 1 515 ? 55.202 91.659 44.720 1.00 18.34 515 LEU A N 1
ATOM 3798 C CA . LEU A 1 515 ? 55.819 91.637 43.395 1.00 17.86 515 LEU A CA 1
ATOM 3799 C C . LEU A 1 515 ? 54.934 92.322 42.356 1.00 20.45 515 LEU A C 1
ATOM 3800 O O . LEU A 1 515 ? 55.437 92.961 41.429 1.00 18.65 515 LEU A O 1
ATOM 3805 N N . VAL A 1 516 ? 53.614 92.179 42.478 1.00 19.81 516 VAL A N 1
ATOM 3806 C CA . VAL A 1 516 ? 52.710 92.868 41.556 1.00 19.52 516 VAL A CA 1
ATOM 3807 C C . VAL A 1 516 ? 52.792 94.378 41.759 1.00 21.40 516 VAL A C 1
ATOM 3808 O O . VAL A 1 516 ? 52.957 95.146 40.799 1.00 20.38 516 VAL A O 1
ATOM 3812 N N . LEU A 1 517 ? 52.662 94.824 43.014 1.00 19.00 517 LEU A N 1
ATOM 3813 C CA . LEU A 1 517 ? 52.615 96.247 43.332 1.00 19.92 517 LEU A CA 1
ATOM 3814 C C . LEU A 1 517 ? 53.912 96.965 42.990 1.00 22.26 517 LEU A C 1
ATOM 3815 O O . LEU A 1 517 ? 53.890 98.177 42.756 1.00 22.31 517 LEU A O 1
ATOM 3820 N N . THR A 1 518 ? 55.039 96.253 42.953 1.00 21.62 518 THR A N 1
ATOM 3821 C CA . THR A 1 518 ? 56.314 96.847 42.582 1.00 22.73 518 THR A CA 1
ATOM 3822 C C . THR A 1 518 ? 56.666 96.620 41.111 1.00 25.74 518 THR A C 1
ATOM 3823 O O . THR A 1 518 ? 57.795 96.897 40.707 1.00 25.87 518 THR A O 1
ATOM 3827 N N . GLY A 1 519 ? 55.739 96.099 40.307 1.00 21.53 519 GLY A N 1
ATOM 3828 C CA . GLY A 1 519 ? 56.016 95.942 38.889 1.00 20.86 519 GLY A CA 1
ATOM 3829 C C . GLY A 1 519 ? 56.971 94.825 38.527 1.00 24.29 519 GLY A C 1
ATOM 3830 O O . GLY A 1 519 ? 57.475 94.789 37.400 1.00 21.92 519 GLY A O 1
ATOM 3831 N N . GLN A 1 520 ? 57.241 93.903 39.451 1.00 19.82 520 GLN A N 1
ATOM 3832 C CA . GLN A 1 520 ? 58.157 92.815 39.137 1.00 21.50 520 GLN A CA 1
ATOM 3833 C C . GLN A 1 520 ? 57.471 91.681 38.383 1.00 20.30 520 GLN A C 1
ATOM 3834 O O . GLN A 1 520 ? 58.108 91.032 37.543 1.00 19.58 520 GLN A O 1
ATOM 3840 N N . ILE A 1 521 ? 56.191 91.420 38.662 1.00 17.96 521 ILE A N 1
ATOM 3841 C CA . ILE A 1 521 ? 55.421 90.444 37.899 1.00 19.27 521 ILE A CA 1
ATOM 3842 C C . ILE A 1 521 ? 54.116 91.089 37.459 1.00 21.63 521 ILE A C 1
ATOM 3843 O O . ILE A 1 521 ? 53.651 92.074 38.037 1.00 17.96 521 ILE A O 1
ATOM 3848 N N . ALA A 1 522 ? 53.537 90.532 36.406 1.00 17.62 522 ALA A N 1
ATOM 3849 C CA . ALA A 1 522 ? 52.244 90.979 35.925 1.00 20.86 522 ALA A CA 1
ATOM 3850 C C . ALA A 1 522 ? 51.134 90.217 36.639 1.00 23.90 522 ALA A C 1
ATOM 3851 O O . ALA A 1 522 ? 51.335 89.114 37.151 1.00 22.96 522 ALA A O 1
ATOM 3853 N N . VAL A 1 523 ? 49.943 90.812 36.652 1.00 22.51 523 VAL A N 1
ATOM 3854 C CA A VAL A 1 523 ? 48.797 90.116 37.221 0.50 24.25 523 VAL A CA 1
ATOM 3855 C CA B VAL A 1 523 ? 48.768 90.149 37.199 0.50 24.25 523 VAL A CA 1
ATOM 3856 C C . VAL A 1 523 ? 48.328 89.055 36.238 1.00 23.87 523 VAL A C 1
ATOM 3857 O O . VAL A 1 523 ? 48.190 89.302 35.034 1.00 22.00 523 VAL A O 1
ATOM 3864 N N . GLN A 1 524 ? 48.108 87.849 36.753 1.00 22.82 524 GLN A N 1
ATOM 3865 C CA . GLN A 1 524 ? 47.605 86.752 35.934 1.00 22.27 524 GLN A CA 1
ATOM 3866 C C . GLN A 1 524 ? 46.298 86.169 36.447 1.00 22.39 524 GLN A C 1
ATOM 3867 O O . GLN A 1 524 ? 45.662 85.399 35.720 1.00 19.42 524 GLN A O 1
ATOM 3873 N N . GLY A 1 525 ? 45.880 86.509 37.660 1.00 20.15 525 GLY A N 1
ATOM 3874 C CA . GLY A 1 525 ? 44.725 85.860 38.244 1.00 19.60 525 GLY A CA 1
ATOM 3875 C C . GLY A 1 525 ? 43.437 86.316 37.597 1.00 20.78 525 GLY A C 1
ATOM 3876 O O . GLY A 1 525 ? 43.347 87.397 37.017 1.00 20.14 525 GLY A O 1
ATOM 3877 N N . THR A 1 526 ? 42.419 85.471 37.705 1.00 19.78 526 THR A N 1
ATOM 3878 C CA . THR A 1 526 ? 41.081 85.784 37.220 1.00 22.42 526 THR A CA 1
ATOM 3879 C C . THR A 1 526 ? 40.102 85.596 38.367 1.00 22.32 526 THR A C 1
ATOM 3880 O O . THR A 1 526 ? 40.100 84.540 39.002 1.00 21.41 526 THR A O 1
ATOM 3884 N N . LEU A 1 527 ? 39.273 86.602 38.632 1.00 20.23 527 LEU A N 1
ATOM 3885 C CA . LEU A 1 527 ? 38.296 86.501 39.710 1.00 17.80 527 LEU A CA 1
ATOM 3886 C C . LEU A 1 527 ? 37.449 85.235 39.547 1.00 19.84 527 LEU A C 1
ATOM 3887 O O . LEU A 1 527 ? 36.759 85.088 38.525 1.00 18.29 527 LEU A O 1
ATOM 3892 N N . PRO A 1 528 ? 37.496 84.294 40.492 1.00 21.10 528 PRO A N 1
ATOM 3893 C CA . PRO A 1 528 ? 36.852 82.991 40.283 1.00 18.48 528 PRO A CA 1
ATOM 3894 C C . PRO A 1 528 ? 35.425 82.877 40.804 1.00 20.35 528 PRO A C 1
ATOM 3895 O O . PRO A 1 528 ? 34.812 81.821 40.618 1.00 17.84 528 PRO A O 1
ATOM 3899 N N . ALA A 1 529 ? 34.883 83.909 41.442 1.00 18.85 529 ALA A N 1
ATOM 3900 C CA . ALA A 1 529 ? 33.530 83.892 41.984 1.00 20.09 529 ALA A CA 1
ATOM 3901 C C . ALA A 1 529 ? 32.896 85.251 41.753 1.00 21.09 529 ALA A C 1
ATOM 3902 O O . ALA A 1 529 ? 33.601 86.270 41.717 1.00 24.36 529 ALA A O 1
ATOM 3904 N N . PRO A 1 530 ? 31.574 85.313 41.593 1.00 20.20 530 PRO A N 1
ATOM 3905 C CA . PRO A 1 530 ? 30.944 86.546 41.116 1.00 19.93 530 PRO A CA 1
ATOM 3906 C C . PRO A 1 530 ? 30.765 87.589 42.210 1.00 20.32 530 PRO A C 1
ATOM 3907 O O . PRO A 1 530 ? 30.572 87.279 43.389 1.00 18.91 530 PRO A O 1
ATOM 3911 N N . LEU A 1 531 ? 30.798 88.851 41.785 1.00 22.07 531 LEU A N 1
ATOM 3912 C CA . LEU A 1 531 ? 30.563 89.959 42.703 1.00 22.15 531 LEU A CA 1
ATOM 3913 C C . LEU A 1 531 ? 29.086 90.140 43.023 1.00 23.43 531 LEU A C 1
ATOM 3914 O O . LEU A 1 531 ? 28.756 90.837 43.985 1.00 22.77 531 LEU A O 1
ATOM 3919 N N . THR A 1 532 ? 28.194 89.548 42.227 1.00 23.95 532 THR A N 1
ATOM 3920 C CA A THR A 1 532 ? 26.760 89.539 42.480 0.42 23.73 532 THR A CA 1
ATOM 3921 C CA B THR A 1 532 ? 26.776 89.528 42.541 0.58 23.70 532 THR A CA 1
ATOM 3922 C C . THR A 1 532 ? 26.269 88.099 42.440 1.00 23.86 532 THR A C 1
ATOM 3923 O O . THR A 1 532 ? 26.758 87.302 41.637 1.00 24.60 532 THR A O 1
ATOM 3930 N N . VAL A 1 533 ? 25.296 87.777 43.294 1.00 23.45 533 VAL A N 1
ATOM 3931 C CA . VAL A 1 533 ? 24.812 86.403 43.391 1.00 26.79 533 VAL A CA 1
ATOM 3932 C C . VAL A 1 533 ? 24.297 85.912 42.039 1.00 29.45 533 VAL A C 1
ATOM 3933 O O . VAL A 1 533 ? 23.672 86.660 41.272 1.00 24.80 533 VAL A O 1
ATOM 3937 N N . THR A 1 534 ? 24.595 84.651 41.725 1.00 27.35 534 THR A N 1
ATOM 3938 C CA . THR A 1 534 ? 24.081 83.995 40.530 1.00 29.59 534 THR A CA 1
ATOM 3939 C C . THR A 1 534 ? 23.042 82.952 40.924 1.00 31.22 534 THR A C 1
ATOM 3940 O O . THR A 1 534 ? 23.036 82.442 42.049 1.00 26.75 534 THR A O 1
ATOM 3944 N N . VAL A 1 535 ? 22.156 82.635 39.978 1.00 33.82 535 VAL A N 1
ATOM 3945 C CA . VAL A 1 535 ? 21.024 81.742 40.248 1.00 32.86 535 VAL A CA 1
ATOM 3946 C C . VAL A 1 535 ? 21.097 80.425 39.471 1.00 36.69 535 VAL A C 1
ATOM 3947 O O . VAL A 1 535 ? 22.064 80.167 38.752 1.00 39.71 535 VAL A O 1
#

B-factor: mean 27.16, std 8.79, range [14.5, 65.74]